Protein AF-A0A954NYA4-F1 (afdb_monomer_lite)

pLDDT: mean 75.01, std 25.69, range [24.42, 98.81]

Sequence (504 aa):
MFNPLRSILRSSAALLCMVLFGLSLAGCRSPSEAEIEGAQLSGATMGTTWNVRLTDLPGGTDRLALTRQIEQALDSVNAGMSNWRDDSELSLFNSSTSTDWFPVSRETATVVSEAQRISRLSGGAFDVTVAPLVGLWSFGPDAGPPAVPSTAALERVRQRVGYTHLEARLDPPALRKSLPDLSVDLSAIAKGFGVDHVAHLLDELGAEAYMVEIGGEVRTRGLRGDGTPWRIGVEAPIRGRRTLHRVIRLSDASMATSGDYRSFVEIDGQEYSHTIDPRTGRPARHRLGSVSVIADSCMEADGLATTLMVLGPEAGYEWASENQIAALLIERHEDGTFTEQATPAFSRYESPARAAQPAAENSATGDHGAADDDDQGGLLPILLASGAVFLIAFAGMAAGVIFSNRRLKGSCGGLAGMRDEDGGVQCESCGTPSPDCSGEPAEAGGTAPRSPAGNDCSADKAEGEACGPEVPAGCPGDQGNCTETECPLSAAVTEARRTSASAR

Secondary structure (DSSP, 8-state):
---THHHHHHHHHHHHHHHHHHHHHSS-----TT----EEEEEEETTEEEEEEESS-GGG--HHHHHHHHHHHHHHHHHHH-TT-TTSHHHHHHH----SPEE--HHHHHHHHHHHHHHHHTTTSS-GGGHHHHHHTT-STT--S--PPPHHHHHHHHTT--GGGEEEEETTEEEEESSTT-----TTTHHHHHHHHHHHHHHHTT--SEEEEETTEEEEES--TTSPPEEEEEEP--TT---EEEEEEESSEEEEEEESSSSEEEETTEEEES-EETTTTEE--SSEEEEEEEESSHHHHHHHHHHHHHH-HHHHHHHHHHTT-EEEEEEEPTTS-EEEEE-GGGGGG-------PPP-------------------SHHHHHHHHHHHHHHHHHHHHHHHH----------S-TT-B-TT--B----S----TT--------------------------------------------------------------------

Structure (mmCIF, N/CA/C/O backbone):
data_AF-A0A954NYA4-F1
#
_entry.id   AF-A0A954NYA4-F1
#
loop_
_atom_site.group_PDB
_atom_site.id
_atom_site.type_symbol
_atom_site.label_atom_id
_atom_site.label_alt_id
_atom_site.label_comp_id
_atom_site.label_asym_id
_atom_site.label_entity_id
_atom_site.label_seq_id
_atom_site.pdbx_PDB_ins_code
_atom_site.Cartn_x
_atom_site.Cartn_y
_atom_site.Cartn_z
_atom_site.occupancy
_atom_site.B_iso_or_equiv
_atom_site.auth_seq_id
_atom_site.auth_comp_id
_atom_site.auth_asym_id
_atom_site.auth_atom_id
_atom_site.pdbx_PDB_model_num
ATOM 1 N N . MET A 1 1 ? -3.085 31.708 88.442 1.00 46.09 1 MET A N 1
ATOM 2 C CA . MET A 1 1 ? -3.920 30.549 88.052 1.00 46.09 1 MET A CA 1
ATOM 3 C C . MET A 1 1 ? -4.052 30.536 86.533 1.00 46.09 1 MET A C 1
ATOM 5 O O . MET A 1 1 ? -4.948 31.164 85.986 1.00 46.09 1 MET A O 1
ATOM 9 N N . PHE A 1 2 ? -3.101 29.908 85.839 1.00 50.81 2 PHE A N 1
ATOM 10 C CA . PHE A 1 2 ? -3.181 29.699 84.391 1.00 50.81 2 PHE A CA 1
ATOM 11 C C . PHE A 1 2 ? -4.044 28.464 84.143 1.00 50.81 2 PHE A C 1
ATOM 13 O O . PHE A 1 2 ? -3.754 27.400 84.674 1.00 50.81 2 PHE A O 1
ATOM 20 N N . ASN A 1 3 ? -5.147 28.639 83.418 1.00 49.84 3 ASN A N 1
ATOM 21 C CA . ASN A 1 3 ? -6.202 27.643 83.274 1.00 49.84 3 ASN A CA 1
ATOM 22 C C . ASN A 1 3 ? -5.824 26.634 82.162 1.00 49.84 3 ASN A C 1
ATOM 24 O O . ASN A 1 3 ? -5.874 27.002 80.982 1.00 49.84 3 ASN A O 1
ATOM 28 N N . PRO A 1 4 ? -5.428 25.387 82.490 1.00 56.06 4 PRO A N 1
ATOM 29 C CA . PRO A 1 4 ? -4.860 24.442 81.523 1.00 56.06 4 PRO A CA 1
ATOM 30 C C . PRO A 1 4 ? -5.883 23.952 80.483 1.00 56.06 4 PRO A C 1
ATOM 32 O O . PRO A 1 4 ? -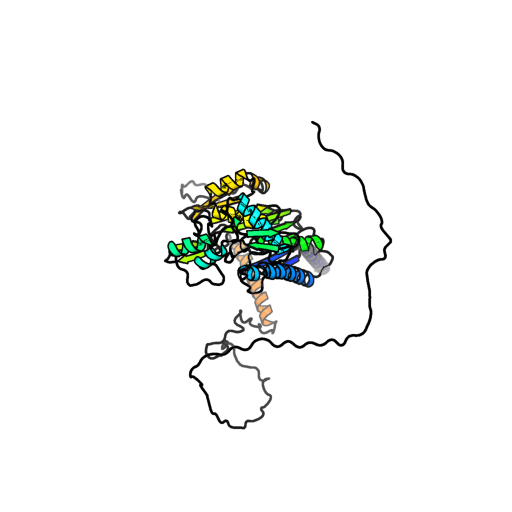5.496 23.484 79.413 1.00 56.06 4 PRO A O 1
ATOM 35 N N . LEU A 1 5 ? -7.187 24.135 80.730 1.00 53.81 5 LEU A N 1
ATOM 36 C CA . LEU A 1 5 ? -8.248 23.715 79.807 1.00 53.81 5 LEU A CA 1
ATOM 37 C C . LEU A 1 5 ? -8.246 24.472 78.467 1.00 53.81 5 LEU A C 1
ATOM 39 O O . LEU A 1 5 ? -8.595 23.895 77.440 1.00 53.81 5 LEU A O 1
ATOM 43 N N . ARG A 1 6 ? -7.823 25.745 78.426 1.00 52.62 6 ARG A N 1
ATOM 44 C CA . ARG A 1 6 ? -7.825 26.526 77.168 1.00 52.62 6 ARG A CA 1
ATOM 45 C C . ARG A 1 6 ? -6.732 26.091 76.181 1.00 52.62 6 ARG A C 1
ATOM 47 O O . ARG A 1 6 ? -6.878 26.319 74.984 1.00 52.62 6 ARG A O 1
ATOM 54 N N . SER A 1 7 ? -5.665 25.460 76.673 1.00 54.66 7 SER A N 1
ATOM 55 C CA . SER A 1 7 ? -4.559 24.936 75.857 1.00 54.66 7 SER A CA 1
ATOM 56 C C . SER A 1 7 ? -4.959 23.656 75.108 1.00 54.66 7 SER A C 1
ATOM 58 O O . SER A 1 7 ? -4.696 23.506 73.913 1.00 54.66 7 SER A O 1
ATOM 60 N N . ILE A 1 8 ? -5.696 22.771 75.787 1.00 57.53 8 ILE A N 1
ATOM 61 C CA . ILE A 1 8 ? -6.128 21.478 75.238 1.00 57.53 8 ILE A CA 1
ATOM 62 C C . ILE A 1 8 ? -7.199 21.676 74.151 1.00 57.53 8 ILE A C 1
ATOM 64 O O . ILE A 1 8 ? -7.122 21.062 73.086 1.00 57.53 8 ILE A O 1
ATOM 68 N N . LEU A 1 9 ? -8.142 22.609 74.350 1.00 53.91 9 LEU A N 1
ATOM 69 C CA . LEU A 1 9 ? -9.162 22.934 73.342 1.00 53.91 9 LEU A CA 1
ATOM 70 C C . LEU A 1 9 ? -8.584 23.585 72.072 1.00 53.91 9 LEU A C 1
ATOM 72 O O . LEU A 1 9 ? -9.053 23.296 70.974 1.00 53.91 9 LEU A O 1
ATOM 76 N N . ARG A 1 10 ? -7.541 24.420 72.190 1.00 55.97 10 ARG A N 1
ATOM 77 C CA . ARG A 1 10 ? -6.874 25.036 71.025 1.00 55.97 10 ARG A CA 1
ATOM 78 C C . ARG A 1 10 ? -6.060 24.030 70.212 1.00 55.97 10 ARG A C 1
ATOM 80 O O . ARG A 1 10 ? -6.076 24.088 68.987 1.00 55.97 10 ARG A O 1
ATOM 87 N N . SER A 1 11 ? -5.412 23.085 70.889 1.00 57.53 11 SER A N 1
ATOM 88 C CA . SER A 1 11 ? -4.627 22.027 70.239 1.00 57.53 11 SER A CA 1
ATOM 89 C C . SER A 1 11 ? -5.523 21.034 69.486 1.00 57.53 11 SER A C 1
ATOM 91 O O . SER A 1 11 ? -5.184 20.597 68.391 1.00 57.53 11 SER A O 1
ATOM 93 N N . SER A 1 12 ? -6.712 20.752 70.027 1.00 61.78 12 SER A N 1
ATOM 94 C CA . SER A 1 12 ? -7.697 19.850 69.410 1.00 61.78 12 SER A CA 1
ATOM 95 C C . SER A 1 12 ? -8.345 20.454 68.156 1.00 61.78 12 SER A C 1
ATOM 97 O O . SER A 1 12 ? -8.544 19.757 67.164 1.00 61.78 12 SER A O 1
ATOM 99 N N . ALA A 1 13 ? -8.626 21.764 68.166 1.00 68.62 13 ALA A N 1
ATOM 100 C CA . ALA A 1 13 ? -9.173 22.472 67.006 1.00 68.62 13 ALA A CA 1
ATOM 101 C C . ALA A 1 13 ? -8.154 22.599 65.859 1.00 68.62 13 ALA A C 1
ATOM 103 O O . ALA A 1 13 ? -8.517 22.451 64.695 1.00 68.62 13 ALA A O 1
ATOM 104 N N . ALA A 1 14 ? -6.872 22.811 66.179 1.00 69.69 14 ALA A N 1
ATOM 105 C CA . ALA A 1 14 ? -5.804 22.853 65.182 1.00 69.69 14 ALA A CA 1
ATOM 106 C C . ALA A 1 14 ? -5.591 21.486 64.509 1.00 69.69 14 ALA A C 1
ATOM 108 O O . ALA A 1 14 ? -5.431 21.423 63.291 1.00 69.69 14 ALA A O 1
ATOM 109 N N . LEU A 1 15 ? -5.659 20.394 65.281 1.00 73.38 15 LEU A N 1
ATOM 110 C CA . LEU A 1 15 ? -5.550 19.034 64.750 1.00 73.38 15 LEU A CA 1
ATOM 111 C C . LEU A 1 15 ? -6.732 18.693 63.828 1.00 73.38 15 LEU A C 1
ATOM 113 O O . LEU A 1 15 ? -6.532 18.137 62.752 1.00 73.38 15 LEU A O 1
ATOM 117 N N . LEU A 1 16 ? -7.954 19.087 64.205 1.00 76.44 16 LEU A N 1
ATOM 118 C CA . LEU A 1 16 ? -9.152 18.869 63.391 1.00 76.44 16 LEU A CA 1
ATOM 119 C C . LEU A 1 16 ? -9.110 19.665 62.076 1.00 76.44 16 LEU A C 1
ATOM 121 O O . LEU A 1 16 ? -9.421 19.113 61.023 1.00 76.44 16 LEU A O 1
ATOM 125 N N . CYS A 1 17 ? -8.669 20.928 62.109 1.00 73.81 17 CYS A N 1
ATOM 126 C CA . CYS A 1 17 ? -8.482 21.730 60.896 1.00 73.81 17 CYS A CA 1
ATOM 127 C C . CYS A 1 17 ? -7.382 21.167 59.986 1.00 73.81 17 CYS A C 1
ATOM 129 O O . CYS A 1 17 ? -7.536 21.198 58.770 1.00 73.81 17 CYS A O 1
ATOM 131 N N . MET A 1 18 ? -6.301 20.616 60.547 1.00 73.44 18 MET A N 1
ATOM 132 C CA . MET A 1 18 ? -5.220 20.009 59.764 1.00 73.44 18 MET A CA 1
ATOM 133 C C . MET A 1 18 ? -5.659 18.686 59.110 1.00 73.44 18 MET A C 1
ATOM 135 O O . MET A 1 18 ? -5.316 18.431 57.957 1.00 73.44 18 MET A O 1
ATOM 139 N N . VAL A 1 19 ? -6.488 17.887 59.793 1.00 76.00 19 VAL A N 1
ATOM 140 C CA . VAL A 1 19 ? -7.102 16.672 59.225 1.00 76.00 19 VAL A CA 1
ATOM 141 C C . VAL A 1 19 ? -8.123 17.019 58.136 1.00 76.00 19 VAL A C 1
ATOM 143 O O . VAL A 1 19 ? -8.104 16.409 57.069 1.00 76.00 19 VAL A O 1
ATOM 146 N N . LEU A 1 20 ? -8.970 18.030 58.355 1.00 72.44 20 LEU A N 1
ATOM 147 C CA . LEU A 1 20 ? -9.936 18.500 57.352 1.00 72.44 20 LEU A CA 1
ATOM 148 C C . LEU A 1 20 ? -9.245 19.105 56.118 1.00 72.44 20 LEU A C 1
ATOM 150 O O . LEU A 1 20 ? -9.684 18.849 55.000 1.00 72.44 20 LEU A O 1
ATOM 154 N N . PHE A 1 21 ? -8.134 19.827 56.302 1.00 71.06 21 PHE A N 1
ATOM 155 C CA . PHE A 1 21 ? -7.329 20.367 55.202 1.00 71.06 21 PHE A CA 1
ATOM 156 C C . PHE A 1 21 ? -6.593 19.265 54.417 1.00 71.06 21 PHE A C 1
ATOM 158 O O . PHE A 1 21 ? -6.527 19.307 53.187 1.00 71.06 21 PHE A O 1
ATOM 165 N N . GLY A 1 22 ? -6.106 18.228 55.111 1.00 68.62 22 GLY A N 1
ATOM 166 C CA . GLY A 1 22 ? -5.545 17.030 54.479 1.00 68.62 22 GLY A CA 1
ATOM 167 C C . GLY A 1 22 ? -6.574 16.255 53.648 1.00 68.62 22 GLY A C 1
ATOM 168 O O . GLY A 1 22 ? -6.262 15.808 52.547 1.00 68.62 22 GLY A O 1
ATOM 169 N N . LEU A 1 23 ? -7.822 16.164 54.121 1.00 67.81 23 LEU A N 1
ATOM 170 C CA . LEU A 1 23 ? -8.926 15.528 53.389 1.00 67.81 23 LEU A CA 1
ATOM 171 C C . LEU A 1 23 ? -9.361 16.341 52.158 1.00 67.81 23 LEU A C 1
ATOM 173 O O . LEU A 1 23 ? -9.699 15.753 51.133 1.00 67.81 23 LEU A O 1
ATOM 177 N N . SER A 1 24 ? -9.288 17.676 52.210 1.00 61.22 24 SER A N 1
ATOM 178 C CA . SER A 1 24 ? -9.570 18.537 51.048 1.00 61.22 24 SER A CA 1
ATOM 179 C C . SER A 1 24 ? -8.486 18.494 49.961 1.00 61.22 24 SER A C 1
ATOM 181 O O . SER A 1 24 ? -8.785 18.754 48.799 1.00 61.22 24 SER A O 1
ATOM 183 N N . LEU A 1 25 ? -7.252 18.101 50.298 1.00 58.66 25 LEU A N 1
ATOM 184 C CA . LEU A 1 25 ? -6.171 17.888 49.324 1.00 58.66 25 LEU A CA 1
ATOM 185 C C . LEU A 1 25 ? -6.247 16.514 48.633 1.00 58.66 25 LEU A C 1
ATOM 187 O O . LEU A 1 25 ? -5.650 16.335 47.576 1.00 58.66 25 LEU A O 1
ATOM 191 N N . ALA A 1 26 ? -7.011 15.562 49.179 1.00 57.25 26 ALA A N 1
ATOM 192 C CA . ALA A 1 26 ? -7.247 14.256 48.557 1.00 57.25 26 ALA A CA 1
ATOM 193 C C . ALA A 1 26 ? -8.351 14.279 47.474 1.00 57.25 26 ALA A C 1
ATOM 195 O O . ALA A 1 26 ? -8.503 13.306 46.740 1.00 57.25 26 ALA A O 1
ATOM 196 N N . GLY A 1 27 ? -9.118 15.375 47.368 1.00 52.12 27 GLY A N 1
ATOM 197 C CA . GLY A 1 27 ? -10.252 15.512 46.442 1.00 52.12 27 GLY A CA 1
ATOM 198 C C . GLY A 1 27 ? -9.926 16.124 45.076 1.00 52.12 27 GLY A C 1
ATOM 199 O O . GLY A 1 27 ? -10.734 16.017 44.160 1.00 52.12 27 GLY A O 1
ATOM 200 N N . CYS A 1 28 ? -8.747 16.725 44.900 1.00 47.84 28 CYS A N 1
ATOM 201 C CA . CYS A 1 28 ? -8.295 17.253 43.610 1.00 47.84 28 CYS A CA 1
ATOM 202 C C . CYS A 1 28 ? -7.335 16.269 42.945 1.00 47.84 28 CYS A C 1
ATOM 204 O O . CYS A 1 28 ? -6.167 16.572 42.705 1.00 47.84 28 CYS A O 1
ATOM 206 N N . ARG A 1 29 ? -7.835 15.073 42.635 1.00 43.56 29 ARG A N 1
ATOM 207 C CA . ARG A 1 29 ? -7.232 14.286 41.565 1.00 43.56 29 ARG A CA 1
ATOM 208 C C . ARG A 1 29 ? -7.828 14.838 40.278 1.00 43.56 29 ARG A C 1
ATOM 210 O O . ARG A 1 29 ? -8.948 14.494 39.916 1.00 43.56 29 ARG A O 1
ATOM 217 N N . SER A 1 30 ? -7.110 15.754 39.628 1.00 50.09 30 SER A N 1
ATOM 218 C CA . SER A 1 30 ? -7.323 16.022 38.203 1.00 50.09 30 SER A CA 1
ATOM 219 C C . SER A 1 30 ? -7.430 14.661 37.513 1.00 50.09 30 SER A C 1
ATOM 221 O O . SER A 1 30 ? -6.619 13.797 37.873 1.00 50.09 30 SER A O 1
ATOM 223 N N . PRO A 1 31 ? -8.390 14.422 36.601 1.00 43.19 31 PRO A N 1
ATOM 224 C CA . PRO A 1 31 ? -8.416 13.171 35.860 1.00 43.19 31 PRO A CA 1
ATOM 225 C C . PRO A 1 31 ? -7.056 13.059 35.181 1.00 43.19 31 PRO A C 1
ATOM 227 O O . PRO A 1 31 ? -6.711 13.836 34.292 1.00 43.19 31 PRO A O 1
ATOM 230 N N . SER A 1 32 ? -6.208 12.189 35.722 1.00 42.16 32 SER A N 1
ATOM 231 C CA . SER A 1 32 ? -4.948 11.854 35.093 1.00 42.16 32 SER A CA 1
ATOM 232 C C . SER A 1 32 ? -5.307 11.288 33.730 1.00 42.16 32 SER A C 1
ATOM 234 O O . SER A 1 32 ? -6.268 10.528 33.639 1.00 42.16 32 SER A O 1
ATOM 236 N N . GLU A 1 33 ? -4.505 11.563 32.707 1.00 45.88 33 GLU A N 1
ATOM 237 C CA . GLU A 1 33 ? -4.563 10.946 31.368 1.00 45.88 33 GLU A CA 1
ATOM 238 C C . GLU A 1 33 ? -4.536 9.391 31.370 1.00 45.88 33 GLU A C 1
ATOM 240 O O . GLU A 1 33 ? -4.461 8.763 30.322 1.00 45.88 33 GLU A O 1
ATOM 245 N N . ALA A 1 34 ? -4.609 8.762 32.546 1.00 39.88 34 ALA A N 1
ATOM 246 C CA . ALA A 1 34 ? -4.726 7.338 32.811 1.00 39.88 34 ALA A CA 1
ATOM 247 C C . ALA A 1 34 ? -6.148 6.752 32.637 1.00 39.88 34 ALA A C 1
ATOM 249 O O . ALA A 1 34 ? -6.290 5.544 32.770 1.00 39.88 34 ALA A O 1
ATOM 250 N N . GLU A 1 35 ? -7.179 7.547 32.323 1.00 42.38 35 GLU A N 1
ATOM 251 C CA . GLU A 1 35 ? -8.544 7.063 32.003 1.00 42.38 35 GLU A CA 1
ATOM 252 C C . GLU A 1 35 ? -8.848 7.085 30.489 1.00 42.38 35 GLU A C 1
ATOM 254 O O . GLU A 1 35 ? -9.956 7.384 30.055 1.00 42.38 35 GLU A O 1
ATOM 259 N N . ILE A 1 36 ? -7.863 6.758 29.647 1.00 47.72 36 ILE A N 1
ATOM 260 C CA . ILE A 1 36 ? -8.153 6.150 28.337 1.00 47.72 36 ILE A CA 1
ATOM 261 C C . ILE A 1 36 ? -7.760 4.682 28.478 1.00 47.72 36 ILE A C 1
ATOM 263 O O . ILE A 1 36 ? -6.689 4.254 28.048 1.00 47.72 36 ILE A O 1
ATOM 267 N N . GLU A 1 37 ? -8.587 3.952 29.219 1.00 56.88 37 GLU A N 1
ATOM 268 C CA . GLU A 1 37 ? -8.432 2.533 29.509 1.00 56.88 37 GLU A CA 1
ATOM 269 C C . GLU A 1 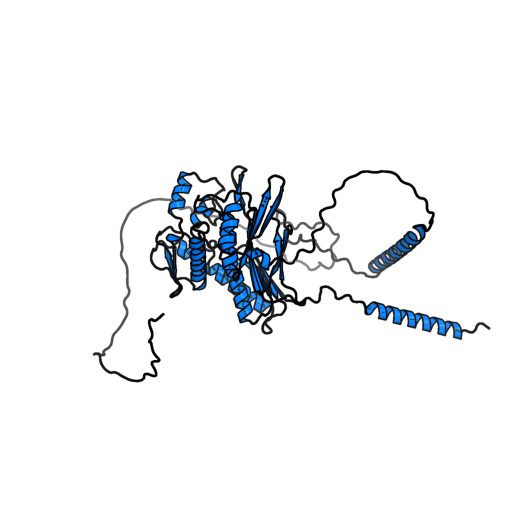37 ? -8.666 1.763 28.204 1.00 56.88 37 GLU A C 1
ATOM 271 O O . GLU A 1 37 ? -9.793 1.505 27.823 1.00 56.88 37 GLU A O 1
ATOM 276 N N . GLY A 1 38 ? -7.592 1.505 27.455 1.00 69.50 38 GLY A N 1
ATOM 277 C CA . GLY A 1 38 ? -7.636 0.802 26.177 1.00 69.50 38 GLY A CA 1
ATOM 278 C C . GLY A 1 38 ? -6.486 -0.188 26.040 1.00 69.50 38 GLY A C 1
ATOM 279 O O . GLY A 1 38 ? -5.435 -0.063 26.682 1.00 69.50 38 GLY A O 1
ATOM 280 N N . ALA A 1 39 ? -6.663 -1.211 25.209 1.00 85.44 39 ALA A N 1
ATOM 281 C CA . ALA A 1 39 ? -5.610 -2.182 24.948 1.00 85.44 39 ALA A CA 1
ATOM 282 C C . ALA A 1 39 ? -4.657 -1.679 23.859 1.00 85.44 39 ALA A C 1
ATOM 284 O O . ALA A 1 39 ? -5.084 -1.303 22.776 1.00 85.44 39 ALA A O 1
ATOM 285 N N . GLN A 1 40 ? -3.352 -1.706 24.136 1.00 92.94 40 GLN A N 1
ATOM 286 C CA . GLN A 1 40 ? -2.302 -1.483 23.144 1.00 92.94 40 GLN A CA 1
ATOM 287 C C . GLN A 1 40 ? -1.476 -2.758 22.975 1.00 92.94 40 GLN A C 1
ATOM 289 O O . GLN A 1 40 ? -0.887 -3.259 23.937 1.00 92.94 40 GLN A O 1
ATOM 294 N N . LEU A 1 41 ? -1.445 -3.274 21.757 1.00 96.00 41 LEU A N 1
ATOM 295 C CA . LEU A 1 41 ? -0.698 -4.458 21.355 1.00 96.00 41 LEU A CA 1
ATOM 296 C C . LEU A 1 41 ? 0.310 -4.047 20.281 1.00 96.00 41 LEU A C 1
ATOM 298 O O . LEU A 1 41 ? 0.050 -3.123 19.512 1.00 96.00 41 LEU A O 1
ATOM 302 N N . SER A 1 42 ? 1.461 -4.706 20.244 1.00 97.44 42 SER A N 1
ATOM 303 C CA . SER A 1 42 ? 2.511 -4.407 19.272 1.00 97.44 42 SER A CA 1
ATOM 304 C C . SER A 1 42 ? 3.420 -5.607 19.056 1.00 97.44 42 SER A C 1
ATOM 306 O O . SER A 1 42 ? 3.614 -6.396 19.982 1.00 97.44 42 SER A O 1
ATOM 308 N N . GLY A 1 43 ? 4.050 -5.674 17.890 1.00 97.81 43 GLY A N 1
ATOM 309 C CA . GLY A 1 43 ? 5.021 -6.707 17.539 1.00 97.81 43 GLY A CA 1
ATOM 310 C C . GLY A 1 43 ? 5.757 -6.369 16.244 1.00 97.81 43 GLY A C 1
ATOM 311 O O . GLY A 1 43 ? 5.731 -5.223 15.790 1.00 97.81 43 GLY A O 1
ATOM 312 N N . ALA A 1 44 ? 6.424 -7.360 15.655 1.00 97.75 44 ALA A N 1
ATOM 313 C CA . ALA A 1 44 ? 7.148 -7.227 14.391 1.00 97.75 44 ALA A CA 1
ATOM 314 C C . ALA A 1 44 ? 6.458 -8.019 13.272 1.00 97.75 44 ALA A C 1
ATOM 316 O O . ALA A 1 44 ? 5.872 -9.066 13.530 1.00 97.75 44 ALA A O 1
ATOM 317 N N . THR A 1 45 ? 6.514 -7.515 12.039 1.00 97.31 45 THR A N 1
ATOM 318 C CA . THR A 1 45 ? 6.036 -8.200 10.824 1.00 97.31 45 THR A CA 1
ATOM 319 C C . THR A 1 45 ? 6.592 -7.503 9.581 1.00 97.31 45 THR A C 1
ATOM 321 O O . THR A 1 45 ? 6.889 -6.315 9.652 1.00 97.31 45 THR A O 1
ATOM 324 N N . MET A 1 46 ? 6.727 -8.195 8.443 1.00 94.38 46 MET A N 1
ATOM 325 C CA . MET A 1 46 ? 7.048 -7.582 7.135 1.00 94.38 46 MET A CA 1
ATOM 326 C C . MET A 1 46 ? 8.282 -6.650 7.148 1.00 94.38 46 MET A C 1
ATOM 328 O O . MET A 1 46 ? 8.303 -5.617 6.485 1.00 94.38 46 MET A O 1
ATOM 332 N N . GLY A 1 47 ? 9.300 -6.968 7.957 1.00 91.12 47 GLY A N 1
ATOM 333 C CA . GLY A 1 47 ? 10.498 -6.126 8.111 1.00 91.12 47 GLY A CA 1
ATOM 334 C C . GLY A 1 47 ? 10.277 -4.808 8.872 1.00 91.12 47 GLY A C 1
ATOM 335 O O . GLY A 1 47 ? 11.141 -3.936 8.859 1.00 91.12 47 GLY A O 1
ATOM 336 N N . THR A 1 48 ? 9.136 -4.652 9.542 1.00 93.56 48 THR A N 1
ATOM 337 C CA . THR A 1 48 ? 8.741 -3.471 10.316 1.00 93.56 48 THR A CA 1
ATOM 338 C C . THR A 1 48 ? 8.004 -3.877 11.603 1.00 93.56 48 THR A C 1
ATOM 340 O O . THR A 1 48 ? 8.064 -5.029 12.041 1.00 93.56 48 THR A O 1
ATOM 343 N N . THR A 1 49 ? 7.336 -2.927 12.254 1.00 96.81 49 THR A N 1
ATOM 344 C CA . THR A 1 49 ? 6.498 -3.147 13.438 1.00 96.81 49 THR A CA 1
ATOM 345 C C . THR A 1 49 ? 5.022 -2.957 13.131 1.00 96.81 49 THR A C 1
ATOM 347 O O . THR A 1 49 ? 4.666 -2.145 12.278 1.00 96.81 49 THR A O 1
ATOM 350 N N . TRP A 1 50 ? 4.175 -3.641 13.893 1.00 98.19 50 TRP A N 1
ATOM 351 C CA . TRP A 1 50 ? 2.738 -3.400 13.936 1.00 98.19 50 TRP A CA 1
ATOM 352 C C . TRP A 1 50 ? 2.318 -2.885 15.316 1.00 98.19 50 TRP A C 1
ATOM 354 O O . TRP A 1 50 ? 2.924 -3.236 16.334 1.00 98.19 50 TRP A O 1
ATOM 364 N N . ASN A 1 51 ? 1.267 -2.069 15.355 1.00 98.12 51 ASN A N 1
ATOM 365 C CA . ASN A 1 51 ? 0.639 -1.543 16.559 1.00 98.12 51 ASN A CA 1
ATOM 366 C C . ASN A 1 51 ? -0.885 -1.605 16.419 1.00 98.12 51 ASN A C 1
ATOM 368 O O . ASN A 1 51 ? -1.451 -1.076 15.470 1.00 98.12 51 ASN A O 1
ATOM 372 N N . VAL A 1 52 ? -1.567 -2.182 17.404 1.00 97.94 52 VAL A N 1
ATOM 373 C CA . VAL A 1 52 ? -3.031 -2.161 17.500 1.00 97.94 52 VAL A CA 1
ATOM 374 C C . VAL A 1 52 ? -3.428 -1.457 18.785 1.00 97.94 52 VAL A C 1
ATOM 376 O O . VAL A 1 52 ? -2.963 -1.810 19.869 1.00 97.94 52 VAL A O 1
ATOM 379 N N . ARG A 1 53 ? -4.294 -0.452 18.673 1.00 95.94 53 ARG A N 1
ATOM 380 C CA . ARG A 1 53 ? -4.929 0.222 19.807 1.00 95.94 53 ARG A CA 1
ATOM 381 C C . ARG A 1 53 ? -6.419 -0.050 19.768 1.00 95.94 53 ARG A C 1
ATOM 383 O O . ARG A 1 53 ? -7.036 0.180 18.738 1.00 95.94 53 ARG A O 1
ATOM 390 N N . LEU A 1 54 ? -6.987 -0.486 20.880 1.00 94.19 54 LEU A N 1
ATOM 391 C CA . LEU A 1 54 ? -8.417 -0.709 21.044 1.00 94.19 54 LEU A CA 1
ATOM 392 C C . LEU A 1 54 ? -8.931 0.126 22.209 1.00 94.19 54 LEU A C 1
ATOM 394 O O . LEU A 1 54 ? -8.218 0.282 23.204 1.00 94.19 54 LEU A O 1
ATOM 398 N N . THR A 1 55 ? -10.157 0.632 22.095 1.00 91.00 55 THR A N 1
ATOM 399 C CA . THR A 1 55 ? -10.850 1.218 23.251 1.00 91.00 55 THR A CA 1
ATOM 400 C C . THR A 1 55 ? -11.224 0.118 24.244 1.00 91.00 55 THR A C 1
ATOM 402 O O . THR A 1 55 ? -10.934 0.257 25.417 1.00 91.00 55 THR A O 1
ATOM 405 N N . ASP A 1 56 ? -11.711 -1.028 23.764 1.00 88.25 56 ASP A N 1
ATOM 406 C CA . ASP A 1 56 ? -12.074 -2.179 24.596 1.00 88.25 56 ASP A CA 1
ATOM 407 C C . ASP A 1 56 ? -11.588 -3.491 23.971 1.00 88.25 56 ASP A C 1
ATOM 409 O O . ASP A 1 56 ? -11.425 -3.595 22.752 1.00 88.25 56 ASP A O 1
ATOM 413 N N . LEU A 1 57 ? -11.353 -4.515 24.798 1.00 86.56 57 LEU A N 1
ATOM 414 C CA . LEU A 1 57 ? -11.029 -5.852 24.293 1.00 86.56 57 LEU A CA 1
ATOM 415 C C . LEU A 1 57 ? -12.299 -6.560 23.791 1.00 86.56 57 LEU A C 1
ATOM 417 O O . LEU A 1 57 ? -13.254 -6.704 24.560 1.00 86.56 57 LEU A O 1
ATOM 421 N N . PRO A 1 58 ? -12.315 -7.062 22.544 1.00 85.81 58 PRO A N 1
ATOM 422 C CA . PRO A 1 58 ? -13.481 -7.734 21.989 1.00 85.81 58 PRO A CA 1
ATOM 423 C C . PRO A 1 58 ? -13.768 -9.066 22.691 1.00 85.81 58 PRO A C 1
ATOM 425 O O . PRO A 1 58 ? -12.856 -9.850 22.975 1.00 85.81 58 PRO A O 1
ATOM 428 N N . GLY A 1 59 ? -15.048 -9.342 22.955 1.00 72.44 59 GLY A N 1
ATOM 429 C CA . GLY A 1 59 ? -15.532 -10.673 23.345 1.00 72.44 59 GLY A CA 1
ATOM 430 C C . GLY A 1 59 ? -14.937 -11.263 24.632 1.00 72.44 59 GLY A C 1
ATOM 431 O O . GLY A 1 59 ? -14.921 -12.482 24.781 1.00 72.44 59 GLY A O 1
ATOM 432 N N . GLY A 1 60 ? -14.404 -10.442 25.548 1.00 72.88 60 GLY A N 1
ATOM 433 C CA . GLY A 1 60 ? -13.707 -10.936 26.746 1.00 72.88 60 GLY A CA 1
ATOM 434 C C . GLY A 1 60 ? -12.394 -11.671 26.439 1.00 72.88 60 GLY A C 1
ATOM 435 O O . GLY A 1 60 ? -11.904 -12.436 27.270 1.00 72.88 60 GLY A O 1
ATOM 436 N N . THR A 1 61 ? -11.837 -11.458 25.243 1.00 80.81 61 THR A N 1
ATOM 437 C CA . THR A 1 61 ? -10.582 -12.067 24.796 1.00 80.81 61 THR A CA 1
ATOM 438 C C . THR A 1 61 ? -9.419 -11.551 25.635 1.00 80.81 61 THR A C 1
ATOM 440 O O . THR A 1 61 ? -9.253 -10.345 25.818 1.00 80.81 61 THR A O 1
ATOM 443 N N . ASP A 1 62 ? -8.574 -12.461 26.118 1.00 89.12 62 ASP A N 1
ATOM 444 C CA . ASP A 1 62 ? -7.333 -12.081 26.786 1.00 89.12 62 ASP A CA 1
ATOM 445 C C . ASP A 1 62 ? -6.330 -11.461 25.796 1.00 89.12 62 ASP A C 1
ATOM 447 O O . ASP A 1 62 ? -6.215 -11.884 24.642 1.00 89.12 62 ASP A O 1
ATOM 451 N N . ARG A 1 63 ? -5.544 -10.488 26.267 1.00 91.19 63 ARG A N 1
ATOM 452 C CA . ARG A 1 63 ? -4.578 -9.746 25.443 1.00 91.19 63 ARG A CA 1
ATOM 453 C C . ARG A 1 63 ? -3.589 -10.669 24.740 1.00 91.19 63 ARG A C 1
ATOM 455 O O . ARG A 1 63 ? -3.303 -10.453 23.569 1.00 91.19 63 ARG A O 1
ATOM 462 N N . LEU A 1 64 ? -3.099 -11.708 25.421 1.00 92.50 64 LEU A N 1
ATOM 463 C CA . LEU A 1 64 ? -2.136 -12.644 24.839 1.00 92.50 64 LEU A CA 1
ATOM 464 C C . LEU A 1 64 ? -2.780 -13.536 23.770 1.00 92.50 64 LEU A C 1
ATOM 466 O O . LEU A 1 64 ? -2.125 -13.930 22.805 1.00 92.50 64 LEU A O 1
ATOM 470 N N . ALA A 1 65 ? -4.056 -13.888 23.935 1.00 93.44 65 ALA A N 1
ATOM 471 C CA . ALA A 1 65 ? -4.796 -14.632 22.921 1.00 93.44 65 ALA A CA 1
ATOM 472 C C . ALA A 1 65 ? -5.057 -13.775 21.674 1.00 93.44 65 ALA A C 1
ATOM 474 O O . ALA A 1 65 ? -4.914 -14.277 20.561 1.00 93.44 65 ALA A O 1
ATOM 475 N N . LEU A 1 66 ? -5.391 -12.494 21.851 1.00 95.56 66 LEU A N 1
ATOM 476 C CA . LEU A 1 66 ? -5.579 -11.566 20.737 1.00 95.56 66 LEU A CA 1
ATOM 477 C C . LEU A 1 66 ? -4.262 -11.286 20.001 1.00 95.56 66 LEU A C 1
ATOM 479 O O . LEU A 1 66 ? -4.230 -11.374 18.778 1.00 95.56 66 LEU A O 1
ATOM 483 N N . THR A 1 67 ? -3.164 -11.038 20.725 1.00 96.88 67 THR A N 1
ATOM 484 C CA . THR A 1 67 ? -1.831 -10.867 20.120 1.00 96.88 67 THR A CA 1
ATOM 485 C C . THR A 1 67 ? -1.466 -12.048 19.226 1.00 96.88 67 THR A C 1
ATOM 487 O O . THR A 1 67 ? -1.099 -11.835 18.078 1.00 96.88 67 THR A O 1
ATOM 490 N N . ARG A 1 68 ? -1.645 -13.288 19.702 1.00 96.88 68 ARG A N 1
ATOM 491 C CA . ARG A 1 68 ? -1.338 -14.483 18.899 1.00 96.88 68 ARG A CA 1
ATOM 492 C C . ARG A 1 68 ? -2.200 -14.599 17.642 1.00 96.88 68 ARG A C 1
ATOM 494 O O . ARG A 1 68 ? -1.693 -15.029 16.616 1.00 96.88 68 ARG A O 1
ATOM 501 N N . GLN A 1 69 ? -3.480 -14.230 17.708 1.00 97.06 69 GLN A N 1
ATOM 502 C CA . GLN A 1 69 ? -4.351 -14.233 16.525 1.00 97.06 69 GLN A CA 1
ATOM 503 C C . GLN A 1 69 ? -3.924 -13.170 15.506 1.00 97.06 69 GLN A C 1
ATOM 505 O O . GLN A 1 69 ? -3.892 -13.452 14.313 1.00 97.06 69 GLN A O 1
ATOM 510 N N . ILE A 1 70 ? -3.539 -11.976 15.971 1.00 98.31 70 ILE A N 1
ATOM 511 C CA . ILE A 1 70 ? -2.998 -10.912 15.112 1.00 98.31 70 ILE A CA 1
ATOM 512 C C . ILE A 1 70 ? -1.691 -11.370 14.453 1.00 98.31 70 ILE A C 1
ATOM 514 O O . ILE A 1 70 ? -1.529 -11.219 13.247 1.00 98.31 70 ILE A O 1
ATOM 518 N N . GLU A 1 71 ? -0.774 -11.960 15.221 1.00 98.44 71 GLU A N 1
ATOM 519 C CA . GLU A 1 71 ? 0.489 -12.495 14.700 1.00 98.44 71 GLU A CA 1
ATOM 520 C C . GLU A 1 71 ? 0.245 -13.589 13.655 1.00 98.44 71 GLU A C 1
ATOM 522 O O . GLU A 1 71 ? 0.811 -13.520 12.572 1.00 98.44 71 GLU A O 1
ATOM 527 N N . GLN A 1 72 ? -0.672 -14.526 13.913 1.00 98.19 72 GLN A N 1
ATOM 528 C CA . GLN A 1 72 ? -1.050 -15.565 12.946 1.00 98.19 72 GLN A CA 1
ATOM 529 C C . GLN A 1 72 ? -1.649 -14.988 11.659 1.00 98.19 72 GLN A C 1
ATOM 531 O O . GLN A 1 72 ? -1.306 -15.440 10.565 1.00 98.19 72 GLN A O 1
ATOM 536 N N . ALA A 1 73 ? -2.519 -13.982 11.775 1.00 98.12 73 ALA A N 1
ATOM 537 C CA . ALA A 1 73 ? -3.083 -13.288 10.623 1.00 98.12 73 ALA A CA 1
ATOM 538 C C . ALA A 1 73 ? -1.968 -12.644 9.782 1.00 98.12 73 ALA A C 1
ATOM 540 O O . ALA A 1 73 ? -1.906 -12.843 8.570 1.00 98.12 73 ALA A O 1
ATOM 541 N N . LEU A 1 74 ? -1.023 -11.950 10.418 1.00 98.50 74 LEU A N 1
ATOM 542 C CA . LEU A 1 74 ? 0.113 -11.317 9.743 1.00 98.50 74 LEU A CA 1
ATOM 543 C C . LEU A 1 74 ? 1.115 -12.325 9.163 1.00 98.50 74 LEU A C 1
ATOM 545 O O . LEU A 1 74 ? 1.669 -12.092 8.086 1.00 98.50 74 LEU A O 1
ATOM 549 N N . ASP A 1 75 ? 1.341 -13.447 9.837 1.00 98.06 75 ASP A N 1
ATOM 550 C CA . ASP A 1 75 ? 2.180 -14.538 9.340 1.00 98.06 75 ASP A CA 1
ATOM 551 C C . ASP A 1 75 ? 1.577 -15.167 8.081 1.00 98.06 75 ASP A C 1
ATOM 553 O O . ASP A 1 75 ? 2.316 -15.466 7.143 1.00 98.06 75 ASP A O 1
ATOM 557 N N . SER A 1 76 ? 0.245 -15.291 8.006 1.00 97.50 76 SER A N 1
ATOM 558 C CA . SER A 1 76 ? -0.436 -15.769 6.796 1.00 97.50 76 SER A CA 1
ATOM 559 C C . SER A 1 76 ? -0.212 -14.836 5.600 1.00 97.50 76 SER A C 1
ATOM 561 O O . SER A 1 76 ? 0.075 -15.304 4.497 1.00 97.50 76 SER A O 1
ATOM 563 N N . VAL A 1 77 ? -0.214 -13.516 5.827 1.00 98.19 77 VAL A N 1
ATOM 564 C CA . VAL A 1 77 ? 0.109 -12.533 4.782 1.00 98.19 77 VAL A CA 1
ATOM 565 C C . VAL A 1 77 ? 1.566 -12.673 4.340 1.00 98.19 77 VAL A C 1
ATOM 567 O O . VAL A 1 77 ? 1.841 -12.678 3.141 1.00 98.19 77 VAL A O 1
ATOM 570 N N . ASN A 1 78 ? 2.508 -12.853 5.272 1.00 97.88 78 ASN A N 1
ATOM 571 C CA . ASN A 1 78 ? 3.914 -13.092 4.923 1.00 97.88 78 ASN A CA 1
ATOM 572 C C . ASN A 1 78 ? 4.107 -14.400 4.137 1.00 97.88 78 ASN A C 1
ATOM 574 O O . ASN A 1 78 ? 4.891 -14.425 3.187 1.00 97.88 78 ASN A O 1
ATOM 578 N N . ALA A 1 79 ? 3.395 -15.467 4.507 1.00 97.88 79 ALA A N 1
ATOM 579 C CA . ALA A 1 79 ? 3.428 -16.746 3.801 1.00 97.88 79 ALA A CA 1
ATOM 580 C C . ALA A 1 79 ? 2.830 -16.650 2.385 1.00 97.88 79 ALA A C 1
ATOM 582 O O . ALA A 1 79 ? 3.284 -17.345 1.482 1.00 97.88 79 ALA A O 1
ATOM 583 N N . GLY A 1 80 ? 1.854 -15.768 2.157 1.00 98.06 80 GLY A N 1
ATOM 584 C CA . GLY A 1 80 ? 1.309 -15.520 0.821 1.00 98.06 80 GLY A CA 1
ATOM 585 C C . GLY A 1 80 ? 2.182 -14.601 -0.039 1.00 98.06 80 GLY A C 1
ATOM 586 O O . GLY A 1 80 ? 2.423 -14.882 -1.210 1.00 98.06 80 GLY A O 1
ATOM 587 N N . MET A 1 81 ? 2.668 -13.493 0.527 1.00 98.06 81 MET A N 1
ATOM 588 C CA . MET A 1 81 ? 3.028 -12.304 -0.263 1.00 98.06 81 MET A CA 1
ATOM 589 C C . MET A 1 81 ? 4.463 -11.797 -0.061 1.00 98.06 81 MET A C 1
ATOM 591 O O . MET A 1 81 ? 4.823 -10.772 -0.634 1.00 98.06 81 MET A O 1
ATOM 595 N N . SER A 1 82 ? 5.294 -12.459 0.751 1.00 96.38 82 SER A N 1
ATOM 596 C CA . SER A 1 82 ? 6.661 -11.984 1.002 1.00 96.38 82 SER A CA 1
ATOM 597 C C . SER A 1 82 ? 7.638 -12.377 -0.106 1.00 96.38 82 SER A C 1
ATOM 599 O O . SER A 1 82 ? 7.895 -13.561 -0.315 1.00 96.38 82 SER A O 1
ATOM 601 N N . ASN A 1 83 ? 8.280 -11.386 -0.730 1.00 91.69 83 ASN A N 1
ATOM 602 C CA . ASN A 1 83 ? 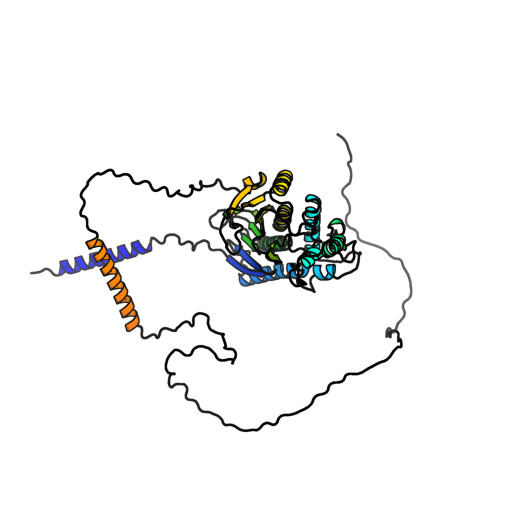9.410 -11.581 -1.650 1.00 91.69 83 ASN A CA 1
ATOM 603 C C . ASN A 1 83 ? 10.709 -12.025 -0.950 1.00 91.69 83 ASN A C 1
ATOM 605 O O . ASN A 1 83 ? 11.666 -12.385 -1.623 1.00 91.69 83 ASN A O 1
ATOM 609 N N . TRP A 1 84 ? 10.763 -11.971 0.383 1.00 90.75 84 TRP A N 1
ATOM 610 C CA . TRP A 1 84 ? 11.956 -12.286 1.185 1.00 90.75 84 TRP A CA 1
ATOM 611 C C . TRP A 1 84 ? 11.949 -13.716 1.730 1.00 90.75 84 TRP A C 1
ATOM 613 O O . TRP A 1 84 ? 12.876 -14.127 2.425 1.00 90.75 84 TRP A O 1
ATOM 623 N N . ARG A 1 85 ? 10.867 -14.454 1.470 1.00 93.69 85 ARG A N 1
ATOM 624 C CA . ARG A 1 85 ? 10.693 -15.846 1.862 1.00 93.69 85 ARG A CA 1
ATOM 625 C C . ARG A 1 85 ? 10.668 -16.710 0.616 1.00 93.69 85 ARG A C 1
ATOM 627 O O . ARG A 1 85 ? 9.750 -16.574 -0.187 1.00 93.69 85 ARG A O 1
ATOM 634 N N . ASP A 1 86 ? 11.614 -17.629 0.493 1.00 94.75 86 ASP A N 1
ATOM 635 C CA . ASP A 1 86 ? 11.683 -18.541 -0.658 1.00 94.75 86 ASP A CA 1
ATOM 636 C C . ASP A 1 86 ? 10.477 -19.494 -0.730 1.00 94.75 86 ASP A C 1
ATOM 638 O O . ASP A 1 86 ? 10.143 -20.003 -1.798 1.00 94.75 86 ASP A O 1
ATOM 642 N N . ASP A 1 87 ? 9.807 -19.718 0.404 1.00 96.19 87 ASP A N 1
ATOM 643 C CA . ASP A 1 87 ? 8.658 -20.612 0.548 1.00 96.19 87 ASP A CA 1
ATOM 644 C C . ASP A 1 87 ? 7.291 -19.912 0.459 1.00 96.19 87 ASP A C 1
ATOM 646 O O . ASP A 1 87 ? 6.268 -20.569 0.658 1.00 96.19 87 ASP A O 1
ATOM 650 N N . SER A 1 88 ? 7.243 -18.603 0.175 1.00 98.31 88 SER A N 1
ATOM 651 C CA . SER A 1 88 ? 5.965 -17.897 0.031 1.00 98.31 88 SER A CA 1
ATOM 652 C C . SER A 1 88 ? 5.250 -18.254 -1.275 1.00 98.31 88 SER A C 1
ATOM 654 O O . SER A 1 88 ? 5.893 -18.573 -2.278 1.00 98.31 88 SER A O 1
ATOM 656 N N . GLU A 1 89 ? 3.915 -18.143 -1.308 1.00 98.31 89 GLU A N 1
ATOM 657 C CA . GLU A 1 89 ? 3.145 -18.366 -2.547 1.00 98.31 89 GLU A CA 1
ATOM 658 C C . GLU A 1 89 ? 3.661 -17.485 -3.696 1.00 98.31 89 GLU A C 1
ATOM 660 O O . GLU A 1 89 ? 3.800 -17.950 -4.830 1.00 98.31 89 GLU A O 1
ATOM 665 N N . LEU A 1 90 ? 3.990 -16.225 -3.395 1.00 98.00 90 LEU A N 1
ATOM 666 C CA . LEU A 1 90 ? 4.518 -15.264 -4.357 1.00 98.00 90 LEU A CA 1
ATOM 667 C C . LEU A 1 90 ? 5.911 -15.649 -4.879 1.00 98.00 90 LEU A C 1
ATOM 669 O O . LEU A 1 90 ? 6.144 -15.576 -6.086 1.00 98.00 90 LEU A O 1
ATOM 673 N N . SER A 1 91 ? 6.827 -16.091 -4.015 1.00 97.38 91 SER A N 1
ATOM 674 C CA . SER A 1 91 ? 8.166 -16.538 -4.428 1.00 97.38 91 SER A CA 1
ATOM 675 C C . SER A 1 91 ? 8.110 -17.824 -5.255 1.00 97.38 91 SER A C 1
ATOM 677 O O . SER A 1 91 ? 8.810 -17.959 -6.265 1.00 97.38 91 SER A O 1
ATOM 679 N N . LEU A 1 92 ? 7.211 -18.747 -4.904 1.00 98.25 92 LEU A N 1
ATOM 680 C CA . LEU A 1 92 ? 6.949 -19.950 -5.697 1.00 98.25 92 LEU A CA 1
ATOM 681 C C . LEU A 1 92 ? 6.338 -19.603 -7.068 1.00 98.25 92 LEU A C 1
ATOM 683 O O . LEU A 1 92 ? 6.742 -20.162 -8.090 1.00 98.25 92 LEU A O 1
ATOM 687 N N . PHE A 1 93 ? 5.424 -18.631 -7.129 1.00 98.38 93 PHE A N 1
ATOM 688 C CA . PHE A 1 93 ? 4.897 -18.118 -8.397 1.00 98.38 93 PHE A CA 1
ATOM 689 C C . PHE A 1 93 ? 5.982 -17.438 -9.250 1.00 98.38 93 PHE A C 1
ATOM 691 O O . PHE A 1 93 ? 6.045 -17.643 -10.467 1.00 98.38 93 PHE A O 1
ATOM 698 N N . ASN A 1 94 ? 6.858 -16.647 -8.628 1.00 97.25 94 ASN A N 1
ATOM 699 C CA . ASN A 1 94 ? 7.949 -15.952 -9.310 1.00 97.25 94 ASN A CA 1
ATOM 700 C C . ASN A 1 94 ? 8.983 -16.928 -9.886 1.00 97.25 94 ASN A C 1
ATOM 702 O O . ASN A 1 94 ? 9.416 -16.741 -11.022 1.00 97.25 94 ASN A O 1
ATOM 706 N N . SER A 1 95 ? 9.322 -17.991 -9.150 1.00 96.31 95 SER A N 1
ATOM 707 C CA . SER A 1 95 ? 10.279 -19.021 -9.586 1.00 96.31 95 SER A CA 1
ATOM 708 C C . SER A 1 95 ? 9.718 -20.001 -10.624 1.00 96.31 95 SER A C 1
ATOM 710 O O . SER A 1 95 ? 10.480 -20.575 -11.404 1.00 96.31 95 SER A O 1
ATOM 712 N N . SER A 1 96 ? 8.395 -20.185 -10.680 1.00 97.00 96 SER A N 1
ATOM 713 C CA . SER A 1 96 ? 7.745 -21.000 -11.710 1.00 97.00 96 SER A CA 1
ATOM 714 C C . SER A 1 96 ? 7.937 -20.399 -13.104 1.00 97.00 96 SER A C 1
ATOM 716 O O . SER A 1 96 ? 7.687 -19.218 -13.315 1.00 97.00 96 SER A O 1
ATOM 718 N N . THR A 1 97 ? 8.300 -21.215 -14.092 1.00 97.06 97 THR A N 1
ATOM 719 C CA . THR A 1 97 ? 8.354 -20.811 -15.511 1.00 97.06 97 THR A CA 1
ATOM 720 C C . THR A 1 97 ? 7.065 -21.136 -16.270 1.00 97.06 97 THR A C 1
ATOM 722 O O . THR A 1 97 ? 6.967 -20.890 -17.475 1.00 97.06 97 THR A O 1
ATOM 725 N N . SER A 1 98 ? 6.063 -21.698 -15.583 1.00 97.50 98 SER A N 1
ATOM 726 C CA . SER A 1 98 ? 4.775 -22.026 -16.188 1.00 97.50 98 SER A CA 1
ATOM 727 C C . SER A 1 98 ? 4.017 -20.765 -16.604 1.00 97.50 98 SER A C 1
ATOM 729 O O . SER A 1 98 ? 4.023 -19.754 -15.901 1.00 97.50 98 SER A O 1
ATOM 731 N N . THR A 1 99 ? 3.324 -20.860 -17.739 1.00 98.00 99 THR A N 1
ATOM 732 C CA . THR A 1 99 ? 2.384 -19.836 -18.225 1.00 98.00 99 THR A CA 1
ATOM 733 C C . THR A 1 99 ? 0.920 -20.244 -18.031 1.00 98.00 99 THR A C 1
ATOM 735 O O . THR A 1 99 ? 0.007 -19.516 -18.426 1.00 98.00 99 THR A O 1
ATOM 738 N N . ASP A 1 100 ? 0.686 -21.392 -17.389 1.00 98.12 100 ASP A N 1
ATOM 739 C CA . ASP A 1 100 ? -0.637 -21.832 -16.955 1.00 98.12 100 ASP A CA 1
ATOM 740 C C . ASP A 1 100 ? -1.038 -21.181 -15.622 1.00 98.12 100 ASP A C 1
ATOM 742 O O . ASP A 1 100 ? -0.272 -20.459 -14.981 1.00 98.12 100 ASP A O 1
ATOM 746 N N . TRP A 1 101 ? -2.277 -21.431 -15.198 1.00 98.44 101 TRP A N 1
ATOM 747 C CA . TRP A 1 101 ? -2.773 -20.985 -13.899 1.00 98.44 101 TRP A CA 1
ATOM 748 C C . TRP A 1 101 ? -2.001 -21.645 -12.751 1.00 98.44 101 TRP A C 1
ATOM 750 O O . TRP A 1 101 ? -1.999 -22.867 -12.615 1.00 98.44 101 TRP A O 1
ATOM 760 N N . PHE A 1 102 ? -1.415 -20.818 -11.893 1.00 98.56 102 PHE A N 1
ATOM 761 C CA . PHE A 1 102 ? -0.738 -21.195 -10.663 1.00 98.56 102 PHE A CA 1
ATOM 762 C C . PHE A 1 102 ? -1.687 -20.979 -9.470 1.00 98.56 102 PHE A C 1
ATOM 764 O O . PHE A 1 102 ? -2.107 -19.840 -9.242 1.00 98.56 102 PHE A O 1
ATOM 771 N N . PRO A 1 103 ? -2.079 -22.035 -8.734 1.00 98.50 103 PRO A N 1
ATOM 772 C CA . PRO A 1 103 ? -2.955 -21.903 -7.572 1.00 98.50 103 PRO A CA 1
ATOM 773 C C . PRO A 1 103 ? -2.320 -21.048 -6.472 1.00 98.50 103 PRO A C 1
ATOM 775 O O . PRO A 1 103 ? -1.144 -21.214 -6.166 1.00 98.50 103 PRO A O 1
ATOM 778 N N . VAL A 1 104 ? -3.114 -20.171 -5.864 1.00 98.62 104 VAL A N 1
ATOM 779 C CA . VAL A 1 104 ? -2.721 -19.351 -4.706 1.00 98.62 104 VAL A CA 1
ATOM 780 C C . VAL A 1 104 ? -3.894 -19.234 -3.734 1.00 98.62 104 VAL A C 1
ATOM 782 O O . VAL A 1 104 ? -5.028 -19.581 -4.083 1.00 98.62 104 VAL A O 1
ATOM 785 N N . SER A 1 105 ? -3.653 -18.711 -2.536 1.00 98.50 105 SER A N 1
ATOM 786 C CA . SER A 1 105 ? -4.711 -18.314 -1.608 1.00 98.50 105 SER A CA 1
ATOM 787 C C . SER A 1 105 ? -5.646 -17.248 -2.203 1.00 98.50 105 SER A C 1
ATOM 789 O O . SER A 1 105 ? -5.317 -16.520 -3.152 1.00 98.50 105 SER A O 1
ATOM 791 N N . ARG A 1 106 ? -6.855 -17.135 -1.638 1.00 98.19 106 ARG A N 1
ATOM 792 C CA . ARG A 1 106 ? -7.828 -16.112 -2.056 1.00 98.19 106 ARG A CA 1
ATOM 793 C C . ARG A 1 106 ? -7.300 -14.709 -1.759 1.00 98.19 106 ARG A C 1
ATOM 795 O O . ARG A 1 106 ? -7.559 -13.789 -2.532 1.00 98.19 106 ARG A O 1
ATOM 802 N N . GLU A 1 107 ? -6.559 -14.563 -0.673 1.00 98.19 107 GLU A N 1
ATOM 803 C CA . GLU A 1 107 ? -5.912 -13.348 -0.201 1.00 98.19 107 GLU A CA 1
ATOM 804 C C . GLU A 1 107 ? -4.880 -12.865 -1.226 1.00 98.19 107 GLU A C 1
ATOM 806 O O . GLU A 1 107 ? -5.013 -11.753 -1.742 1.00 98.19 107 GLU A O 1
ATOM 811 N N . THR A 1 108 ? -3.935 -13.723 -1.631 1.00 98.62 108 THR A N 1
ATOM 812 C CA . THR A 1 108 ? -2.952 -13.409 -2.684 1.00 98.62 108 THR A CA 1
ATOM 813 C C . THR A 1 108 ? -3.637 -13.033 -3.998 1.00 98.62 108 THR A C 1
ATOM 815 O O . THR A 1 108 ? -3.306 -12.009 -4.602 1.00 98.62 108 THR A O 1
ATOM 818 N N . ALA A 1 109 ? -4.647 -13.795 -4.431 1.00 98.75 109 ALA A N 1
ATOM 819 C CA . ALA A 1 109 ? -5.390 -13.471 -5.650 1.00 98.75 109 ALA A CA 1
ATOM 820 C C . ALA A 1 109 ? -6.137 -12.125 -5.557 1.00 98.75 109 ALA A C 1
ATOM 822 O O . ALA A 1 109 ? -6.225 -11.401 -6.551 1.00 98.75 109 ALA A O 1
ATOM 823 N N . THR A 1 110 ? -6.647 -11.769 -4.373 1.00 98.69 110 THR A N 1
ATOM 824 C CA . THR A 1 110 ? -7.338 -10.493 -4.119 1.00 98.69 110 THR A CA 1
ATOM 825 C C . THR A 1 110 ? -6.373 -9.318 -4.221 1.00 98.69 110 THR A C 1
ATOM 827 O O . THR A 1 110 ? -6.659 -8.369 -4.952 1.00 98.69 110 THR A O 1
ATOM 830 N N . VAL A 1 111 ? -5.207 -9.408 -3.576 1.00 98.81 111 VAL A N 1
ATOM 831 C CA . VAL A 1 111 ? -4.185 -8.352 -3.623 1.00 98.81 111 VAL A CA 1
ATOM 832 C C . VAL A 1 111 ? -3.667 -8.145 -5.045 1.00 98.81 111 VAL A C 1
ATOM 834 O O . VAL A 1 111 ? -3.579 -7.009 -5.508 1.00 98.81 111 VAL A O 1
ATOM 837 N N . VAL A 1 112 ? -3.396 -9.221 -5.791 1.00 98.75 112 VAL A N 1
ATOM 838 C CA . VAL A 1 112 ? -2.959 -9.096 -7.193 1.00 98.75 112 VAL A CA 1
ATOM 839 C C . VAL A 1 112 ? -4.073 -8.536 -8.080 1.00 98.75 112 VAL A C 1
ATOM 841 O O . VAL A 1 112 ? -3.803 -7.725 -8.967 1.00 98.75 112 VAL A O 1
ATOM 844 N N . SER A 1 113 ? -5.330 -8.922 -7.848 1.00 98.69 113 SER A N 1
ATOM 845 C CA . SER A 1 113 ? -6.473 -8.359 -8.575 1.00 98.69 113 SER A CA 1
ATOM 846 C C . SER A 1 113 ? -6.613 -6.853 -8.338 1.00 98.69 113 SER A C 1
ATOM 848 O O . SER A 1 113 ? -6.868 -6.106 -9.290 1.00 98.69 113 SER A O 1
ATOM 850 N N . GLU A 1 114 ? -6.421 -6.397 -7.100 1.00 98.75 114 GLU A N 1
ATOM 851 C CA . GLU A 1 114 ? -6.461 -4.973 -6.770 1.00 98.75 114 GLU A CA 1
ATOM 852 C C . GLU A 1 114 ? -5.269 -4.218 -7.363 1.00 98.75 114 GLU A C 1
ATOM 854 O O . GLU A 1 114 ? -5.452 -3.194 -8.022 1.00 98.75 114 GLU A O 1
ATOM 859 N N . ALA A 1 115 ? -4.062 -4.774 -7.254 1.00 98.62 115 ALA A N 1
ATOM 860 C CA . ALA A 1 115 ? -2.879 -4.224 -7.903 1.00 98.62 115 ALA A CA 1
ATOM 861 C C . ALA A 1 115 ? -3.100 -4.028 -9.412 1.00 98.62 115 ALA A C 1
ATOM 863 O O . ALA A 1 115 ? -2.837 -2.958 -9.955 1.00 98.62 115 ALA A O 1
ATOM 864 N N . GLN A 1 116 ? -3.678 -5.029 -10.080 1.00 98.69 116 GLN A N 1
ATOM 865 C CA . GLN A 1 116 ? -4.042 -4.974 -11.494 1.00 98.69 116 GLN A CA 1
ATOM 866 C C . GLN A 1 116 ? -5.087 -3.893 -11.810 1.00 98.69 116 GLN A C 1
ATOM 868 O O . GLN A 1 116 ? -5.037 -3.270 -12.877 1.00 98.69 116 GLN A O 1
ATOM 873 N N . ARG A 1 117 ? -6.046 -3.651 -10.907 1.00 98.56 117 ARG A N 1
ATOM 874 C CA . ARG A 1 117 ? -7.019 -2.557 -11.042 1.00 98.56 117 ARG A CA 1
ATOM 875 C C . ARG A 1 117 ? -6.315 -1.201 -10.993 1.00 98.56 117 ARG A C 1
ATOM 877 O O . ARG A 1 117 ? -6.539 -0.391 -11.894 1.00 98.56 117 ARG A O 1
ATOM 884 N N . ILE A 1 118 ? -5.444 -0.986 -10.008 1.00 98.56 118 ILE A N 1
ATOM 885 C CA . ILE A 1 118 ? -4.679 0.260 -9.841 1.00 98.56 118 ILE A CA 1
ATOM 886 C C . ILE A 1 118 ? -3.711 0.468 -11.017 1.00 98.56 118 ILE A C 1
ATOM 888 O O . ILE A 1 118 ? -3.617 1.576 -11.553 1.00 98.56 118 ILE A O 1
ATOM 892 N N . SER A 1 119 ? -3.057 -0.590 -11.507 1.00 98.44 119 SER A N 1
ATOM 893 C CA . SER A 1 119 ? -2.203 -0.521 -12.700 1.00 98.44 119 SER A CA 1
ATOM 894 C C . SER A 1 119 ? -2.961 -0.047 -13.937 1.00 98.44 119 SER A C 1
ATOM 896 O O . SER A 1 119 ? -2.484 0.835 -14.651 1.00 98.44 119 SER A O 1
ATOM 898 N N . ARG A 1 120 ? -4.173 -0.569 -14.173 1.00 98.12 120 ARG A N 1
ATOM 899 C CA . ARG A 1 120 ? -5.027 -0.102 -15.278 1.00 98.12 120 ARG A CA 1
ATOM 900 C C . ARG A 1 120 ? -5.476 1.345 -15.086 1.00 98.12 120 ARG A C 1
ATOM 902 O O . ARG A 1 120 ? -5.404 2.119 -16.036 1.00 98.12 120 ARG A O 1
ATOM 909 N N . LEU A 1 121 ? -5.915 1.709 -13.879 1.00 97.81 121 LEU A N 1
ATOM 910 C CA . LEU A 1 121 ? -6.396 3.061 -13.563 1.00 97.81 121 LEU A CA 1
ATOM 911 C C . LEU A 1 121 ? -5.300 4.123 -13.751 1.00 97.81 121 LEU A C 1
ATOM 913 O O . LEU A 1 121 ? -5.563 5.224 -14.228 1.00 97.81 121 LEU A O 1
ATOM 917 N N . SER A 1 122 ? -4.062 3.780 -13.397 1.00 97.56 122 SER A N 1
ATOM 918 C CA . SER A 1 122 ? -2.904 4.678 -13.448 1.00 97.56 122 SER A CA 1
ATOM 919 C C . SER A 1 122 ? -2.135 4.649 -14.773 1.00 97.56 122 SER A C 1
ATOM 921 O O . SER A 1 122 ? -1.116 5.327 -14.911 1.00 97.56 122 SER A O 1
ATOM 923 N N . GLY A 1 123 ? -2.568 3.837 -15.745 1.00 96.31 123 GLY A N 1
ATOM 924 C CA . GLY A 1 123 ? -1.841 3.655 -17.004 1.00 96.31 123 GLY A CA 1
ATOM 925 C C . GLY A 1 123 ? -0.444 3.046 -16.821 1.00 96.31 123 GLY A C 1
ATOM 926 O O . GLY A 1 123 ? 0.458 3.336 -17.606 1.00 96.31 123 GLY A O 1
ATOM 927 N N . GLY A 1 124 ? -0.252 2.220 -15.788 1.00 96.25 124 GLY A N 1
ATOM 928 C CA . GLY A 1 124 ? 1.019 1.565 -15.474 1.00 96.25 124 GLY A CA 1
ATOM 929 C C . GLY A 1 124 ? 2.010 2.413 -14.677 1.00 96.25 124 GLY A C 1
ATOM 930 O O . GLY A 1 124 ? 3.184 2.057 -14.629 1.00 96.25 124 GLY A O 1
ATOM 931 N N . ALA A 1 125 ? 1.582 3.523 -14.062 1.00 96.62 125 ALA A N 1
ATOM 932 C CA . ALA A 1 125 ? 2.423 4.208 -13.073 1.00 96.62 125 ALA A CA 1
ATOM 933 C C . ALA A 1 125 ? 2.607 3.344 -11.812 1.00 96.62 125 ALA A C 1
ATOM 935 O O . ALA A 1 125 ? 3.685 3.322 -11.230 1.00 96.62 125 ALA A O 1
ATOM 936 N N . PHE A 1 126 ? 1.583 2.576 -11.440 1.00 97.94 126 PHE A N 1
ATOM 937 C CA . PHE A 1 126 ? 1.696 1.482 -10.482 1.00 97.94 126 PHE A CA 1
ATOM 938 C C . PHE A 1 126 ? 1.779 0.152 -11.224 1.00 97.94 126 PHE A C 1
ATOM 940 O O . PHE A 1 126 ? 0.913 -0.156 -12.044 1.00 97.94 126 PHE A O 1
ATOM 947 N N . ASP A 1 127 ? 2.796 -0.654 -10.943 1.00 97.94 127 ASP A N 1
ATOM 948 C CA . ASP A 1 127 ? 2.972 -1.963 -11.567 1.00 97.94 127 ASP A CA 1
ATOM 949 C C . ASP A 1 127 ? 3.703 -2.896 -10.600 1.00 97.94 127 ASP A C 1
ATOM 951 O O . ASP A 1 127 ? 4.862 -2.671 -10.272 1.00 97.94 127 ASP A O 1
ATOM 955 N N . VAL A 1 128 ? 3.035 -3.955 -10.146 1.00 97.75 128 VAL A N 1
ATOM 956 C CA . VAL A 1 128 ? 3.633 -4.943 -9.232 1.00 97.75 128 VAL A CA 1
ATOM 957 C C . VAL A 1 128 ? 4.603 -5.892 -9.932 1.00 97.75 128 VAL A C 1
ATOM 959 O O . VAL A 1 128 ? 5.269 -6.679 -9.279 1.00 97.75 128 VAL A O 1
ATOM 962 N N . THR A 1 129 ? 4.742 -5.836 -11.257 1.00 97.38 129 THR A N 1
ATOM 963 C CA . THR A 1 129 ? 5.708 -6.664 -12.000 1.00 97.38 129 THR A CA 1
ATOM 964 C C . THR A 1 129 ? 7.111 -6.047 -12.061 1.00 97.38 129 THR A C 1
ATOM 966 O O . THR A 1 129 ? 7.991 -6.545 -12.760 1.00 97.38 129 THR A O 1
ATOM 969 N N . VAL A 1 130 ? 7.350 -4.956 -11.323 1.00 94.44 130 VAL A N 1
ATOM 970 C CA . VAL A 1 130 ? 8.637 -4.239 -11.272 1.00 94.44 130 VAL A CA 1
ATOM 971 C C . VAL A 1 130 ? 9.737 -4.962 -10.500 1.00 94.44 130 VAL A C 1
ATOM 973 O O . VAL A 1 130 ? 10.854 -4.451 -10.468 1.00 94.44 130 VAL A O 1
ATOM 976 N N . ALA A 1 131 ? 9.482 -6.139 -9.920 1.00 90.88 131 ALA A N 1
ATOM 977 C CA . ALA A 1 131 ? 10.471 -6.883 -9.132 1.00 90.88 131 ALA A CA 1
ATOM 978 C C . ALA A 1 131 ? 11.854 -6.999 -9.821 1.00 90.88 131 ALA A C 1
ATOM 980 O O . ALA A 1 131 ? 12.871 -6.732 -9.175 1.00 90.88 131 ALA A O 1
ATOM 981 N N . PRO A 1 132 ? 11.949 -7.276 -11.143 1.00 91.25 132 PRO A N 1
ATOM 982 C CA . PRO A 1 132 ? 13.236 -7.301 -11.837 1.00 91.25 132 PRO A CA 1
ATOM 983 C C . PRO A 1 132 ? 13.963 -5.945 -11.857 1.00 91.25 132 PRO A C 1
ATOM 985 O O . PRO A 1 132 ? 15.192 -5.911 -11.844 1.00 91.25 132 PRO A O 1
ATOM 988 N N . LEU A 1 133 ? 13.229 -4.827 -11.901 1.00 91.06 133 LEU A N 1
ATOM 989 C CA . LEU A 1 133 ? 13.795 -3.475 -11.827 1.00 91.06 133 LEU A CA 1
ATOM 990 C C . LEU A 1 133 ? 14.225 -3.131 -10.399 1.00 91.06 133 LEU A C 1
ATOM 992 O O . LEU A 1 133 ? 15.297 -2.563 -10.221 1.00 91.06 133 LEU A O 1
ATOM 996 N N . VAL A 1 134 ? 13.431 -3.512 -9.395 1.00 88.56 134 VAL A N 1
ATOM 997 C CA . VAL A 1 134 ? 13.764 -3.355 -7.967 1.00 88.56 134 VAL A CA 1
ATOM 998 C C . VAL A 1 134 ? 15.089 -4.050 -7.652 1.00 88.56 134 VAL A C 1
ATOM 1000 O O . VAL A 1 134 ? 15.987 -3.437 -7.073 1.00 88.56 134 VAL A O 1
ATOM 1003 N N . GLY A 1 135 ? 15.262 -5.290 -8.121 1.00 85.94 135 GLY A N 1
ATOM 1004 C CA . GLY A 1 135 ? 16.528 -6.017 -8.006 1.00 85.94 135 GLY A CA 1
ATOM 1005 C C . GLY A 1 135 ? 17.677 -5.354 -8.774 1.00 85.94 135 GLY A C 1
ATOM 1006 O O . GLY A 1 135 ? 18.779 -5.234 -8.244 1.00 85.94 135 GLY A O 1
ATOM 1007 N N . LEU A 1 136 ? 17.422 -4.858 -9.994 1.00 87.31 136 LEU A N 1
ATOM 1008 C CA . LEU A 1 136 ? 18.435 -4.174 -10.810 1.00 87.31 136 LEU A CA 1
ATOM 1009 C C . LEU A 1 136 ? 18.986 -2.906 -10.134 1.00 87.31 136 LEU A C 1
ATOM 1011 O O . LEU A 1 136 ? 20.154 -2.580 -10.326 1.00 87.31 136 LEU A O 1
ATOM 1015 N N . TRP A 1 137 ? 18.158 -2.208 -9.357 1.00 86.69 137 TRP A N 1
ATOM 1016 C CA . TRP A 1 137 ? 18.537 -1.023 -8.581 1.00 86.69 137 TRP A CA 1
ATOM 1017 C C . TRP A 1 137 ? 18.947 -1.338 -7.130 1.00 86.69 137 TRP A C 1
ATOM 1019 O O . TRP A 1 137 ? 19.055 -0.422 -6.320 1.00 86.69 137 TRP A O 1
ATOM 1029 N N . SER A 1 138 ? 19.204 -2.610 -6.803 1.00 80.94 138 SER A N 1
ATOM 1030 C CA . SER A 1 138 ? 19.675 -3.062 -5.484 1.00 80.94 138 SER A CA 1
ATOM 1031 C C . SER A 1 138 ? 18.718 -2.784 -4.313 1.00 80.94 138 SER A C 1
ATOM 1033 O O . SER A 1 138 ? 19.162 -2.588 -3.184 1.00 80.94 138 SER A O 1
ATOM 1035 N N . PHE A 1 139 ? 17.403 -2.804 -4.553 1.00 79.12 139 PHE A N 1
ATOM 1036 C CA . PHE A 1 139 ? 16.379 -2.673 -3.503 1.00 79.12 139 PHE A CA 1
ATOM 1037 C C . PHE A 1 139 ? 15.722 -4.008 -3.096 1.00 79.12 139 PHE A C 1
ATOM 1039 O O . PHE A 1 139 ? 14.917 -4.030 -2.169 1.00 79.12 139 PHE A O 1
ATOM 1046 N N . GLY A 1 140 ? 16.029 -5.107 -3.794 1.00 76.25 140 GLY A N 1
ATOM 1047 C CA . GLY A 1 140 ? 15.427 -6.429 -3.575 1.00 76.25 140 GLY A CA 1
ATOM 1048 C C . GLY A 1 140 ? 16.262 -7.384 -2.704 1.00 76.25 140 GLY A C 1
ATOM 1049 O O . GLY A 1 140 ? 17.377 -7.040 -2.313 1.00 76.25 140 GLY A O 1
ATOM 1050 N N . PRO A 1 141 ? 15.759 -8.606 -2.439 1.00 69.75 141 PRO A N 1
ATOM 1051 C CA . PRO A 1 141 ? 16.452 -9.615 -1.627 1.00 69.75 141 PRO A CA 1
ATOM 1052 C C . PRO A 1 141 ? 17.805 -10.044 -2.211 1.00 69.75 141 PRO A C 1
ATOM 1054 O O . PRO A 1 141 ? 18.767 -10.215 -1.469 1.00 69.75 141 PRO A O 1
ATOM 1057 N N . ASP A 1 142 ? 17.908 -10.114 -3.540 1.00 68.50 142 ASP A N 1
ATOM 1058 C CA . ASP A 1 142 ? 19.136 -10.472 -4.263 1.00 68.50 142 ASP A CA 1
ATOM 1059 C C . ASP A 1 142 ? 19.989 -9.247 -4.643 1.00 68.50 142 ASP A C 1
ATOM 1061 O O . ASP A 1 142 ? 20.713 -9.257 -5.645 1.00 68.50 142 ASP A O 1
ATOM 1065 N N . ALA A 1 143 ? 19.870 -8.144 -3.898 1.00 66.62 143 ALA A N 1
ATOM 1066 C CA . ALA A 1 143 ? 20.577 -6.908 -4.206 1.00 66.62 143 ALA A CA 1
ATOM 1067 C C . ALA A 1 143 ? 22.104 -7.105 -4.182 1.00 66.62 143 ALA A C 1
ATOM 1069 O O . ALA A 1 143 ? 22.719 -7.333 -3.140 1.00 66.62 143 ALA A O 1
ATOM 1070 N N . GLY A 1 144 ? 22.728 -6.955 -5.353 1.00 69.06 144 GLY A N 1
ATOM 1071 C CA . GLY A 1 144 ? 24.172 -6.764 -5.472 1.00 69.06 144 GLY A CA 1
ATOM 1072 C C . GLY A 1 144 ? 24.611 -5.378 -4.970 1.00 69.06 144 GLY A C 1
ATOM 1073 O O . GLY A 1 144 ? 23.763 -4.551 -4.617 1.00 69.06 144 GLY A O 1
ATOM 1074 N N . PRO A 1 145 ? 25.926 -5.081 -4.959 1.00 74.88 145 PRO A N 1
ATOM 1075 C CA . PRO A 1 145 ? 26.427 -3.770 -4.549 1.00 74.88 145 PRO A CA 1
ATOM 1076 C C . PRO A 1 145 ? 25.732 -2.646 -5.342 1.00 74.88 145 PRO A C 1
ATOM 1078 O O . PRO A 1 145 ? 25.603 -2.783 -6.563 1.00 74.88 145 PRO A O 1
ATOM 1081 N N . PRO A 1 146 ? 25.290 -1.555 -4.683 1.00 78.38 146 PRO A N 1
ATOM 1082 C CA . PRO A 1 146 ? 24.568 -0.475 -5.346 1.00 78.38 146 PRO A CA 1
ATOM 1083 C C . PRO A 1 146 ? 25.377 0.105 -6.508 1.00 78.38 146 PRO A C 1
ATOM 1085 O O . PRO A 1 146 ? 26.503 0.568 -6.327 1.00 78.38 146 PRO A O 1
ATOM 1088 N N . ALA A 1 147 ? 24.809 0.065 -7.710 1.00 80.94 147 ALA A N 1
ATOM 1089 C CA . ALA A 1 147 ? 25.436 0.578 -8.921 1.00 80.94 147 ALA A CA 1
ATOM 1090 C C . ALA A 1 147 ? 24.373 1.103 -9.888 1.00 80.94 147 ALA A C 1
ATOM 1092 O O . ALA A 1 147 ? 23.278 0.548 -9.977 1.00 80.94 147 ALA A O 1
ATOM 1093 N N . VAL A 1 148 ? 24.699 2.155 -10.646 1.00 85.44 148 VAL A N 1
ATOM 1094 C CA . VAL A 1 148 ? 23.792 2.666 -11.679 1.00 85.44 148 VAL A CA 1
ATOM 1095 C C . VAL A 1 148 ? 23.752 1.654 -12.829 1.00 85.44 148 VAL A C 1
ATOM 1097 O O . VAL A 1 148 ? 24.791 1.389 -13.445 1.00 85.44 148 VAL A O 1
ATOM 1100 N N . PRO A 1 149 ? 22.581 1.093 -13.178 1.00 87.69 149 PRO A N 1
ATOM 1101 C CA . PRO A 1 149 ? 22.493 0.121 -14.256 1.00 87.69 149 PRO A CA 1
ATOM 1102 C C . PRO A 1 149 ? 22.831 0.750 -15.609 1.00 87.69 149 PRO A C 1
ATOM 1104 O O . PRO A 1 149 ? 22.372 1.845 -15.941 1.00 87.69 149 PRO A O 1
ATOM 1107 N N . SER A 1 150 ? 23.580 0.027 -16.447 1.00 90.56 150 SER A N 1
ATOM 1108 C CA . SER A 1 150 ? 23.785 0.444 -17.841 1.00 90.56 150 SER A CA 1
ATOM 1109 C C . SER A 1 150 ? 22.452 0.517 -18.596 1.00 90.56 150 SER A C 1
ATOM 1111 O O . SER A 1 150 ? 21.560 -0.305 -18.368 1.00 90.56 150 SER A O 1
ATOM 1113 N N . THR A 1 151 ? 22.333 1.431 -19.564 1.00 90.31 151 THR A N 1
ATOM 1114 C CA . THR A 1 15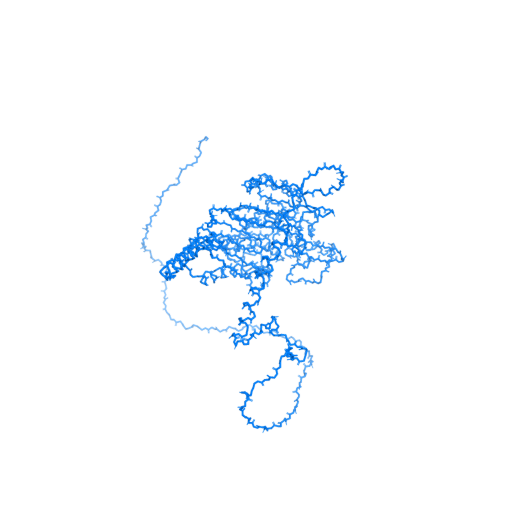1 ? 21.129 1.559 -20.408 1.00 90.31 151 THR A CA 1
ATOM 1115 C C . THR A 1 151 ? 20.726 0.227 -21.047 1.00 90.31 151 THR A C 1
ATOM 1117 O O . THR A 1 151 ? 19.560 -0.148 -21.004 1.00 90.31 151 THR A O 1
ATOM 1120 N N . ALA A 1 152 ? 21.696 -0.545 -21.548 1.00 92.50 152 ALA A N 1
ATOM 1121 C CA . ALA A 1 152 ? 21.435 -1.845 -22.163 1.00 92.50 152 ALA A CA 1
ATOM 1122 C C . ALA A 1 152 ? 20.939 -2.904 -21.162 1.00 92.50 152 ALA A C 1
ATOM 1124 O O . ALA A 1 152 ? 20.193 -3.804 -21.544 1.00 92.50 152 ALA A O 1
ATOM 1125 N N . ALA A 1 153 ? 21.381 -2.860 -19.900 1.00 91.00 153 ALA A N 1
ATOM 1126 C CA . ALA A 1 153 ? 20.849 -3.737 -18.855 1.00 91.00 153 ALA A CA 1
ATOM 1127 C C . ALA A 1 153 ? 19.415 -3.333 -18.495 1.00 91.00 153 ALA A C 1
ATOM 1129 O O . ALA A 1 153 ? 18.536 -4.189 -18.436 1.00 91.00 153 ALA A O 1
ATOM 1130 N N . LEU A 1 154 ? 19.173 -2.030 -18.346 1.00 91.88 154 LEU A N 1
ATOM 1131 C CA . LEU A 1 154 ? 17.856 -1.487 -18.045 1.00 91.88 154 LEU A CA 1
ATOM 1132 C C . LEU A 1 154 ? 16.820 -1.853 -19.117 1.00 91.88 154 LEU A C 1
ATOM 1134 O O . LEU A 1 154 ? 15.749 -2.355 -18.789 1.00 91.88 154 LEU A O 1
ATOM 1138 N N . GLU A 1 155 ? 17.144 -1.662 -20.396 1.00 91.44 155 GLU A N 1
ATOM 1139 C CA . GLU A 1 155 ? 16.255 -2.012 -21.512 1.00 91.44 155 GLU A CA 1
ATOM 1140 C C . GLU A 1 155 ? 15.916 -3.507 -21.544 1.00 91.44 155 GLU A C 1
ATOM 1142 O O . GLU A 1 155 ? 14.754 -3.862 -21.733 1.00 91.44 155 GLU A O 1
ATOM 1147 N N . ARG A 1 156 ? 16.897 -4.383 -21.287 1.00 91.62 156 ARG A N 1
ATOM 1148 C CA . ARG A 1 156 ? 16.670 -5.835 -21.189 1.00 91.62 156 ARG A CA 1
ATOM 1149 C C . ARG A 1 156 ? 15.727 -6.195 -20.046 1.00 91.62 156 ARG A C 1
ATOM 1151 O O . ARG A 1 156 ? 14.833 -7.013 -20.225 1.00 91.62 156 ARG A O 1
ATOM 1158 N N . VAL A 1 157 ? 15.912 -5.592 -18.872 1.00 91.44 157 VAL A N 1
ATOM 1159 C CA . VAL A 1 157 ? 15.052 -5.868 -17.714 1.00 91.44 157 VAL A CA 1
ATOM 1160 C C . VAL A 1 157 ? 13.634 -5.350 -17.944 1.00 91.44 157 VAL A C 1
ATOM 1162 O O . VAL A 1 157 ? 12.685 -6.066 -17.635 1.00 91.44 157 VAL A O 1
ATOM 1165 N N . ARG A 1 158 ? 13.475 -4.170 -18.555 1.00 92.56 158 ARG A N 1
ATOM 1166 C CA . ARG A 1 158 ? 12.161 -3.581 -18.864 1.00 92.56 158 ARG A CA 1
ATOM 1167 C C . ARG A 1 158 ? 11.298 -4.448 -19.781 1.00 92.56 158 ARG A C 1
ATOM 1169 O O . ARG A 1 158 ? 10.084 -4.399 -19.660 1.00 92.56 158 ARG A O 1
ATOM 1176 N N . GLN A 1 159 ? 11.891 -5.267 -20.650 1.00 91.31 159 GLN A N 1
ATOM 1177 C CA . GLN A 1 159 ? 11.140 -6.213 -21.494 1.00 91.31 159 GLN A CA 1
ATOM 1178 C C . GLN A 1 159 ? 10.443 -7.324 -20.693 1.00 91.31 159 GLN A C 1
ATOM 1180 O O . GLN A 1 159 ? 9.566 -7.998 -21.224 1.00 91.31 159 GLN A O 1
ATOM 1185 N N . ARG A 1 160 ? 10.832 -7.522 -19.428 1.00 91.88 160 ARG A N 1
ATOM 1186 C CA . ARG A 1 160 ? 10.252 -8.514 -18.511 1.00 91.88 160 ARG A CA 1
ATOM 1187 C C . ARG A 1 160 ? 9.280 -7.895 -17.507 1.00 91.88 160 ARG A C 1
ATOM 1189 O O . ARG A 1 160 ? 8.872 -8.579 -16.578 1.00 91.88 160 ARG A O 1
ATOM 1196 N N . VAL A 1 161 ? 8.949 -6.614 -17.662 1.00 95.44 161 VAL A N 1
ATOM 1197 C CA . VAL A 1 161 ? 8.042 -5.870 -16.783 1.00 95.44 161 VAL A CA 1
ATOM 1198 C C . VAL A 1 161 ? 6.832 -5.432 -17.592 1.00 95.44 161 VAL A C 1
ATOM 1200 O O . VAL A 1 161 ? 6.963 -4.926 -18.706 1.00 95.44 161 VAL A O 1
ATOM 1203 N N . GLY A 1 162 ? 5.652 -5.616 -17.020 1.00 96.88 162 GLY A N 1
ATOM 1204 C CA . GLY A 1 162 ? 4.410 -5.107 -17.566 1.00 96.88 162 GLY A CA 1
ATOM 1205 C C . GLY A 1 162 ? 3.209 -5.799 -16.944 1.00 96.88 162 GLY A C 1
ATOM 1206 O O . GLY A 1 162 ? 2.970 -6.982 -17.194 1.00 96.88 162 GLY A O 1
ATOM 1207 N N . TYR A 1 163 ? 2.392 -5.035 -16.221 1.00 97.69 163 TYR A N 1
ATOM 1208 C CA . TYR A 1 163 ? 1.176 -5.523 -15.568 1.00 97.69 163 TYR A CA 1
ATOM 1209 C C . TYR A 1 163 ? 0.220 -6.242 -16.533 1.00 97.69 163 TYR A C 1
ATOM 1211 O O . TYR A 1 163 ? -0.474 -7.163 -16.121 1.00 97.69 163 TYR A O 1
ATOM 1219 N N . THR A 1 164 ? 0.223 -5.890 -17.825 1.00 97.75 164 THR A N 1
ATOM 1220 C CA . THR A 1 164 ? -0.594 -6.558 -18.859 1.00 97.75 164 THR A CA 1
ATOM 1221 C C . THR A 1 164 ? -0.258 -8.039 -19.064 1.00 97.75 164 THR A C 1
ATOM 1223 O O . THR A 1 164 ? -1.059 -8.771 -19.640 1.00 97.75 164 THR A O 1
ATOM 1226 N N . HIS A 1 165 ? 0.904 -8.492 -18.583 1.00 98.19 165 HIS A N 1
ATOM 1227 C CA . HIS A 1 165 ? 1.328 -9.886 -18.649 1.00 98.19 165 HIS A CA 1
ATOM 1228 C C . HIS A 1 165 ? 0.893 -10.724 -17.446 1.00 98.19 165 HIS A C 1
ATOM 1230 O O . HIS A 1 165 ? 1.134 -11.932 -17.473 1.00 98.19 165 HIS A O 1
ATOM 1236 N N . LEU A 1 166 ? 0.281 -10.114 -16.428 1.00 98.69 166 LEU A N 1
ATOM 1237 C CA . LEU A 1 166 ? -0.164 -10.756 -15.194 1.00 98.69 166 LEU A CA 1
ATOM 1238 C C . LEU A 1 166 ? -1.692 -10.766 -15.116 1.00 98.69 166 LEU A C 1
ATOM 1240 O O . LEU A 1 166 ? -2.355 -9.748 -15.302 1.00 98.69 166 LEU A O 1
ATOM 1244 N N . GLU A 1 167 ? -2.249 -11.918 -14.773 1.00 98.44 167 GLU A N 1
ATOM 1245 C CA . GLU A 1 167 ? -3.678 -12.115 -14.565 1.00 98.44 167 GLU A CA 1
ATOM 1246 C C . GLU A 1 167 ? -3.934 -12.734 -13.191 1.00 98.44 167 GLU A C 1
ATOM 1248 O O . GLU A 1 167 ? -3.165 -13.572 -12.716 1.00 98.44 167 GLU A O 1
ATOM 1253 N N . ALA A 1 168 ? -5.055 -12.356 -12.579 1.00 98.44 168 ALA A N 1
ATOM 1254 C CA . ALA A 1 168 ? -5.556 -12.946 -11.346 1.00 98.44 168 ALA A CA 1
ATOM 1255 C C . ALA A 1 168 ? -6.990 -13.439 -11.550 1.00 98.44 168 ALA A C 1
ATOM 1257 O O . ALA A 1 168 ? -7.803 -12.793 -12.217 1.00 98.44 168 ALA A O 1
ATOM 1258 N N . ARG A 1 169 ? -7.305 -14.584 -10.948 1.00 98.06 169 ARG A N 1
ATOM 1259 C CA . ARG A 1 169 ? -8.650 -15.156 -10.874 1.00 98.06 169 ARG A CA 1
ATOM 1260 C C . ARG A 1 169 ? -8.969 -15.454 -9.416 1.00 98.06 169 ARG A C 1
ATOM 1262 O O . ARG A 1 169 ? -8.115 -15.968 -8.709 1.00 98.06 169 ARG A O 1
ATOM 1269 N N . LEU A 1 170 ? -10.200 -15.167 -8.987 1.00 98.19 170 LEU A N 1
ATOM 1270 C CA . LEU A 1 170 ? -10.651 -15.377 -7.602 1.00 98.19 170 LEU A CA 1
ATOM 1271 C C . LEU A 1 170 ? -11.380 -16.714 -7.373 1.00 98.19 170 LEU A C 1
ATOM 1273 O O . LEU A 1 170 ? -11.629 -17.069 -6.220 1.00 98.19 170 LEU A O 1
ATOM 1277 N N . ASP A 1 171 ? -11.763 -17.428 -8.438 1.00 96.94 171 ASP A N 1
ATOM 1278 C CA . ASP A 1 171 ? -12.481 -18.704 -8.342 1.00 96.94 171 ASP A CA 1
ATOM 1279 C C . ASP A 1 171 ? -12.167 -19.678 -9.509 1.00 96.94 171 ASP A C 1
ATOM 1281 O O . ASP A 1 171 ? -12.492 -19.372 -10.662 1.00 96.94 171 ASP A O 1
ATOM 1285 N N . PRO A 1 172 ? -11.506 -20.827 -9.246 1.00 97.62 172 PRO A N 1
ATOM 1286 C CA . PRO A 1 172 ? -10.667 -21.041 -8.067 1.00 97.62 172 PRO A CA 1
ATOM 1287 C C . PRO A 1 172 ? -9.514 -20.015 -8.056 1.00 97.62 172 PRO A C 1
ATOM 1289 O O . PRO A 1 172 ? -9.065 -19.607 -9.143 1.00 97.62 172 PRO A O 1
ATOM 1292 N N . PRO A 1 173 ? -9.048 -19.583 -6.867 1.00 98.62 173 PRO A N 1
ATOM 1293 C CA . PRO A 1 173 ? -8.020 -18.558 -6.742 1.00 98.62 173 PRO A CA 1
ATOM 1294 C C . PRO A 1 173 ? -6.710 -19.008 -7.396 1.00 98.62 173 PRO A C 1
ATOM 1296 O O . PRO A 1 173 ? -6.183 -20.083 -7.107 1.00 98.62 173 PRO A O 1
ATOM 1299 N N . ALA A 1 174 ? -6.227 -18.215 -8.349 1.00 98.69 174 ALA A N 1
ATOM 1300 C CA . ALA A 1 174 ? -5.027 -18.521 -9.117 1.00 98.69 174 ALA A CA 1
ATOM 1301 C C . ALA A 1 174 ? -4.455 -17.265 -9.786 1.00 98.69 174 ALA A C 1
ATOM 1303 O O . ALA A 1 174 ? -5.196 -16.339 -10.131 1.00 98.69 174 ALA A O 1
ATOM 1304 N N . LEU A 1 175 ? -3.150 -17.278 -10.041 1.00 98.75 175 LEU A N 1
ATOM 1305 C CA . LEU A 1 175 ? -2.443 -16.277 -10.839 1.00 98.75 175 LEU A CA 1
ATOM 1306 C C . LEU A 1 175 ? -1.976 -16.887 -12.159 1.00 98.75 175 LEU A C 1
ATOM 1308 O O . LEU A 1 175 ? -1.771 -18.095 -12.254 1.00 98.75 175 LEU A O 1
ATOM 1312 N N . ARG A 1 176 ? -1.780 -16.064 -13.184 1.00 98.56 176 ARG A N 1
ATOM 1313 C CA . ARG A 1 176 ? -1.179 -16.493 -14.451 1.00 98.56 176 ARG A CA 1
ATOM 1314 C C . ARG A 1 176 ? -0.269 -15.406 -14.991 1.00 98.56 176 ARG A C 1
ATOM 1316 O O . ARG A 1 176 ? -0.609 -14.228 -14.923 1.00 98.56 176 ARG A O 1
ATOM 1323 N N . LYS A 1 177 ? 0.862 -15.809 -15.567 1.00 98.31 177 LYS A N 1
ATOM 1324 C CA . LYS A 1 177 ? 1.775 -14.922 -16.291 1.00 98.31 177 LYS A CA 1
ATOM 1325 C C . LYS A 1 177 ? 1.965 -15.396 -17.726 1.00 98.31 177 LYS A C 1
ATOM 1327 O O . LYS A 1 177 ? 2.105 -16.586 -17.973 1.00 98.31 177 LYS A O 1
ATOM 1332 N N . SER A 1 178 ? 1.967 -14.464 -18.674 1.00 97.88 178 SER A N 1
ATOM 1333 C CA . SER A 1 178 ? 2.228 -14.768 -20.094 1.00 97.88 178 SER A CA 1
ATOM 1334 C C . SER A 1 178 ? 3.717 -14.749 -20.453 1.00 97.88 178 SER A C 1
ATOM 1336 O O . SER A 1 178 ? 4.106 -15.302 -21.480 1.00 97.88 178 SER A O 1
ATOM 1338 N N . LEU A 1 179 ? 4.553 -14.148 -19.602 1.00 96.56 179 LEU A N 1
ATOM 1339 C CA . LEU A 1 179 ? 6.009 -14.206 -19.695 1.00 96.56 179 LEU A CA 1
ATOM 1340 C C . LEU A 1 179 ? 6.533 -15.150 -18.599 1.00 96.56 179 LEU A C 1
ATOM 1342 O O . LEU A 1 179 ? 6.261 -14.881 -17.428 1.00 96.56 179 LEU A O 1
ATOM 1346 N N . PRO A 1 180 ? 7.286 -16.217 -18.935 1.00 95.94 180 PRO A N 1
ATOM 1347 C CA . PRO A 1 180 ? 7.839 -17.153 -17.947 1.00 95.94 180 PRO A CA 1
ATOM 1348 C C . PRO A 1 180 ? 8.669 -16.468 -16.856 1.00 95.94 180 PRO A C 1
ATOM 1350 O O . PRO A 1 180 ? 8.547 -16.803 -15.682 1.00 95.94 180 PRO A O 1
ATOM 1353 N N . ASP A 1 181 ? 9.437 -15.449 -17.245 1.00 93.62 181 ASP A N 1
ATOM 1354 C CA . ASP A 1 181 ? 10.352 -14.719 -16.363 1.00 93.62 181 ASP A CA 1
ATOM 1355 C C . ASP A 1 181 ? 9.700 -13.489 -15.699 1.00 93.62 181 ASP A C 1
ATOM 1357 O O . ASP A 1 181 ? 10.405 -12.650 -15.131 1.00 93.62 181 ASP A O 1
ATOM 1361 N N . LEU A 1 182 ? 8.369 -13.327 -15.795 1.00 96.38 182 LEU A N 1
ATOM 1362 C CA . LEU A 1 182 ? 7.665 -12.276 -15.055 1.00 96.38 182 LEU A CA 1
ATOM 1363 C C . LEU A 1 182 ? 7.791 -12.564 -13.559 1.00 96.38 182 LEU A C 1
ATOM 1365 O O . LEU A 1 182 ? 7.510 -13.680 -13.109 1.00 96.38 182 LEU A O 1
ATOM 1369 N N . SER A 1 183 ? 8.155 -11.535 -12.802 1.00 95.81 183 SER A N 1
ATOM 1370 C CA . SER A 1 183 ? 8.260 -11.594 -11.349 1.00 95.81 183 SER A CA 1
ATOM 1371 C C . SER A 1 183 ? 7.450 -10.466 -10.733 1.00 95.81 183 SER A C 1
ATOM 1373 O O . SER A 1 183 ? 7.463 -9.340 -11.230 1.00 95.81 183 SER A O 1
ATOM 1375 N N . VAL A 1 184 ? 6.756 -10.778 -9.647 1.00 97.56 184 VAL A N 1
ATOM 1376 C CA . VAL A 1 184 ? 5.835 -9.891 -8.943 1.00 97.56 184 VAL A CA 1
ATOM 1377 C C . VAL A 1 184 ? 6.420 -9.497 -7.588 1.00 97.56 184 VAL A C 1
ATOM 1379 O O . VAL A 1 184 ? 7.004 -10.319 -6.886 1.00 97.56 184 VAL A O 1
ATOM 1382 N N . ASP A 1 185 ? 6.262 -8.230 -7.232 1.00 96.06 185 ASP A N 1
ATOM 1383 C CA . ASP A 1 185 ? 6.592 -7.630 -5.946 1.00 96.06 185 ASP A CA 1
ATOM 1384 C C . ASP A 1 185 ? 5.359 -6.883 -5.431 1.00 96.06 185 ASP A C 1
ATOM 1386 O O . ASP A 1 185 ? 4.857 -5.956 -6.072 1.00 96.06 185 ASP A O 1
ATOM 1390 N N . LEU A 1 186 ? 4.849 -7.325 -4.281 1.00 97.19 186 LEU A N 1
ATOM 1391 C CA . LEU A 1 186 ? 3.655 -6.765 -3.648 1.00 97.19 186 LEU A CA 1
ATOM 1392 C C . LEU A 1 186 ? 3.990 -5.785 -2.512 1.00 97.19 186 LEU A C 1
ATOM 1394 O O . LEU A 1 186 ? 3.088 -5.364 -1.790 1.00 97.19 186 LEU A O 1
ATOM 1398 N N . SER A 1 187 ? 5.252 -5.374 -2.355 1.00 92.88 187 SER A N 1
ATOM 1399 C CA . SER A 1 187 ? 5.705 -4.519 -1.242 1.00 92.88 187 SER A CA 1
ATOM 1400 C C . SER A 1 187 ? 4.991 -3.162 -1.156 1.00 92.88 187 SER A C 1
ATOM 1402 O O . SER A 1 187 ? 4.933 -2.575 -0.079 1.00 92.88 187 SER A O 1
ATOM 1404 N N . ALA A 1 188 ? 4.427 -2.682 -2.269 1.00 94.94 188 ALA A N 1
ATOM 1405 C CA . ALA A 1 188 ? 3.699 -1.414 -2.371 1.00 94.94 188 ALA A CA 1
ATOM 1406 C C . ALA A 1 188 ? 2.172 -1.526 -2.157 1.00 94.94 188 ALA A C 1
ATOM 1408 O O . ALA A 1 188 ? 1.441 -0.591 -2.477 1.00 94.94 188 ALA A O 1
ATOM 1409 N N . ILE A 1 189 ? 1.671 -2.689 -1.723 1.00 98.12 189 ILE A N 1
ATOM 1410 C CA . ILE A 1 189 ? 0.230 -2.927 -1.507 1.00 98.12 189 ILE A CA 1
ATOM 1411 C C . ILE A 1 189 ? -0.070 -3.947 -0.392 1.00 98.12 189 ILE A C 1
ATOM 1413 O O . ILE A 1 189 ? -1.119 -3.892 0.254 1.00 98.12 189 ILE A O 1
ATOM 1417 N N . ALA A 1 190 ? 0.843 -4.893 -0.141 1.00 97.44 190 ALA A N 1
ATOM 1418 C CA . ALA A 1 190 ? 0.642 -5.986 0.809 1.00 97.44 190 ALA A CA 1
ATOM 1419 C C . ALA A 1 190 ? 0.617 -5.524 2.275 1.00 97.44 190 ALA A C 1
ATOM 1421 O O . ALA A 1 190 ? -0.068 -6.146 3.088 1.00 97.44 190 ALA A O 1
ATOM 1422 N N . LYS A 1 191 ? 1.310 -4.429 2.627 1.00 96.56 191 LYS A N 1
ATOM 1423 C CA . LYS A 1 191 ? 1.242 -3.863 3.987 1.00 96.56 191 LYS A CA 1
ATOM 1424 C C . LYS A 1 191 ? -0.138 -3.280 4.258 1.00 96.56 191 LYS A C 1
ATOM 1426 O O . LYS A 1 191 ? -0.737 -3.612 5.282 1.00 96.56 191 LYS A O 1
ATOM 1431 N N . GLY A 1 192 ? -0.674 -2.503 3.313 1.00 98.31 192 GLY A N 1
ATOM 1432 C CA . GLY A 1 192 ? -2.062 -2.050 3.355 1.00 98.31 192 GLY A CA 1
ATOM 1433 C C . GLY A 1 192 ? -3.044 -3.216 3.516 1.00 98.31 192 GLY A C 1
ATOM 1434 O O . GLY A 1 192 ? -3.900 -3.182 4.400 1.00 98.31 192 GLY A O 1
ATOM 1435 N N . PHE A 1 193 ? -2.864 -4.307 2.764 1.00 98.75 193 PHE A N 1
ATOM 1436 C CA . PHE A 1 193 ? -3.677 -5.514 2.957 1.00 98.75 193 PHE A CA 1
ATOM 1437 C C . PHE A 1 193 ? -3.511 -6.138 4.351 1.00 98.75 193 PHE A C 1
ATOM 1439 O O . PHE A 1 193 ? -4.502 -6.525 4.962 1.00 98.75 193 PHE A O 1
ATOM 1446 N N . GLY A 1 194 ? -2.293 -6.208 4.895 1.00 98.56 194 GLY A N 1
ATOM 1447 C CA . GLY A 1 194 ? -2.052 -6.701 6.255 1.00 98.56 194 GLY A CA 1
ATOM 1448 C C . GLY A 1 194 ? -2.808 -5.900 7.319 1.00 98.56 194 GLY A C 1
ATOM 1449 O O . GLY A 1 194 ? -3.364 -6.484 8.251 1.00 98.56 194 GLY A O 1
ATOM 1450 N N . VAL A 1 195 ? -2.892 -4.577 7.148 1.00 98.81 195 VAL A N 1
ATOM 1451 C CA . VAL A 1 195 ? -3.694 -3.699 8.014 1.00 98.81 195 VAL A CA 1
ATOM 1452 C C . VAL A 1 195 ? -5.181 -4.040 7.901 1.00 98.81 195 VAL A C 1
ATOM 1454 O O . VAL A 1 195 ? -5.848 -4.204 8.925 1.00 98.81 195 VAL A O 1
ATOM 1457 N N . ASP A 1 196 ? -5.699 -4.177 6.677 1.00 98.75 196 ASP A N 1
ATOM 1458 C CA . ASP A 1 196 ? -7.102 -4.540 6.443 1.00 98.75 196 ASP A CA 1
ATOM 1459 C C . ASP A 1 196 ? -7.436 -5.938 6.980 1.00 98.75 196 ASP A C 1
ATOM 1461 O O . ASP A 1 196 ? -8.509 -6.139 7.543 1.00 98.75 196 ASP A O 1
ATOM 1465 N N . HIS A 1 197 ? -6.515 -6.894 6.860 1.00 98.50 197 HIS A N 1
ATOM 1466 C CA . HIS A 1 197 ? -6.703 -8.264 7.325 1.00 98.50 197 HIS A CA 1
ATOM 1467 C C . HIS A 1 197 ? -6.792 -8.338 8.856 1.00 98.50 197 HIS A C 1
ATOM 1469 O O . HIS A 1 197 ? -7.694 -8.979 9.397 1.00 98.50 197 HIS A O 1
ATOM 1475 N N . VAL A 1 198 ? -5.926 -7.609 9.570 1.00 98.69 198 VAL A N 1
ATOM 1476 C CA . VAL A 1 198 ? -6.023 -7.480 11.033 1.00 98.69 198 VAL A CA 1
ATOM 1477 C C . VAL A 1 198 ? -7.302 -6.745 11.436 1.00 98.69 198 VAL A C 1
ATOM 1479 O O . VAL A 1 198 ? -7.968 -7.156 12.382 1.00 98.69 198 VAL A O 1
ATOM 1482 N N . ALA A 1 199 ? -7.679 -5.683 10.727 1.00 98.31 199 ALA A N 1
ATOM 1483 C CA . ALA A 1 199 ? -8.924 -4.971 11.000 1.00 98.31 199 ALA A CA 1
ATOM 1484 C C . ALA A 1 199 ? -10.160 -5.864 10.799 1.00 98.31 199 ALA A C 1
ATOM 1486 O O . ALA A 1 199 ? -11.067 -5.843 11.627 1.00 98.31 199 ALA A O 1
ATOM 1487 N N . HIS A 1 200 ? -10.166 -6.703 9.761 1.00 98.00 200 HIS A N 1
ATOM 1488 C CA . HIS A 1 200 ? -11.229 -7.675 9.529 1.00 98.00 200 HIS A CA 1
ATOM 1489 C C . HIS A 1 200 ? -11.324 -8.703 10.663 1.00 98.00 200 HIS A C 1
ATOM 1491 O O . HIS A 1 200 ? -12.413 -8.926 11.182 1.00 98.00 200 HIS A O 1
ATOM 1497 N N . LEU A 1 201 ? -10.191 -9.245 11.125 1.00 97.69 201 LEU A N 1
ATOM 1498 C CA . LEU A 1 201 ? -10.146 -10.112 12.308 1.00 97.69 201 LEU A CA 1
ATOM 1499 C C . LEU A 1 201 ? -10.751 -9.416 13.543 1.00 97.69 201 LEU A C 1
ATOM 1501 O O . LEU A 1 201 ? -11.530 -10.014 14.282 1.00 97.69 201 LEU A O 1
ATOM 1505 N N . LEU A 1 202 ? -10.408 -8.147 13.782 1.00 97.19 202 LEU A N 1
ATOM 1506 C CA . LEU A 1 202 ? -10.969 -7.380 14.899 1.00 97.19 202 LEU A CA 1
ATOM 1507 C C . LEU A 1 202 ? -12.482 -7.172 14.753 1.00 97.19 202 LEU A C 1
ATOM 1509 O O . LEU A 1 202 ? -13.202 -7.265 15.748 1.00 97.19 202 LEU A O 1
ATOM 1513 N N . ASP A 1 203 ? -12.962 -6.935 13.532 1.00 96.38 203 ASP A N 1
ATOM 1514 C CA . ASP A 1 203 ? -14.389 -6.821 13.231 1.00 96.38 203 ASP A CA 1
ATOM 1515 C C . ASP A 1 203 ? -15.133 -8.136 13.512 1.00 96.38 203 ASP A C 1
ATOM 1517 O O . ASP A 1 203 ? -16.191 -8.115 14.144 1.00 96.38 203 ASP A O 1
ATOM 1521 N N . GLU A 1 204 ? -14.577 -9.279 13.099 1.00 96.00 204 GLU A N 1
ATOM 1522 C CA . GLU A 1 204 ? -15.145 -10.614 13.349 1.00 96.00 204 GLU A CA 1
ATOM 1523 C C . GLU A 1 204 ? -15.208 -10.955 14.842 1.00 96.00 204 GLU A C 1
ATOM 1525 O O . GLU A 1 204 ? -16.161 -11.585 15.305 1.00 96.00 204 GLU A O 1
ATOM 1530 N N . LEU A 1 205 ? -14.222 -10.494 15.615 1.00 95.12 205 LEU A N 1
ATOM 1531 C CA . LEU A 1 205 ? -14.208 -10.626 17.072 1.00 95.12 205 LEU A CA 1
ATOM 1532 C C . LEU A 1 205 ? -15.171 -9.645 17.769 1.00 95.12 205 LEU A C 1
ATOM 1534 O O . LEU A 1 205 ? -15.412 -9.774 18.972 1.00 95.12 205 LEU A O 1
ATOM 1538 N N . GLY A 1 206 ? -15.746 -8.687 17.036 1.00 94.94 206 GLY A N 1
ATOM 1539 C CA . GLY A 1 206 ? -16.713 -7.719 17.551 1.00 94.94 206 GLY A CA 1
ATOM 1540 C C . GLY A 1 206 ? -16.085 -6.477 18.184 1.00 94.94 206 GLY A C 1
ATOM 1541 O O . GLY A 1 206 ? -16.690 -5.874 19.068 1.00 94.94 206 GLY A O 1
ATOM 1542 N N . ALA A 1 207 ? -14.873 -6.089 17.781 1.00 94.31 207 ALA A N 1
ATOM 1543 C CA . ALA A 1 207 ? -14.273 -4.837 18.230 1.00 94.31 207 ALA A CA 1
ATOM 1544 C C . ALA A 1 207 ? -14.995 -3.633 17.599 1.00 94.31 207 ALA A C 1
ATOM 1546 O O . ALA A 1 207 ? -15.114 -3.524 16.380 1.00 94.31 207 ALA A O 1
ATOM 1547 N N . GLU A 1 208 ? -15.452 -2.696 18.429 1.00 93.00 208 GLU A N 1
ATOM 1548 C CA . GLU A 1 208 ? -16.229 -1.542 17.953 1.00 93.00 208 GLU A CA 1
ATOM 1549 C C . GLU A 1 208 ? -15.363 -0.322 17.621 1.00 93.00 208 GLU A C 1
ATOM 1551 O O . GLU A 1 208 ? -15.720 0.468 16.747 1.00 93.00 208 GLU A O 1
ATOM 1556 N N . ALA A 1 209 ? -14.219 -0.171 18.295 1.00 95.75 209 ALA A N 1
ATOM 1557 C CA . ALA A 1 209 ? -13.322 0.960 18.111 1.00 95.75 209 ALA A CA 1
ATOM 1558 C C . ALA A 1 209 ? -11.850 0.557 18.232 1.00 95.75 209 ALA A C 1
ATOM 1560 O O . ALA A 1 209 ? -11.396 0.097 19.286 1.00 95.75 209 ALA A O 1
ATOM 1561 N N . TYR A 1 210 ? -11.094 0.779 17.158 1.00 96.88 210 TYR A N 1
ATOM 1562 C CA . TYR A 1 210 ? -9.672 0.464 17.105 1.00 96.88 210 TYR A CA 1
ATOM 1563 C C . TYR A 1 210 ? -8.899 1.328 16.102 1.00 96.88 210 TYR A C 1
ATOM 1565 O O . TYR A 1 210 ? -9.461 1.965 15.212 1.00 96.88 210 TYR A O 1
ATOM 1573 N N . MET A 1 211 ? -7.577 1.285 16.229 1.00 97.88 211 MET A N 1
ATOM 1574 C CA . MET A 1 211 ? -6.605 1.727 15.238 1.00 97.88 211 MET A CA 1
ATOM 1575 C C . MET A 1 211 ? -5.579 0.614 15.043 1.00 97.88 211 MET A C 1
ATOM 1577 O O . MET A 1 211 ? -4.907 0.225 16.000 1.00 97.88 211 MET A O 1
ATOM 1581 N N . VAL A 1 212 ? -5.447 0.134 13.813 1.00 98.62 212 VAL A N 1
ATOM 1582 C CA . VAL A 1 212 ? -4.400 -0.796 13.382 1.00 98.62 212 VAL A CA 1
ATOM 1583 C C . VAL A 1 212 ? -3.367 0.005 12.606 1.00 98.62 212 VAL A C 1
ATOM 1585 O O . VAL A 1 212 ? -3.737 0.796 11.743 1.00 98.62 212 VAL A O 1
ATOM 1588 N N . GLU A 1 213 ? -2.090 -0.185 12.910 1.00 98.25 213 GLU A N 1
ATOM 1589 C CA . GLU A 1 213 ? -0.967 0.428 12.209 1.00 98.25 213 GLU A CA 1
ATOM 1590 C C . GLU A 1 213 ? 0.101 -0.624 11.909 1.00 98.25 213 GLU A C 1
ATOM 1592 O O . GLU A 1 213 ? 0.447 -1.417 12.785 1.00 98.25 213 GLU A O 1
ATOM 1597 N N . ILE A 1 214 ? 0.621 -0.639 10.684 1.00 98.06 214 ILE A N 1
ATOM 1598 C CA . ILE A 1 214 ? 1.744 -1.486 10.273 1.00 98.06 214 ILE A CA 1
ATOM 1599 C C . ILE A 1 214 ? 2.655 -0.641 9.393 1.00 98.06 214 ILE A C 1
ATOM 1601 O O . ILE A 1 214 ? 2.245 -0.217 8.324 1.00 98.06 214 ILE A O 1
ATOM 1605 N N . GLY A 1 215 ? 3.893 -0.397 9.820 1.00 90.62 215 GLY A N 1
ATOM 1606 C CA . GLY A 1 215 ? 4.892 0.292 8.995 1.00 90.62 215 GLY A CA 1
ATOM 1607 C C . GLY A 1 215 ? 4.575 1.732 8.560 1.00 90.62 215 GLY A C 1
ATOM 1608 O O . GLY A 1 215 ? 5.323 2.285 7.752 1.00 90.62 215 GLY A O 1
ATOM 1609 N N . GLY A 1 216 ? 3.559 2.372 9.135 1.00 91.62 216 GLY A N 1
ATOM 1610 C CA . GLY A 1 216 ? 3.036 3.684 8.749 1.00 91.62 216 GLY A CA 1
ATOM 1611 C C . GLY A 1 216 ? 1.685 3.638 8.030 1.00 91.62 216 GLY A C 1
ATOM 1612 O O . GLY A 1 216 ? 1.020 4.672 7.955 1.00 91.62 216 GLY A O 1
ATOM 1613 N N . GLU A 1 217 ? 1.254 2.470 7.553 1.00 97.25 217 GLU A N 1
ATOM 1614 C CA . GLU A 1 217 ? -0.092 2.241 7.028 1.00 97.25 217 GLU A CA 1
ATOM 1615 C C . GLU A 1 217 ? -1.077 2.059 8.185 1.00 97.25 217 GLU A C 1
ATOM 1617 O O . GLU A 1 217 ? -0.783 1.351 9.147 1.00 97.25 217 GLU A O 1
ATOM 1622 N N . VAL A 1 218 ? -2.242 2.707 8.120 1.00 98.25 218 VAL A N 1
ATOM 1623 C CA . VAL A 1 218 ? -3.184 2.805 9.241 1.00 98.25 218 VAL A CA 1
ATOM 1624 C C . VAL A 1 218 ? -4.614 2.537 8.793 1.00 98.25 218 VAL A C 1
ATOM 1626 O O . VAL A 1 218 ? -5.053 3.048 7.770 1.00 98.25 218 VAL A O 1
ATOM 1629 N N . ARG A 1 219 ? -5.386 1.831 9.621 1.00 98.50 219 ARG A N 1
ATOM 1630 C CA . ARG A 1 219 ? -6.848 1.745 9.522 1.00 98.50 219 ARG A CA 1
ATOM 1631 C C . ARG A 1 219 ? -7.487 2.029 10.863 1.00 98.50 219 ARG A C 1
ATOM 1633 O O . ARG A 1 219 ? -7.009 1.556 11.896 1.00 98.50 219 ARG A O 1
ATOM 1640 N N . THR A 1 220 ? -8.573 2.792 10.853 1.00 98.12 220 THR A N 1
ATOM 1641 C CA . THR A 1 220 ? -9.321 3.127 12.063 1.00 98.12 220 THR A CA 1
ATOM 1642 C C . THR A 1 220 ? -10.774 2.703 11.951 1.00 98.12 220 THR A C 1
ATOM 1644 O O . THR A 1 220 ? -11.362 2.713 10.872 1.00 98.12 220 THR A O 1
ATOM 1647 N N . ARG A 1 221 ? -11.356 2.358 13.097 1.00 97.31 221 ARG A N 1
ATOM 1648 C CA . ARG A 1 221 ? -12.784 2.102 13.273 1.00 97.31 221 ARG A CA 1
ATOM 1649 C C . ARG A 1 221 ? -13.273 2.811 14.528 1.00 97.31 221 ARG A C 1
ATOM 1651 O O . ARG A 1 221 ? -12.550 2.866 15.531 1.00 97.31 221 ARG A O 1
ATOM 1658 N N . GLY A 1 222 ? -14.484 3.351 14.468 1.00 95.50 222 GLY A N 1
ATOM 1659 C CA . GLY A 1 222 ? -15.136 4.018 15.585 1.00 95.50 222 GLY A CA 1
ATOM 1660 C C . GLY A 1 222 ? -14.366 5.235 16.105 1.00 95.50 222 GLY A C 1
ATOM 1661 O O . GLY A 1 222 ? -13.564 5.865 15.407 1.00 95.50 222 GLY A O 1
ATOM 1662 N N . LEU A 1 223 ? -14.628 5.569 17.366 1.00 94.19 223 LEU A N 1
ATOM 1663 C CA . LEU A 1 223 ? -14.050 6.716 18.060 1.00 94.19 223 LEU A CA 1
ATOM 1664 C C . LEU A 1 223 ? -13.178 6.245 19.223 1.00 94.19 223 LEU A C 1
ATOM 1666 O O . LEU A 1 223 ? -13.369 5.167 19.784 1.00 94.19 223 LEU A O 1
ATOM 1670 N N . ARG A 1 224 ? -12.221 7.080 19.615 1.00 92.00 224 ARG A N 1
ATOM 1671 C CA . ARG A 1 224 ? -11.431 6.860 20.830 1.00 92.00 224 ARG A CA 1
ATOM 1672 C C . ARG A 1 224 ? -12.342 6.909 22.063 1.00 92.00 224 ARG A C 1
ATOM 1674 O O . ARG A 1 224 ? -13.428 7.479 22.007 1.00 92.00 224 ARG A O 1
ATOM 1681 N N . GLY A 1 225 ? -11.863 6.397 23.199 1.00 86.44 225 GLY A N 1
ATOM 1682 C CA . GLY A 1 225 ? -12.610 6.417 24.470 1.00 86.44 225 GLY A CA 1
ATOM 1683 C C . GLY A 1 225 ? -13.045 7.811 24.956 1.00 86.44 225 GLY A C 1
ATOM 1684 O O . GLY A 1 225 ? -13.965 7.923 25.753 1.00 86.44 225 GLY A O 1
ATOM 1685 N N . ASP A 1 226 ? -12.441 8.885 24.434 1.00 87.62 226 ASP A N 1
ATOM 1686 C CA . ASP A 1 226 ? -12.844 10.278 24.684 1.00 87.62 226 ASP A CA 1
ATOM 1687 C C . ASP A 1 226 ? -13.936 10.798 23.718 1.00 87.62 226 ASP A C 1
ATOM 1689 O O . ASP A 1 226 ? -14.261 11.986 23.729 1.00 87.62 226 ASP A O 1
ATOM 1693 N N . GLY A 1 227 ? -14.490 9.936 22.859 1.00 90.25 227 GLY A N 1
ATOM 1694 C CA . GLY A 1 227 ? -15.497 10.282 21.854 1.00 90.25 227 GLY A CA 1
ATOM 1695 C C . GLY A 1 227 ? -14.950 11.055 20.650 1.00 90.25 227 GLY A C 1
ATOM 1696 O O . GLY A 1 227 ? -15.731 11.575 19.854 1.00 90.25 227 GLY A O 1
ATOM 1697 N N . THR A 1 228 ? -13.626 11.166 20.494 1.00 91.81 228 THR A N 1
ATOM 1698 C CA . THR A 1 228 ? -13.006 11.871 19.360 1.00 91.81 228 THR A CA 1
ATOM 1699 C C . THR A 1 228 ? -12.482 10.905 18.293 1.00 91.81 228 THR A C 1
ATOM 1701 O O . THR A 1 228 ? -12.114 9.773 18.618 1.00 91.81 228 THR A O 1
ATOM 1704 N N . PRO A 1 229 ? -12.400 11.323 17.012 1.00 94.25 229 PRO A N 1
ATOM 1705 C CA . PRO A 1 229 ? -11.748 10.516 15.984 1.00 94.25 229 PRO A CA 1
ATOM 1706 C C . PRO A 1 229 ? -10.287 10.213 16.328 1.00 94.25 229 PRO A C 1
ATOM 1708 O O . PRO A 1 229 ? -9.625 10.947 17.076 1.00 94.25 229 PRO A O 1
ATOM 1711 N N . TRP A 1 230 ? -9.746 9.157 15.727 1.00 95.12 230 TRP A N 1
ATOM 1712 C CA . TRP A 1 230 ? -8.340 8.810 15.885 1.00 95.12 230 TRP A CA 1
ATOM 1713 C C . TRP A 1 230 ? -7.445 9.897 15.288 1.00 95.12 230 TRP A C 1
ATOM 1715 O O . TRP A 1 230 ? -7.761 10.491 14.261 1.00 95.12 230 TRP A O 1
ATOM 1725 N N . ARG A 1 231 ? -6.330 10.199 15.958 1.00 93.88 231 ARG A N 1
ATOM 1726 C CA . ARG A 1 231 ? -5.384 11.241 15.534 1.00 93.88 231 ARG A CA 1
ATOM 1727 C C . ARG A 1 231 ? -4.180 10.579 14.891 1.00 93.88 231 ARG A C 1
ATOM 1729 O O . ARG A 1 231 ? -3.378 9.981 15.606 1.00 93.88 231 ARG A O 1
ATOM 1736 N N . ILE A 1 232 ? -4.060 10.705 13.578 1.00 95.19 232 ILE A N 1
ATOM 1737 C CA . ILE A 1 232 ? -2.981 10.100 12.802 1.00 95.19 232 ILE A CA 1
ATOM 1738 C C . ILE A 1 232 ? -1.999 11.194 12.392 1.00 95.19 232 ILE A C 1
ATOM 1740 O O . ILE A 1 232 ? -2.391 12.218 11.834 1.00 95.19 232 ILE A O 1
ATOM 1744 N N . GLY A 1 233 ? -0.727 11.014 12.738 1.00 92.81 233 GLY A N 1
ATOM 1745 C CA . GLY A 1 233 ? 0.327 11.965 12.401 1.00 92.81 233 GLY A CA 1
ATOM 1746 C C . GLY A 1 233 ? 0.877 11.708 11.003 1.00 92.81 233 GLY A C 1
ATOM 1747 O O . GLY A 1 233 ? 1.295 10.595 10.711 1.00 92.81 233 GLY A O 1
ATOM 1748 N N . VAL A 1 234 ? 0.921 12.744 10.172 1.00 91.94 234 VAL A N 1
ATOM 1749 C CA . VAL A 1 234 ? 1.702 12.778 8.932 1.00 91.94 234 VAL A CA 1
ATOM 1750 C C . VAL A 1 234 ? 3.056 13.390 9.267 1.00 91.94 234 VAL A C 1
ATOM 1752 O O . VAL A 1 234 ? 3.130 14.492 9.820 1.00 91.94 234 VAL A O 1
ATOM 1755 N N . GLU A 1 235 ? 4.129 12.661 8.975 1.00 90.25 235 GLU A N 1
ATOM 1756 C CA . GLU A 1 235 ? 5.497 13.125 9.197 1.00 90.25 235 GLU A CA 1
ATOM 1757 C C . GLU A 1 235 ? 5.920 14.112 8.104 1.00 90.25 235 GLU A C 1
ATOM 1759 O O . GLU A 1 235 ? 5.581 13.957 6.929 1.00 90.25 235 GLU A O 1
ATOM 1764 N N . ALA A 1 236 ? 6.699 15.121 8.490 1.00 88.31 236 ALA A N 1
ATOM 1765 C CA . ALA A 1 236 ? 7.460 15.912 7.539 1.00 88.31 236 ALA A CA 1
ATOM 1766 C C . ALA A 1 236 ? 8.468 14.965 6.884 1.00 88.31 236 ALA A C 1
ATOM 1768 O O . ALA A 1 236 ? 9.117 14.208 7.615 1.00 88.31 236 ALA A O 1
ATOM 1769 N N . PRO A 1 237 ? 8.644 14.998 5.553 1.00 87.12 237 PRO A N 1
ATOM 1770 C CA . PRO A 1 237 ? 9.533 14.075 4.867 1.00 87.12 237 PRO A CA 1
ATOM 1771 C C . PRO A 1 237 ? 10.999 14.462 5.108 1.00 87.12 237 PRO A C 1
ATOM 1773 O O . PRO A 1 237 ? 11.722 14.801 4.185 1.00 87.12 237 PRO A O 1
ATOM 1776 N N . ILE A 1 238 ? 11.477 14.490 6.348 1.00 84.06 238 ILE A N 1
ATOM 1777 C CA . ILE A 1 238 ? 12.847 14.859 6.711 1.00 84.06 238 ILE A CA 1
ATOM 1778 C C . ILE A 1 238 ? 13.615 13.575 7.009 1.00 84.06 238 ILE A C 1
ATOM 1780 O O . ILE A 1 238 ? 13.257 12.806 7.898 1.00 84.06 238 ILE A O 1
ATOM 1784 N N . ARG A 1 239 ? 14.707 13.338 6.281 1.00 79.69 239 ARG A N 1
ATOM 1785 C CA . ARG A 1 239 ? 15.525 12.135 6.473 1.00 79.69 239 ARG A CA 1
ATOM 1786 C C . ARG A 1 239 ? 16.128 12.084 7.875 1.00 79.69 239 ARG A C 1
ATOM 1788 O O . ARG A 1 239 ? 16.581 13.095 8.413 1.00 79.69 239 ARG A O 1
ATOM 1795 N N . GLY A 1 240 ? 16.121 10.891 8.470 1.00 76.69 240 GLY A N 1
ATOM 1796 C CA . GLY A 1 240 ? 16.688 10.630 9.798 1.00 76.69 240 GLY A CA 1
ATOM 1797 C C . GLY A 1 240 ? 15.979 11.333 10.963 1.00 76.69 240 GLY A C 1
ATOM 1798 O O . GLY A 1 240 ? 16.451 11.242 12.096 1.00 76.69 240 GLY A O 1
ATOM 1799 N N . ARG A 1 241 ? 14.862 12.036 10.725 1.00 81.25 241 ARG A N 1
ATOM 1800 C CA . ARG A 1 241 ? 14.111 12.754 11.761 1.00 81.25 241 ARG A CA 1
ATOM 1801 C C . ARG A 1 241 ? 12.629 12.444 11.653 1.00 81.25 241 ARG A C 1
ATOM 1803 O O . ARG A 1 241 ? 12.036 12.565 10.592 1.00 81.25 241 ARG A O 1
ATOM 1810 N N . ARG A 1 242 ? 12.012 12.112 12.785 1.00 81.31 242 ARG A N 1
ATOM 1811 C CA . ARG A 1 242 ? 10.554 12.009 12.890 1.00 81.31 242 ARG A CA 1
ATOM 1812 C C . ARG A 1 242 ? 10.014 13.331 13.406 1.00 81.31 242 ARG A C 1
ATOM 1814 O O . ARG A 1 242 ? 10.030 13.590 14.608 1.00 81.31 242 ARG A O 1
ATOM 1821 N N . THR A 1 243 ? 9.592 14.188 12.488 1.00 86.31 243 THR A N 1
ATOM 1822 C CA . THR A 1 243 ? 8.970 15.474 12.813 1.00 86.31 243 THR A CA 1
ATOM 1823 C C . THR A 1 243 ? 7.523 15.433 12.361 1.00 86.31 243 THR A C 1
ATOM 1825 O O . THR A 1 243 ? 7.246 15.110 11.214 1.00 86.31 243 THR A O 1
ATOM 1828 N N . LEU A 1 244 ? 6.593 15.742 13.262 1.00 89.00 244 LEU A N 1
ATOM 1829 C CA . LEU A 1 244 ? 5.176 15.826 12.928 1.00 89.00 244 LEU A CA 1
ATOM 1830 C C . LEU A 1 244 ? 4.937 17.045 12.028 1.00 89.00 244 LEU A C 1
ATOM 1832 O O . LEU A 1 244 ? 5.240 18.165 12.433 1.00 89.00 244 LEU A O 1
ATOM 1836 N N . HIS A 1 245 ? 4.383 16.821 10.840 1.00 89.12 245 HIS A N 1
ATOM 1837 C CA . HIS A 1 245 ? 3.968 17.882 9.919 1.00 89.12 245 HIS A CA 1
ATOM 1838 C C . HIS A 1 245 ? 2.498 18.231 10.118 1.00 89.12 245 HIS A C 1
ATOM 1840 O O . HIS A 1 245 ? 2.141 19.395 10.286 1.00 89.12 245 HIS A O 1
ATOM 1846 N N . ARG A 1 246 ? 1.634 17.210 10.158 1.00 89.56 246 ARG A N 1
ATOM 1847 C CA . ARG A 1 246 ? 0.181 17.396 10.238 1.00 89.56 246 ARG A CA 1
ATOM 1848 C C . ARG A 1 246 ? -0.482 16.303 11.064 1.00 89.56 246 ARG A C 1
ATOM 1850 O O . ARG A 1 246 ? 0.015 15.187 11.142 1.00 89.56 246 ARG A O 1
ATOM 1857 N N . VAL A 1 247 ? -1.618 16.619 11.683 1.00 92.75 247 VAL A N 1
ATOM 1858 C CA . VAL A 1 247 ? -2.480 15.630 12.347 1.00 92.75 247 VAL A CA 1
ATOM 1859 C C . VAL A 1 247 ? -3.786 15.532 11.580 1.00 92.75 247 VAL A C 1
ATOM 1861 O O . VAL A 1 247 ? -4.501 16.526 11.444 1.00 92.75 247 VAL A O 1
ATOM 1864 N N . ILE A 1 248 ? -4.102 14.329 11.123 1.00 93.44 248 ILE A N 1
ATOM 1865 C CA . ILE A 1 248 ? -5.359 13.989 10.466 1.00 93.44 248 ILE A CA 1
ATOM 1866 C C . ILE A 1 248 ? -6.274 13.312 11.481 1.00 93.44 248 ILE A C 1
ATOM 1868 O O . ILE A 1 248 ? -5.834 12.489 12.287 1.00 93.44 248 ILE A O 1
ATOM 1872 N N . ARG A 1 249 ? -7.551 13.697 11.477 1.00 92.88 249 ARG A N 1
ATOM 1873 C CA . ARG A 1 249 ? -8.586 13.058 12.293 1.00 92.88 249 ARG A CA 1
ATOM 1874 C C . ARG A 1 249 ? -9.291 12.018 11.434 1.00 92.88 249 ARG A C 1
ATOM 1876 O O . ARG A 1 249 ? -9.933 12.387 10.458 1.00 92.88 249 ARG A O 1
ATOM 1883 N N . LEU A 1 250 ? -9.145 10.749 11.793 1.00 93.88 250 LEU A N 1
ATOM 1884 C CA . LEU A 1 250 ? -9.589 9.618 10.987 1.00 93.88 250 LEU A CA 1
ATOM 1885 C C . LEU A 1 250 ? -10.523 8.718 11.799 1.00 93.88 250 LEU A C 1
ATOM 1887 O O . LEU A 1 250 ? -10.183 8.277 12.897 1.00 93.88 250 LEU A O 1
ATOM 1891 N N . SER A 1 251 ? -11.693 8.423 11.252 1.00 92.31 251 SER A N 1
ATOM 1892 C CA . SER A 1 251 ? -12.654 7.458 11.791 1.00 92.31 251 SER A CA 1
ATOM 1893 C C . SER A 1 251 ? -13.237 6.671 10.630 1.00 92.31 251 SER A C 1
ATOM 1895 O O . SER A 1 251 ? -13.594 7.285 9.624 1.00 92.31 251 SER A O 1
ATOM 1897 N N . ASP A 1 252 ? -13.329 5.352 10.789 1.00 95.69 252 ASP A N 1
ATOM 1898 C CA . ASP A 1 252 ? -13.906 4.433 9.800 1.00 95.69 252 ASP A CA 1
ATOM 1899 C C . ASP A 1 252 ? -13.278 4.577 8.404 1.00 95.69 252 ASP A C 1
ATOM 1901 O O . ASP A 1 252 ? -13.964 4.548 7.385 1.00 95.69 252 ASP A O 1
ATOM 1905 N N . ALA A 1 253 ? -11.959 4.778 8.367 1.00 97.12 253 ALA A N 1
ATOM 1906 C CA . ALA A 1 253 ? -11.194 4.978 7.144 1.00 97.12 253 ALA A CA 1
ATOM 1907 C C . ALA A 1 253 ? -9.748 4.502 7.318 1.00 97.12 253 ALA A C 1
ATOM 1909 O O . ALA A 1 253 ? -9.257 4.293 8.434 1.00 97.12 253 ALA A O 1
ATOM 1910 N N . SER A 1 254 ? -9.059 4.354 6.193 1.00 98.25 254 SER A N 1
ATOM 1911 C CA . SER A 1 254 ? -7.663 3.937 6.132 1.00 98.25 254 SER A CA 1
ATOM 1912 C C . SER A 1 254 ? -6.789 5.034 5.547 1.00 98.25 254 SER A C 1
ATOM 1914 O O . SER A 1 254 ? -7.259 5.853 4.760 1.00 98.25 254 SER A O 1
ATOM 1916 N N . MET A 1 255 ? -5.516 5.061 5.931 1.00 98.19 255 MET A N 1
ATOM 1917 C CA . MET A 1 255 ? -4.528 5.992 5.410 1.00 98.19 255 MET A CA 1
ATOM 1918 C C . MET A 1 255 ? -3.182 5.298 5.228 1.00 98.19 255 MET A C 1
ATOM 1920 O O . MET A 1 255 ? -2.677 4.676 6.158 1.00 98.19 255 MET A O 1
ATOM 1924 N N . ALA A 1 256 ? -2.570 5.470 4.062 1.00 97.75 256 ALA A N 1
ATOM 1925 C CA . ALA A 1 256 ? -1.209 5.019 3.784 1.00 97.75 256 ALA A CA 1
ATOM 1926 C C . ALA A 1 256 ? -0.335 6.205 3.385 1.00 97.75 256 ALA A C 1
ATOM 1928 O O . ALA A 1 256 ? -0.845 7.221 2.905 1.00 97.75 256 ALA A O 1
ATOM 1929 N N . THR A 1 257 ? 0.975 6.106 3.618 1.00 95.31 257 THR A N 1
ATOM 1930 C CA . THR A 1 257 ? 1.921 7.171 3.264 1.00 95.31 257 THR A CA 1
ATOM 1931 C C . THR A 1 257 ? 3.162 6.608 2.588 1.00 95.31 257 THR A C 1
ATOM 1933 O O . THR A 1 257 ? 3.971 5.941 3.227 1.00 95.31 257 THR A O 1
ATOM 1936 N N . SER A 1 258 ? 3.365 6.967 1.322 1.00 92.19 258 SER A N 1
ATOM 1937 C CA . SER A 1 258 ? 4.605 6.693 0.590 1.00 92.19 258 SER A CA 1
ATOM 1938 C C . SER A 1 258 ? 5.557 7.884 0.713 1.00 92.19 258 SER A C 1
ATOM 1940 O O . SER A 1 258 ? 5.126 9.039 0.717 1.00 92.19 258 SER A O 1
ATOM 1942 N N . GLY A 1 259 ? 6.864 7.632 0.820 1.00 87.62 259 GLY A N 1
ATOM 1943 C CA . GLY A 1 259 ? 7.867 8.681 1.022 1.00 87.62 259 GLY A CA 1
ATOM 1944 C C . GLY A 1 259 ? 9.276 8.272 0.606 1.00 87.62 259 GLY A C 1
ATOM 1945 O O . GLY A 1 259 ? 9.656 7.111 0.741 1.00 87.62 259 GLY A O 1
ATOM 1946 N N . ASP A 1 260 ? 10.074 9.240 0.162 1.00 79.44 260 ASP A N 1
ATOM 1947 C CA . ASP A 1 260 ? 11.464 9.036 -0.286 1.00 79.44 260 ASP A CA 1
ATOM 1948 C C . ASP A 1 260 ? 12.505 9.131 0.853 1.00 79.44 260 ASP A C 1
ATOM 1950 O O . ASP A 1 260 ? 13.707 8.953 0.650 1.00 79.44 260 ASP A O 1
ATOM 1954 N N . TYR A 1 261 ? 12.049 9.433 2.071 1.00 72.75 261 TYR A N 1
ATOM 1955 C CA . TYR A 1 261 ? 12.895 9.778 3.216 1.00 72.75 261 TYR A CA 1
ATOM 1956 C C . TYR A 1 261 ? 13.163 8.612 4.177 1.00 72.75 261 TYR A C 1
ATOM 1958 O O . TYR A 1 261 ? 13.976 8.758 5.094 1.00 72.75 261 TYR A O 1
ATOM 1966 N N . ARG A 1 262 ? 12.486 7.471 3.984 1.00 74.25 262 ARG A N 1
ATOM 1967 C CA . ARG A 1 262 ? 12.655 6.257 4.806 1.00 74.25 262 ARG A CA 1
ATOM 1968 C C . ARG A 1 262 ? 13.528 5.189 4.147 1.00 74.25 262 ARG A C 1
ATOM 1970 O O . ARG A 1 262 ? 14.242 4.493 4.861 1.00 74.25 262 ARG A O 1
ATOM 1977 N N . SER A 1 263 ? 13.501 5.088 2.818 1.00 73.44 263 SER A N 1
ATOM 1978 C CA . SER A 1 263 ? 14.199 4.038 2.068 1.00 73.44 263 SER A CA 1
ATOM 1979 C C . SER A 1 263 ? 14.810 4.606 0.786 1.00 73.44 263 SER A C 1
ATOM 1981 O O . SER A 1 263 ? 14.091 4.981 -0.144 1.00 73.44 263 SER A O 1
ATOM 1983 N N . PHE A 1 264 ? 16.141 4.675 0.761 1.00 76.50 264 PHE A N 1
ATOM 1984 C CA . PHE A 1 264 ? 16.955 5.158 -0.353 1.00 76.50 264 PHE A CA 1
ATOM 1985 C C . PHE A 1 264 ? 18.308 4.435 -0.366 1.00 76.50 264 PHE A C 1
ATOM 1987 O O . PHE A 1 264 ? 18.754 3.927 0.663 1.00 76.50 264 PHE A O 1
ATOM 1994 N N . VAL A 1 265 ? 18.961 4.408 -1.525 1.00 76.75 265 VAL A N 1
ATOM 1995 C CA . VAL A 1 265 ? 20.355 3.962 -1.674 1.00 76.75 265 VAL A CA 1
ATOM 1996 C C . VAL A 1 265 ? 21.197 5.104 -2.220 1.00 76.75 265 VAL A C 1
ATOM 1998 O O . VAL A 1 265 ? 20.731 5.886 -3.047 1.00 76.75 265 VAL A O 1
ATOM 2001 N N . GLU A 1 266 ? 22.439 5.206 -1.761 1.00 78.69 266 GLU A N 1
ATOM 2002 C CA . GLU A 1 266 ? 23.423 6.132 -2.318 1.00 78.69 266 GLU A CA 1
ATOM 2003 C C . GLU A 1 266 ? 24.301 5.387 -3.328 1.00 78.69 266 GLU A C 1
ATOM 2005 O O . GLU A 1 266 ? 24.866 4.337 -3.017 1.00 78.69 266 GLU A O 1
ATOM 2010 N N . ILE A 1 267 ? 24.394 5.921 -4.545 1.00 77.50 267 ILE A N 1
ATOM 2011 C CA . ILE A 1 267 ? 25.223 5.394 -5.631 1.00 77.50 267 ILE A CA 1
ATOM 2012 C C . ILE A 1 267 ? 26.006 6.567 -6.221 1.00 77.50 267 ILE A C 1
ATOM 2014 O O . ILE A 1 267 ? 25.411 7.535 -6.693 1.00 77.50 267 ILE A O 1
ATOM 2018 N N . ASP A 1 268 ? 27.337 6.492 -6.184 1.00 76.00 268 ASP A N 1
ATOM 2019 C CA . ASP A 1 268 ? 28.248 7.538 -6.676 1.00 76.00 268 ASP A CA 1
ATOM 2020 C C . ASP A 1 268 ? 27.975 8.939 -6.080 1.00 76.00 268 ASP A C 1
ATOM 2022 O O . ASP A 1 268 ? 28.058 9.957 -6.768 1.00 76.00 268 ASP A O 1
ATOM 2026 N N . GLY A 1 269 ? 27.614 9.001 -4.791 1.00 73.19 269 GLY A N 1
ATOM 2027 C CA . GLY A 1 269 ? 27.279 10.250 -4.092 1.00 73.19 269 GLY A CA 1
ATOM 2028 C C . GLY A 1 269 ? 25.926 10.854 -4.491 1.00 73.19 269 GLY A C 1
ATOM 2029 O O . GLY A 1 269 ? 25.610 11.974 -4.089 1.00 73.19 269 GLY A O 1
ATOM 2030 N N . GLN A 1 270 ? 25.128 10.136 -5.287 1.00 76.62 270 GLN A N 1
ATOM 2031 C CA . GLN A 1 270 ? 23.757 10.496 -5.627 1.00 76.62 270 GLN A CA 1
ATOM 2032 C C . GLN A 1 270 ? 22.778 9.511 -4.990 1.00 76.62 270 GLN A C 1
ATOM 2034 O O . GLN A 1 270 ? 22.940 8.298 -5.080 1.00 76.62 270 GLN A O 1
ATOM 2039 N N . GLU A 1 271 ? 21.729 10.033 -4.370 1.00 78.31 271 GLU A N 1
ATOM 2040 C CA . GLU A 1 271 ? 20.718 9.212 -3.711 1.00 78.31 271 GLU A CA 1
ATOM 2041 C C . GLU A 1 271 ? 19.584 8.845 -4.672 1.00 78.31 271 GLU A C 1
ATOM 2043 O O . GLU A 1 271 ? 19.136 9.654 -5.492 1.00 78.31 271 GLU A O 1
ATOM 2048 N N . TYR A 1 272 ? 19.094 7.619 -4.534 1.00 79.38 272 TYR A N 1
ATOM 2049 C CA . TYR A 1 272 ? 18.009 7.052 -5.319 1.00 79.38 272 TYR A CA 1
ATOM 2050 C C . TYR A 1 272 ? 16.925 6.538 -4.371 1.00 79.38 272 TYR A C 1
ATOM 2052 O O . TYR A 1 272 ? 17.213 5.769 -3.455 1.00 79.38 272 TYR A O 1
ATOM 2060 N N . SER A 1 273 ? 15.677 6.959 -4.591 1.00 82.75 273 SER A N 1
ATOM 2061 C CA . SER A 1 273 ? 14.511 6.406 -3.890 1.00 82.75 273 SER A CA 1
ATOM 2062 C C . SER A 1 273 ? 14.231 4.968 -4.342 1.00 82.75 273 SER A C 1
ATOM 2064 O O . SER A 1 273 ? 14.506 4.608 -5.486 1.00 82.75 273 SER A O 1
ATOM 2066 N N . HIS A 1 274 ? 13.636 4.168 -3.459 1.00 84.19 274 HIS A N 1
ATOM 2067 C CA . HIS A 1 274 ? 13.159 2.814 -3.767 1.00 84.19 274 HIS A CA 1
ATOM 2068 C C . HIS A 1 274 ? 11.939 2.795 -4.706 1.00 84.19 274 HIS A C 1
ATOM 2070 O O . HIS A 1 274 ? 11.614 1.757 -5.280 1.00 84.19 274 HIS A O 1
ATOM 2076 N N . THR A 1 275 ? 11.257 3.929 -4.889 1.00 89.00 275 THR A N 1
ATOM 2077 C CA . THR A 1 275 ? 10.121 4.037 -5.810 1.00 89.00 275 THR A CA 1
ATOM 2078 C C . THR A 1 275 ? 10.613 4.111 -7.255 1.00 89.00 275 THR A C 1
ATOM 2080 O O . THR A 1 275 ? 11.184 5.117 -7.674 1.00 89.00 275 THR A O 1
ATOM 2083 N N . ILE A 1 276 ? 10.377 3.053 -8.031 1.00 91.00 276 ILE A N 1
ATOM 2084 C CA . ILE A 1 276 ? 10.751 2.958 -9.448 1.00 91.00 276 ILE A CA 1
ATOM 2085 C C . ILE A 1 276 ? 9.551 3.311 -10.321 1.00 91.00 276 ILE A C 1
ATOM 2087 O O . ILE A 1 276 ? 8.473 2.757 -10.137 1.00 91.00 276 ILE A O 1
ATOM 2091 N N . ASP A 1 277 ? 9.755 4.177 -11.314 1.00 93.38 277 ASP A N 1
ATOM 2092 C CA . ASP A 1 277 ? 8.780 4.393 -12.380 1.00 93.38 277 ASP A CA 1
ATOM 2093 C C . ASP A 1 277 ? 8.881 3.244 -13.403 1.00 93.38 277 ASP A C 1
ATOM 2095 O O . ASP A 1 277 ? 9.881 3.176 -14.134 1.00 93.38 277 ASP A O 1
ATOM 2099 N N . PRO A 1 278 ? 7.869 2.360 -13.526 1.00 92.56 278 PRO A N 1
ATOM 2100 C CA . PRO A 1 278 ? 7.910 1.216 -14.444 1.00 92.56 278 PRO A CA 1
ATOM 2101 C C . PRO A 1 278 ? 8.077 1.640 -15.912 1.00 92.56 278 PRO A C 1
ATOM 2103 O O . PRO A 1 278 ? 8.702 0.944 -16.721 1.00 92.56 278 PRO A O 1
ATOM 2106 N N . ARG A 1 279 ? 7.567 2.826 -16.265 1.00 90.56 279 ARG A N 1
ATOM 2107 C CA . ARG A 1 279 ? 7.551 3.360 -17.635 1.00 90.56 279 ARG A CA 1
ATOM 2108 C C . ARG A 1 279 ? 8.943 3.775 -18.088 1.00 90.56 279 ARG A C 1
ATOM 2110 O O . ARG A 1 279 ? 9.242 3.693 -19.277 1.00 90.56 279 ARG A O 1
ATOM 2117 N N . THR A 1 280 ? 9.805 4.189 -17.162 1.00 91.56 280 THR A N 1
ATOM 2118 C CA . THR A 1 280 ? 11.204 4.548 -17.454 1.00 91.56 280 THR A CA 1
ATOM 2119 C C . THR A 1 280 ? 12.189 3.467 -17.006 1.00 91.56 280 THR A C 1
ATOM 2121 O O . THR A 1 280 ? 13.297 3.379 -17.540 1.00 91.56 280 THR A O 1
ATOM 2124 N N . GLY A 1 281 ? 11.777 2.630 -16.053 1.00 91.44 281 GLY A N 1
ATOM 2125 C CA . GLY A 1 281 ? 12.591 1.656 -15.337 1.00 91.44 281 GLY A CA 1
ATOM 2126 C C . GLY A 1 281 ? 13.596 2.278 -14.358 1.00 91.44 281 GLY A C 1
ATOM 2127 O O . GLY A 1 281 ? 14.528 1.605 -13.919 1.00 91.44 281 GLY A O 1
ATOM 2128 N N . ARG A 1 282 ? 13.458 3.568 -14.041 1.00 91.44 282 ARG A N 1
ATOM 2129 C CA . ARG A 1 282 ? 14.367 4.314 -13.161 1.00 91.44 282 ARG A CA 1
ATOM 2130 C C . ARG A 1 282 ? 13.643 4.754 -11.888 1.00 91.44 282 ARG A C 1
ATOM 2132 O O . ARG A 1 282 ? 12.435 4.977 -11.948 1.00 91.44 282 ARG A O 1
ATOM 2139 N N . PRO A 1 283 ? 14.363 4.941 -10.769 1.00 89.69 283 PRO A N 1
ATOM 2140 C CA . PRO A 1 283 ? 13.839 5.621 -9.596 1.00 89.69 283 PRO A CA 1
ATOM 2141 C C . PRO A 1 283 ? 13.180 6.948 -9.963 1.00 89.69 283 PRO A C 1
ATOM 2143 O O . PRO A 1 283 ? 13.715 7.697 -10.791 1.00 89.69 283 PRO A O 1
ATOM 2146 N N . ALA A 1 284 ? 12.026 7.224 -9.363 1.00 86.00 284 ALA A N 1
ATOM 2147 C CA . ALA A 1 284 ? 11.306 8.474 -9.551 1.00 86.00 284 ALA A CA 1
ATOM 2148 C C . ALA A 1 284 ? 12.201 9.662 -9.149 1.00 86.00 284 ALA A C 1
ATOM 2150 O O . ALA A 1 284 ? 12.899 9.624 -8.133 1.00 86.00 284 ALA A O 1
ATOM 2151 N N . ARG A 1 285 ? 12.227 10.710 -9.982 1.00 83.12 285 ARG A N 1
ATOM 2152 C CA . ARG A 1 285 ? 13.064 11.906 -9.786 1.00 83.12 285 ARG A CA 1
ATOM 2153 C C . ARG A 1 285 ? 12.208 13.159 -9.869 1.00 83.12 285 ARG A C 1
ATOM 2155 O O . ARG A 1 285 ? 11.996 13.705 -10.948 1.00 83.12 285 ARG A O 1
ATOM 2162 N N . HIS A 1 286 ? 11.744 13.610 -8.715 1.00 88.06 286 HIS A N 1
ATOM 2163 C CA . HIS A 1 286 ? 11.003 14.854 -8.529 1.00 88.06 286 HIS A CA 1
ATOM 2164 C C . HIS A 1 286 ? 11.105 15.301 -7.070 1.00 88.06 286 HIS A C 1
ATOM 2166 O O . HIS A 1 286 ? 11.651 14.593 -6.228 1.00 88.06 286 HIS A O 1
ATOM 2172 N N . ARG A 1 287 ? 10.555 16.476 -6.767 1.00 89.25 287 ARG A N 1
ATOM 2173 C CA . ARG A 1 287 ? 10.633 17.114 -5.445 1.00 89.25 287 ARG A CA 1
ATOM 2174 C C . ARG A 1 287 ? 9.608 16.606 -4.423 1.00 89.25 287 ARG A C 1
ATOM 2176 O O . ARG A 1 287 ? 9.664 16.998 -3.260 1.00 89.25 287 ARG A O 1
ATOM 2183 N N . LEU A 1 288 ? 8.662 15.764 -4.836 1.00 91.44 288 LEU A N 1
ATOM 2184 C CA . LEU A 1 288 ? 7.667 15.174 -3.941 1.00 91.44 288 LEU A CA 1
ATOM 2185 C C . LEU A 1 288 ? 8.356 14.270 -2.907 1.00 91.44 288 LEU A C 1
ATOM 2187 O O . LEU A 1 288 ? 8.979 13.280 -3.281 1.00 91.44 288 LEU A O 1
ATOM 2191 N N . GLY A 1 289 ? 8.272 14.639 -1.627 1.00 90.75 289 GLY A N 1
ATOM 2192 C CA . GLY A 1 289 ? 8.929 13.928 -0.526 1.00 90.75 289 GLY A CA 1
ATOM 2193 C C . GLY A 1 289 ? 8.012 12.933 0.186 1.00 90.75 289 GLY A C 1
ATOM 2194 O O . GLY A 1 289 ? 8.472 11.904 0.684 1.00 90.75 289 GLY A O 1
ATOM 2195 N N . SER A 1 290 ? 6.707 13.209 0.230 1.00 94.31 290 SER A N 1
ATOM 2196 C CA . SER A 1 290 ? 5.707 12.254 0.712 1.00 94.31 290 SER A CA 1
ATOM 2197 C C . SER A 1 290 ? 4.342 12.446 0.063 1.00 94.31 290 SER A C 1
ATOM 2199 O O . SER A 1 290 ? 3.981 13.545 -0.367 1.00 94.31 290 SER A O 1
ATOM 2201 N N . VAL A 1 291 ? 3.577 11.358 0.025 1.00 96.62 291 VAL A N 1
ATOM 2202 C CA . VAL A 1 291 ? 2.156 11.360 -0.314 1.00 96.62 291 VAL A CA 1
ATOM 2203 C C . VAL A 1 291 ? 1.402 10.542 0.715 1.00 96.62 291 VAL A C 1
ATOM 2205 O O . VAL A 1 291 ? 1.745 9.384 0.931 1.00 96.62 291 VAL A O 1
ATOM 2208 N N . SER A 1 292 ? 0.362 11.123 1.309 1.00 97.62 292 SER A N 1
ATOM 2209 C CA . SER A 1 292 ? -0.592 10.416 2.163 1.00 97.62 292 SER A CA 1
ATOM 2210 C C . SER A 1 292 ? -1.927 10.291 1.439 1.00 97.62 292 SER A C 1
ATOM 2212 O O . SER A 1 292 ? -2.472 11.300 0.992 1.00 97.62 292 SER A O 1
ATOM 2214 N N . VAL A 1 293 ? -2.467 9.078 1.338 1.00 98.38 293 VAL A N 1
ATOM 2215 C CA . VAL A 1 293 ? -3.773 8.805 0.718 1.00 98.38 293 VAL A CA 1
ATOM 2216 C C . VAL A 1 293 ? -4.724 8.254 1.763 1.00 98.38 293 VAL A C 1
ATOM 2218 O O . VAL A 1 293 ? -4.326 7.403 2.552 1.00 98.38 293 VAL A O 1
ATOM 2221 N N . ILE A 1 294 ? -5.967 8.733 1.753 1.00 98.44 294 ILE A N 1
ATOM 2222 C CA . ILE A 1 294 ? -7.071 8.220 2.563 1.00 98.44 294 ILE A CA 1
ATOM 2223 C C . ILE A 1 294 ? -8.049 7.472 1.653 1.00 98.44 294 ILE A C 1
ATOM 2225 O O . ILE A 1 294 ? -8.457 8.004 0.619 1.00 98.44 294 ILE A O 1
ATOM 2229 N N . ALA A 1 295 ? -8.426 6.256 2.042 1.00 98.00 295 ALA A N 1
ATOM 2230 C CA . ALA A 1 295 ? -9.376 5.410 1.318 1.00 98.00 295 ALA A CA 1
ATOM 2231 C C . ALA A 1 295 ? -10.158 4.495 2.276 1.00 98.00 295 ALA A C 1
ATOM 2233 O O . ALA A 1 295 ? -9.862 4.423 3.473 1.00 98.00 295 ALA A O 1
ATOM 2234 N N . ASP A 1 296 ? -11.148 3.773 1.750 1.00 96.50 296 ASP A N 1
ATOM 2235 C CA . ASP A 1 296 ? -11.969 2.844 2.540 1.00 96.50 296 ASP A CA 1
ATOM 2236 C C . ASP A 1 296 ? -11.173 1.599 2.969 1.00 96.50 296 ASP A C 1
ATOM 2238 O O . ASP A 1 296 ? -11.368 1.071 4.068 1.00 96.50 296 ASP A O 1
ATOM 2242 N N . SER A 1 297 ? -10.247 1.140 2.122 1.00 98.25 297 SER A N 1
ATOM 2243 C CA . SER A 1 297 ? -9.304 0.058 2.424 1.00 98.25 297 SER A CA 1
ATOM 2244 C C . SER A 1 297 ? -7.873 0.580 2.478 1.00 98.25 297 SER A C 1
ATOM 2246 O O . SER A 1 297 ? -7.491 1.490 1.737 1.00 98.25 297 SER A O 1
ATOM 2248 N N . CYS A 1 298 ? -7.078 0.018 3.378 1.00 98.62 298 CYS A N 1
ATOM 2249 C CA . CYS A 1 298 ? -5.681 0.385 3.525 1.00 98.62 298 CYS A CA 1
ATOM 2250 C C . CYS A 1 298 ? -4.846 -0.160 2.358 1.00 98.62 298 CYS A C 1
ATOM 2252 O O . CYS A 1 298 ? -3.930 0.515 1.898 1.00 98.62 298 CYS A O 1
ATOM 2254 N N . MET A 1 299 ? -5.222 -1.320 1.812 1.00 98.62 299 MET A N 1
ATOM 2255 C CA . MET A 1 299 ? -4.673 -1.883 0.577 1.00 98.62 299 MET A CA 1
ATOM 2256 C C . MET A 1 299 ? -4.770 -0.897 -0.596 1.00 98.62 299 MET A C 1
ATOM 2258 O O . MET A 1 299 ? -3.778 -0.649 -1.280 1.00 98.62 299 MET A O 1
ATOM 2262 N N . GLU A 1 300 ? -5.946 -0.302 -0.817 1.00 98.56 300 GLU A N 1
ATOM 2263 C CA . GLU A 1 300 ? -6.122 0.705 -1.867 1.00 98.56 300 GLU A CA 1
ATOM 2264 C C . GLU A 1 300 ? -5.296 1.963 -1.575 1.00 98.56 300 GLU A C 1
ATOM 2266 O O . GLU A 1 300 ? -4.602 2.458 -2.464 1.00 98.56 300 GLU A O 1
ATOM 2271 N N . ALA A 1 301 ? -5.323 2.462 -0.334 1.00 98.69 301 ALA A N 1
ATOM 2272 C CA . ALA A 1 301 ? -4.543 3.636 0.051 1.00 98.69 301 ALA A CA 1
ATOM 2273 C C . ALA A 1 301 ? -3.036 3.447 -0.213 1.00 98.69 301 ALA A C 1
ATOM 2275 O O . ALA A 1 301 ? -2.398 4.365 -0.726 1.00 98.69 301 ALA A O 1
ATOM 2276 N N . ASP A 1 302 ? -2.479 2.274 0.101 1.00 98.50 302 ASP A N 1
ATOM 2277 C CA . ASP A 1 302 ? -1.054 1.934 -0.060 1.00 98.50 302 ASP A CA 1
ATOM 2278 C C . ASP A 1 302 ? -0.638 1.926 -1.544 1.00 98.50 302 ASP A C 1
ATOM 2280 O O . ASP A 1 302 ? 0.288 2.637 -1.963 1.00 98.50 302 ASP A O 1
ATOM 2284 N N . GLY A 1 303 ? -1.422 1.238 -2.382 1.00 98.31 303 GLY A N 1
ATOM 2285 C CA . GLY A 1 303 ? -1.191 1.211 -3.827 1.00 98.31 303 GLY A CA 1
ATOM 2286 C C . GLY A 1 303 ? -1.339 2.590 -4.481 1.00 98.31 303 GLY A C 1
ATOM 2287 O O . GLY A 1 303 ? -0.523 2.987 -5.323 1.00 98.31 303 GLY A O 1
ATOM 2288 N N . LEU A 1 304 ? -2.345 3.371 -4.075 1.00 98.62 304 LEU A N 1
ATOM 2289 C CA . LEU A 1 304 ? -2.560 4.725 -4.590 1.00 98.62 304 LEU A CA 1
ATOM 2290 C C . LEU A 1 304 ? -1.476 5.704 -4.126 1.00 98.62 304 LEU A C 1
ATOM 2292 O O . LEU A 1 304 ? -1.005 6.496 -4.941 1.00 98.62 304 LEU A O 1
ATOM 2296 N N . ALA A 1 305 ? -1.024 5.643 -2.872 1.00 98.06 305 ALA A N 1
ATOM 2297 C CA . ALA A 1 305 ? 0.064 6.494 -2.387 1.00 98.06 305 ALA A CA 1
ATOM 2298 C C . ALA A 1 305 ? 1.351 6.263 -3.195 1.00 98.06 305 ALA A C 1
ATOM 2300 O O . ALA A 1 305 ? 1.993 7.226 -3.629 1.00 98.06 305 ALA A O 1
ATOM 2301 N N . THR A 1 306 ? 1.660 5.000 -3.510 1.00 96.75 306 THR A N 1
ATOM 2302 C CA . THR A 1 306 ? 2.793 4.650 -4.377 1.00 96.75 306 THR A CA 1
ATOM 2303 C C . THR A 1 306 ? 2.581 5.149 -5.807 1.00 96.75 306 THR A C 1
ATOM 2305 O O . THR A 1 306 ? 3.499 5.706 -6.409 1.00 96.75 306 THR A O 1
ATOM 2308 N N . THR A 1 307 ? 1.363 5.020 -6.343 1.00 97.88 307 THR A N 1
ATOM 2309 C CA . THR A 1 307 ? 1.000 5.538 -7.675 1.00 97.88 307 THR A CA 1
ATOM 2310 C C . THR A 1 307 ? 1.303 7.032 -7.786 1.00 97.88 307 THR A C 1
ATOM 2312 O O . THR A 1 307 ? 1.964 7.471 -8.727 1.00 97.88 307 THR A O 1
ATOM 2315 N N . LEU A 1 308 ? 0.847 7.818 -6.810 1.00 97.94 308 LEU A N 1
ATOM 2316 C CA . LEU A 1 308 ? 1.046 9.267 -6.782 1.00 97.94 308 LEU A CA 1
ATOM 2317 C C . LEU A 1 308 ? 2.518 9.637 -6.586 1.00 97.94 308 LEU A C 1
ATOM 2319 O O . LEU A 1 308 ? 2.995 10.582 -7.212 1.00 97.94 308 LEU A O 1
ATOM 2323 N N . MET A 1 309 ? 3.251 8.852 -5.791 1.00 95.88 309 MET A N 1
ATOM 2324 C CA . MET A 1 309 ? 4.699 8.998 -5.664 1.00 95.88 309 MET A CA 1
ATOM 2325 C C . MET A 1 309 ? 5.437 8.717 -6.980 1.00 95.88 309 MET A C 1
ATOM 2327 O O . MET A 1 309 ? 6.486 9.296 -7.194 1.00 95.88 309 MET A O 1
ATOM 2331 N N . VAL A 1 310 ? 4.923 7.866 -7.874 1.00 96.06 310 VAL A N 1
ATOM 2332 C CA . VAL A 1 310 ? 5.510 7.664 -9.216 1.00 96.06 310 VAL A CA 1
ATOM 2333 C C . VAL A 1 310 ? 5.114 8.784 -10.186 1.00 96.06 310 VAL A C 1
ATOM 2335 O O . VAL A 1 310 ? 5.913 9.185 -11.034 1.00 96.06 310 VAL A O 1
ATOM 2338 N N . LEU A 1 311 ? 3.875 9.277 -10.106 1.00 96.12 311 LEU A N 1
ATOM 2339 C CA . LEU A 1 311 ? 3.377 10.335 -10.993 1.00 96.12 311 LEU A CA 1
ATOM 2340 C C . LEU A 1 311 ? 4.019 11.702 -10.710 1.00 96.12 311 LEU A C 1
ATOM 2342 O O . LEU A 1 311 ? 4.163 12.499 -11.637 1.00 96.12 311 LEU A O 1
ATOM 2346 N N . GLY A 1 312 ? 4.437 11.956 -9.470 1.00 95.12 312 GLY A N 1
ATOM 2347 C CA . GLY A 1 312 ? 5.060 13.212 -9.063 1.00 95.12 312 GLY A CA 1
ATOM 2348 C C . GLY A 1 312 ? 4.050 14.313 -8.710 1.00 95.12 312 GLY A C 1
ATOM 2349 O O . GLY A 1 312 ? 2.842 14.075 -8.722 1.00 95.12 312 GLY A O 1
ATOM 2350 N N . PRO A 1 313 ? 4.531 15.517 -8.346 1.00 94.50 313 PRO A N 1
ATOM 2351 C CA . PRO A 1 313 ? 3.701 16.523 -7.689 1.00 94.50 313 PRO A CA 1
ATOM 2352 C C . PRO A 1 313 ? 2.584 17.066 -8.587 1.00 94.50 313 PRO A C 1
ATOM 2354 O O . PRO A 1 313 ? 1.433 17.093 -8.159 1.00 94.50 313 PRO A O 1
ATOM 2357 N N . GLU A 1 314 ? 2.879 17.435 -9.834 1.00 95.38 314 GLU A N 1
ATOM 2358 C CA . GLU A 1 314 ? 1.884 18.036 -10.730 1.00 95.38 314 GLU A CA 1
ATOM 2359 C C . GLU A 1 314 ? 0.939 16.981 -11.322 1.00 95.38 314 GLU A C 1
ATOM 2361 O O . GLU A 1 314 ? -0.268 17.013 -11.079 1.00 95.38 314 GLU A O 1
ATOM 2366 N N . ALA A 1 315 ? 1.483 15.996 -12.046 1.00 96.31 315 ALA A N 1
ATOM 2367 C CA . ALA A 1 315 ? 0.673 14.967 -12.701 1.00 96.31 315 ALA A CA 1
ATOM 2368 C C . ALA A 1 315 ? -0.059 14.069 -11.689 1.00 96.31 315 ALA A C 1
ATOM 2370 O O . ALA A 1 315 ? -1.176 13.622 -11.952 1.00 96.31 315 ALA A O 1
ATOM 2371 N N . GLY A 1 316 ? 0.544 13.815 -10.522 1.00 97.12 316 GLY A N 1
ATOM 2372 C CA . GLY A 1 316 ? -0.098 13.078 -9.437 1.00 97.12 316 GLY A CA 1
ATOM 2373 C C . GLY A 1 316 ? -1.263 13.852 -8.827 1.00 97.12 316 GLY A C 1
ATOM 2374 O O . GLY A 1 316 ? -2.327 13.269 -8.629 1.00 97.12 316 GLY A O 1
ATOM 2375 N N . TYR A 1 317 ? -1.112 15.159 -8.580 1.00 97.81 317 TYR A N 1
ATOM 2376 C CA . TYR A 1 317 ? -2.206 15.991 -8.070 1.00 97.81 317 TYR A CA 1
ATOM 2377 C C . TYR A 1 317 ? -3.392 16.049 -9.040 1.00 97.81 317 TYR A C 1
ATOM 2379 O O . TYR A 1 317 ? -4.544 15.884 -8.621 1.00 97.81 317 TYR A O 1
ATOM 2387 N N . GLU A 1 318 ? -3.119 16.263 -10.330 1.00 98.00 318 GLU A N 1
ATOM 2388 C CA . GLU A 1 318 ? -4.142 16.305 -11.379 1.00 98.00 318 GLU A CA 1
ATOM 2389 C C . GLU A 1 318 ? -4.884 14.969 -11.467 1.00 98.00 318 GLU A C 1
ATOM 2391 O O . GLU A 1 318 ? -6.105 14.926 -11.301 1.00 98.00 318 GLU A O 1
ATOM 2396 N N . TRP A 1 319 ? -4.145 13.864 -11.603 1.00 98.25 319 TRP A N 1
ATOM 2397 C CA . TRP A 1 319 ? -4.727 12.526 -11.691 1.00 98.25 319 TRP A CA 1
ATOM 2398 C C . TRP A 1 319 ? -5.524 12.152 -10.433 1.00 98.25 319 TRP A C 1
ATOM 2400 O O . TRP A 1 319 ? -6.627 11.612 -10.541 1.00 98.25 319 TRP A O 1
ATOM 2410 N N . ALA A 1 320 ? -5.024 12.475 -9.234 1.00 98.25 320 ALA A N 1
ATOM 2411 C CA . ALA A 1 320 ? -5.744 12.232 -7.984 1.00 98.25 320 ALA A CA 1
ATOM 2412 C C . ALA A 1 320 ? -7.052 13.032 -7.916 1.00 98.25 320 ALA A C 1
ATOM 2414 O O . ALA A 1 320 ? -8.087 12.504 -7.507 1.00 98.25 320 ALA A O 1
ATOM 2415 N N . SER A 1 321 ? -7.020 14.293 -8.349 1.00 97.81 321 SER A N 1
ATOM 2416 C CA . SER A 1 321 ? -8.192 15.170 -8.361 1.00 97.81 321 SER A CA 1
ATOM 2417 C C . SER A 1 321 ? -9.254 14.681 -9.349 1.00 97.81 321 SER A C 1
ATOM 2419 O O . SER A 1 321 ? -10.435 14.621 -8.999 1.00 97.81 321 SER A O 1
ATOM 2421 N N . GLU A 1 322 ? -8.853 14.266 -10.551 1.00 97.38 322 GLU A N 1
ATOM 2422 C CA . GLU A 1 322 ? -9.755 13.703 -11.565 1.00 97.38 322 GLU A CA 1
ATOM 2423 C C . GLU A 1 322 ? -10.409 12.395 -11.102 1.00 97.38 322 GLU A C 1
ATOM 2425 O O . GLU A 1 322 ? -11.605 12.190 -11.315 1.00 97.38 322 GLU A O 1
ATOM 2430 N N . ASN A 1 323 ? -9.655 11.547 -10.398 1.00 97.38 323 ASN A N 1
ATOM 2431 C CA . ASN A 1 323 ? -10.133 10.262 -9.880 1.00 97.38 323 ASN A CA 1
ATOM 2432 C C . ASN A 1 323 ? -10.762 10.354 -8.477 1.00 97.38 323 ASN A C 1
ATOM 2434 O O . ASN A 1 323 ? -11.100 9.327 -7.894 1.00 97.38 323 ASN A O 1
ATOM 2438 N N . GLN A 1 324 ? -10.952 11.566 -7.939 1.00 97.12 324 GLN A N 1
ATOM 2439 C CA . GLN A 1 324 ? -11.562 11.815 -6.622 1.00 97.12 324 GLN A CA 1
ATOM 2440 C C . GLN A 1 324 ? -10.840 11.119 -5.452 1.00 97.12 324 GLN A C 1
ATOM 2442 O O . GLN A 1 324 ? -11.461 10.746 -4.457 1.00 97.12 324 GLN A O 1
ATOM 2447 N N . ILE A 1 325 ? -9.520 10.980 -5.551 1.00 98.19 325 ILE A N 1
ATOM 2448 C CA . ILE A 1 325 ? -8.676 10.361 -4.528 1.00 98.19 325 ILE A CA 1
ATOM 2449 C C . ILE A 1 325 ? -8.345 11.398 -3.457 1.00 98.19 325 ILE A C 1
ATOM 2451 O O . ILE A 1 325 ? -7.841 12.477 -3.767 1.00 98.19 325 ILE A O 1
ATOM 2455 N N . ALA A 1 326 ? -8.598 11.072 -2.187 1.00 98.00 326 ALA A N 1
ATOM 2456 C CA . ALA A 1 326 ? -8.254 11.926 -1.056 1.00 98.00 326 ALA A CA 1
ATOM 2457 C C . ALA A 1 326 ? -6.755 11.820 -0.738 1.00 98.00 326 ALA A C 1
ATOM 2459 O O . ALA A 1 326 ? -6.335 10.993 0.065 1.00 98.00 326 ALA A O 1
ATOM 2460 N N . ALA A 1 327 ? -5.953 12.683 -1.358 1.00 97.94 327 ALA A N 1
ATOM 2461 C CA . ALA A 1 327 ? -4.505 12.737 -1.174 1.00 97.94 327 ALA A CA 1
ATOM 2462 C C . ALA A 1 327 ? -3.999 14.078 -0.615 1.00 97.94 327 ALA A C 1
ATOM 2464 O O . ALA A 1 327 ? -4.534 15.142 -0.951 1.00 97.94 327 ALA A O 1
ATOM 2465 N N . LEU A 1 328 ? -2.931 13.995 0.182 1.00 97.12 328 LEU A N 1
ATOM 2466 C CA . LEU A 1 328 ? -2.074 15.092 0.632 1.00 97.12 328 LEU A CA 1
ATOM 2467 C C . LEU A 1 328 ? -0.655 14.851 0.107 1.00 97.12 328 LEU A C 1
ATOM 2469 O O . LEU A 1 328 ? -0.030 13.846 0.442 1.00 97.12 328 LEU A O 1
ATOM 2473 N N . LEU A 1 329 ? -0.155 15.776 -0.703 1.00 96.69 329 LEU A N 1
ATOM 2474 C CA . LEU A 1 329 ? 1.173 15.739 -1.306 1.00 96.69 329 LEU A CA 1
ATOM 2475 C C . LEU A 1 329 ? 2.066 16.759 -0.596 1.00 96.69 329 LEU A C 1
ATOM 2477 O O . LEU A 1 329 ? 1.662 17.912 -0.442 1.00 96.69 329 LEU A O 1
ATOM 2481 N N . ILE A 1 330 ? 3.267 16.356 -0.175 1.00 95.38 330 ILE A N 1
ATOM 2482 C CA . ILE A 1 330 ? 4.253 17.248 0.453 1.00 95.38 330 ILE A CA 1
ATOM 2483 C C . ILE A 1 330 ? 5.507 17.297 -0.416 1.00 95.38 330 ILE A C 1
ATOM 2485 O O . ILE A 1 330 ? 6.243 16.316 -0.551 1.00 95.38 330 ILE A O 1
ATOM 2489 N N . GLU A 1 331 ? 5.757 18.463 -0.996 1.00 93.62 331 GLU A N 1
ATOM 2490 C CA . GLU A 1 331 ? 6.904 18.751 -1.850 1.00 93.62 331 GLU A CA 1
ATOM 2491 C C . GLU A 1 331 ? 8.012 19.456 -1.061 1.00 93.62 331 GLU A C 1
ATOM 2493 O O . GLU A 1 331 ? 7.740 20.310 -0.216 1.00 93.62 331 GLU A O 1
ATOM 2498 N N . ARG A 1 332 ? 9.268 19.100 -1.347 1.00 89.88 332 ARG A N 1
ATOM 2499 C CA . ARG A 1 332 ? 10.467 19.705 -0.761 1.00 89.88 332 ARG A CA 1
ATOM 2500 C C . ARG A 1 332 ? 11.073 20.745 -1.704 1.00 89.88 332 ARG A C 1
ATOM 2502 O O . ARG A 1 332 ? 11.326 20.453 -2.872 1.00 89.88 332 ARG A O 1
ATOM 2509 N N . HIS A 1 333 ? 11.403 21.917 -1.173 1.00 88.00 333 HIS A N 1
ATOM 2510 C CA . HIS A 1 333 ? 12.153 22.955 -1.887 1.00 88.00 333 HIS A CA 1
ATOM 2511 C C . HIS A 1 333 ? 13.648 22.907 -1.559 1.00 88.00 333 HIS A C 1
ATOM 2513 O O . HIS A 1 333 ? 14.071 22.324 -0.559 1.00 88.00 333 HIS A O 1
ATOM 2519 N N . GLU A 1 334 ? 14.465 23.521 -2.416 1.00 84.38 334 GLU A N 1
ATOM 2520 C CA . GLU A 1 334 ? 15.931 23.542 -2.277 1.00 84.38 334 GLU A CA 1
ATOM 2521 C C . GLU A 1 334 ? 16.406 24.267 -1.008 1.00 84.38 334 GLU A C 1
ATOM 2523 O O . GLU A 1 334 ? 17.454 23.938 -0.459 1.00 84.38 334 GLU A O 1
ATOM 2528 N N . ASP A 1 335 ? 15.615 25.218 -0.506 1.00 85.88 335 ASP A N 1
ATOM 2529 C CA . ASP A 1 335 ? 15.872 25.952 0.738 1.00 85.88 335 ASP A CA 1
ATOM 2530 C C . ASP A 1 335 ? 15.534 25.145 2.010 1.00 85.88 335 ASP A C 1
ATOM 2532 O O . ASP A 1 335 ? 15.688 25.641 3.128 1.00 85.88 335 ASP A O 1
ATOM 2536 N N . GLY A 1 336 ? 15.085 23.895 1.852 1.00 80.81 336 GLY A N 1
ATOM 2537 C CA . GLY A 1 336 ? 14.695 23.006 2.943 1.00 80.81 336 GLY A CA 1
ATOM 2538 C C . GLY A 1 336 ? 13.270 23.222 3.454 1.00 80.81 336 GLY A C 1
ATOM 2539 O O . GLY A 1 336 ? 12.873 22.551 4.411 1.00 80.81 336 GLY A O 1
ATOM 2540 N N . THR A 1 337 ? 12.497 24.121 2.838 1.00 88.19 337 THR A N 1
ATOM 2541 C CA . THR A 1 337 ? 11.074 24.305 3.148 1.00 88.19 337 THR A CA 1
ATOM 2542 C C . THR A 1 337 ? 10.201 23.259 2.452 1.00 88.19 337 THR A C 1
ATOM 2544 O O . THR A 1 337 ? 10.639 22.533 1.554 1.00 88.19 337 THR A O 1
ATOM 2547 N N . PHE A 1 338 ? 8.943 23.171 2.890 1.00 91.00 338 PHE A N 1
ATOM 2548 C CA . PHE A 1 338 ? 7.948 22.261 2.333 1.00 91.00 338 PHE A CA 1
ATOM 2549 C C . PHE A 1 338 ? 6.716 23.026 1.870 1.00 91.00 338 PHE A C 1
ATOM 2551 O O . PHE A 1 338 ? 6.256 23.938 2.560 1.00 91.00 338 PHE A O 1
ATOM 2558 N N . THR A 1 339 ? 6.141 22.607 0.748 1.00 92.88 339 THR A N 1
ATOM 2559 C CA . THR A 1 339 ? 4.780 22.992 0.358 1.00 92.88 339 THR A CA 1
ATOM 2560 C C . THR A 1 339 ? 3.882 21.777 0.382 1.00 92.88 339 THR A C 1
ATOM 2562 O O . THR A 1 339 ? 4.270 20.703 -0.071 1.00 92.88 339 THR A O 1
ATOM 2565 N N . GLU A 1 340 ? 2.668 21.957 0.887 1.00 93.38 340 GLU A N 1
ATOM 2566 C CA . GLU A 1 340 ? 1.649 20.919 0.863 1.00 93.38 340 GLU A CA 1
ATOM 2567 C C . GLU A 1 340 ? 0.539 21.255 -0.129 1.00 93.38 340 GLU A C 1
ATOM 2569 O O . GLU A 1 340 ? 0.153 22.415 -0.286 1.00 93.38 340 GLU A O 1
ATOM 2574 N N . GLN A 1 341 ? 0.022 20.226 -0.789 1.00 94.69 341 GLN A N 1
ATOM 2575 C CA . GLN A 1 341 ? -1.140 20.314 -1.661 1.00 94.69 341 GLN A CA 1
ATOM 2576 C C . GLN A 1 341 ? -2.112 19.193 -1.307 1.00 94.69 341 GLN A C 1
ATOM 2578 O O . GLN A 1 341 ? -1.785 18.010 -1.398 1.00 94.69 341 GLN A O 1
ATOM 2583 N N . ALA A 1 342 ? -3.318 19.573 -0.892 1.00 96.25 342 ALA A N 1
ATOM 2584 C CA . ALA A 1 342 ? -4.410 18.649 -0.634 1.00 96.25 342 ALA A CA 1
ATOM 2585 C C . ALA A 1 342 ? -5.369 18.638 -1.829 1.00 96.25 342 ALA A C 1
ATOM 2587 O O . ALA A 1 342 ? -5.767 19.684 -2.349 1.00 96.25 342 ALA A O 1
ATOM 2588 N N . THR A 1 343 ? -5.743 17.444 -2.271 1.00 97.62 343 THR A N 1
ATOM 2589 C CA . THR A 1 343 ? -6.791 17.264 -3.287 1.00 97.62 343 THR A CA 1
ATOM 2590 C C . THR A 1 343 ? -8.159 17.698 -2.744 1.00 97.62 343 THR A C 1
ATOM 2592 O O . THR A 1 343 ? -8.393 17.640 -1.532 1.00 97.62 343 THR A O 1
ATOM 2595 N N . PRO A 1 344 ? -9.127 18.061 -3.608 1.00 96.62 344 PRO A N 1
ATOM 2596 C CA . PRO A 1 344 ? -10.474 18.417 -3.159 1.00 96.62 344 PRO A CA 1
ATOM 2597 C C . PRO A 1 344 ? -11.143 17.334 -2.298 1.00 96.62 344 PRO A C 1
ATOM 2599 O O . P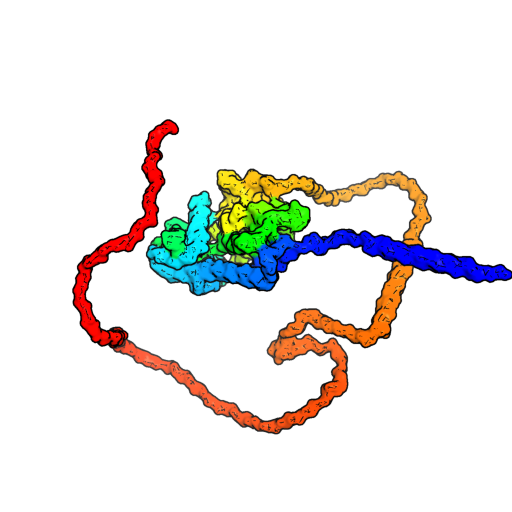RO A 1 344 ? -11.840 17.653 -1.336 1.00 96.62 344 PRO A O 1
ATOM 2602 N N . ALA A 1 345 ? -10.905 16.052 -2.596 1.00 95.62 345 ALA A N 1
ATOM 2603 C CA . ALA A 1 345 ? -11.452 14.935 -1.828 1.00 95.62 345 ALA A CA 1
ATOM 2604 C C . ALA A 1 345 ? -10.874 14.846 -0.401 1.00 95.62 345 ALA A C 1
ATOM 2606 O O . ALA A 1 345 ? -11.586 14.432 0.516 1.00 95.62 345 ALA A O 1
ATOM 2607 N N . PHE A 1 346 ? -9.635 15.303 -0.191 1.00 94.75 346 PHE A N 1
ATOM 2608 C CA . PHE A 1 346 ? -8.977 15.307 1.118 1.00 94.75 346 PHE A CA 1
ATOM 2609 C C . PHE A 1 346 ? -9.611 16.296 2.109 1.00 94.75 346 PHE A C 1
ATOM 2611 O O . PHE A 1 346 ? -9.586 16.052 3.315 1.00 94.75 346 PHE A O 1
ATOM 2618 N N . SER A 1 347 ? -10.256 17.363 1.616 1.00 87.44 347 SER A N 1
ATOM 2619 C CA . SER A 1 347 ? -10.903 18.402 2.442 1.00 87.44 347 SER A CA 1
ATOM 2620 C C . SER A 1 347 ? -11.904 17.857 3.473 1.00 87.44 347 SER A C 1
ATOM 2622 O O . SER A 1 347 ? -12.103 18.453 4.529 1.00 87.44 347 SER A O 1
ATOM 2624 N N . ARG A 1 348 ? -12.497 16.683 3.218 1.00 85.50 348 ARG A N 1
ATOM 2625 C CA . ARG A 1 348 ? -13.442 16.003 4.126 1.00 85.50 348 ARG A CA 1
ATOM 2626 C C . ARG A 1 348 ? -12.805 15.576 5.449 1.00 85.50 348 ARG A C 1
ATOM 2628 O O . ARG A 1 348 ? -13.504 15.451 6.451 1.00 85.50 348 ARG A O 1
ATOM 2635 N N . TYR A 1 349 ? -11.495 15.352 5.439 1.00 86.25 349 TYR A N 1
ATOM 2636 C CA . TYR A 1 349 ? -10.703 14.904 6.585 1.00 86.25 349 TYR A CA 1
ATOM 2637 C C . TYR A 1 349 ? -9.948 16.061 7.247 1.00 86.25 349 TYR A C 1
ATOM 2639 O O . TYR A 1 349 ? -9.249 15.885 8.252 1.00 86.25 349 TYR A O 1
ATOM 2647 N N . GLU A 1 350 ? -10.103 17.272 6.710 1.00 76.38 350 GLU A N 1
ATOM 2648 C CA . GLU A 1 350 ? -9.575 18.472 7.324 1.00 76.38 350 GLU A CA 1
ATOM 2649 C C . GLU A 1 350 ? -10.458 18.861 8.507 1.00 76.38 350 GLU A C 1
ATOM 2651 O O . GLU A 1 350 ? -11.630 19.211 8.385 1.00 76.38 350 GLU A O 1
ATOM 2656 N N . SER A 1 351 ? -9.873 18.827 9.703 1.00 62.88 351 SER A N 1
ATOM 2657 C CA . SER A 1 351 ? -10.441 19.606 10.799 1.00 62.88 351 SER A CA 1
ATOM 2658 C C . SER A 1 351 ? -10.313 21.086 10.443 1.00 62.88 351 SER A C 1
ATOM 2660 O O . SER A 1 351 ? -9.251 21.463 9.941 1.00 62.88 351 SER A O 1
ATOM 2662 N N . PRO A 1 352 ? -11.303 21.948 10.748 1.00 44.19 352 PRO A N 1
ATOM 2663 C CA . PRO A 1 352 ? -11.093 23.385 10.665 1.00 44.19 352 PRO A CA 1
ATOM 2664 C C . PRO A 1 352 ? -9.876 23.714 11.528 1.00 44.19 352 PRO A C 1
ATOM 2666 O O . PRO A 1 352 ? -9.882 23.501 12.746 1.00 44.19 352 PRO A O 1
ATOM 2669 N N . ALA A 1 353 ? -8.790 24.121 10.872 1.00 40.47 353 ALA A N 1
ATOM 2670 C CA . ALA A 1 353 ? -7.541 24.414 11.538 1.00 40.47 353 ALA A CA 1
ATOM 2671 C C . ALA A 1 353 ? -7.813 25.496 12.585 1.00 40.47 353 ALA A C 1
ATOM 2673 O O . ALA A 1 353 ? -8.264 26.597 12.268 1.00 40.47 353 ALA A O 1
ATOM 2674 N N . ARG A 1 354 ? -7.523 25.201 13.854 1.00 36.06 354 ARG A N 1
ATOM 2675 C CA . ARG A 1 354 ? -7.236 26.270 14.806 1.00 36.06 354 ARG A CA 1
ATOM 2676 C C . ARG A 1 354 ? -6.008 26.969 14.235 1.00 36.06 354 ARG A C 1
ATOM 2678 O O . ARG A 1 354 ? -4.951 26.349 14.190 1.00 36.06 354 ARG A O 1
ATOM 2685 N N . ALA A 1 355 ? -6.211 28.187 13.732 1.00 31.09 355 ALA A N 1
ATOM 2686 C CA . ALA A 1 355 ? -5.212 29.013 13.070 1.00 31.09 355 ALA A CA 1
ATOM 2687 C C . ALA A 1 355 ? -3.830 28.815 13.704 1.00 31.09 355 ALA A C 1
ATOM 2689 O O . ALA A 1 355 ? -3.624 29.144 14.876 1.00 31.09 355 ALA A O 1
ATOM 2690 N N . ALA A 1 356 ? -2.909 28.236 12.935 1.00 35.94 356 ALA A N 1
ATOM 2691 C CA . ALA A 1 356 ? -1.501 28.274 13.265 1.00 35.94 356 ALA A CA 1
ATOM 2692 C C . ALA A 1 356 ? -1.112 29.756 13.322 1.00 35.94 356 ALA A C 1
ATOM 2694 O O . ALA A 1 356 ? -1.203 30.468 12.323 1.00 35.94 356 ALA A O 1
ATOM 2695 N N . GLN A 1 357 ? -0.777 30.246 14.514 1.00 30.95 357 GLN A N 1
ATOM 2696 C CA . GLN A 1 357 ? -0.184 31.568 14.655 1.00 30.95 357 GLN A CA 1
ATOM 2697 C C . GLN A 1 357 ? 1.153 31.560 13.902 1.00 30.95 357 GLN A C 1
ATOM 2699 O O . GLN A 1 357 ? 1.929 30.617 14.089 1.00 30.95 357 GLN A O 1
ATOM 2704 N N . PRO A 1 358 ? 1.430 32.561 13.050 1.00 33.81 358 PRO A N 1
ATOM 2705 C CA . PRO A 1 358 ? 2.712 32.646 12.375 1.00 33.81 358 PRO A CA 1
ATOM 2706 C C . PRO A 1 358 ? 3.828 32.801 13.411 1.00 33.81 358 PRO A C 1
ATOM 2708 O O . PRO A 1 358 ? 3.670 33.482 14.427 1.00 33.81 358 PRO A O 1
ATOM 2711 N N . ALA A 1 359 ? 4.942 32.121 13.139 1.00 34.97 359 ALA A N 1
ATOM 2712 C CA . ALA A 1 359 ? 6.171 32.204 13.905 1.00 34.97 359 ALA A CA 1
ATOM 2713 C C . ALA A 1 359 ? 6.558 33.675 14.114 1.00 34.97 359 ALA A C 1
ATOM 2715 O O . ALA A 1 359 ? 6.627 34.446 13.159 1.00 34.97 359 ALA A O 1
ATOM 2716 N N . ALA A 1 360 ? 6.773 34.053 15.374 1.00 31.72 360 ALA A N 1
ATOM 2717 C CA . ALA A 1 360 ? 7.197 35.391 15.742 1.00 31.72 360 ALA A CA 1
ATOM 2718 C C . ALA A 1 360 ? 8.562 35.693 15.109 1.00 31.72 360 ALA A C 1
ATOM 2720 O O . ALA A 1 360 ? 9.578 35.072 15.426 1.00 31.72 360 ALA A O 1
ATOM 2721 N N . GLU A 1 361 ? 8.544 36.650 14.194 1.00 30.81 361 GLU A N 1
ATOM 2722 C CA . GLU A 1 361 ? 9.700 37.246 13.554 1.00 30.81 361 GLU A CA 1
ATOM 2723 C C . GLU A 1 361 ? 10.435 38.107 14.594 1.00 30.81 361 GLU A C 1
ATOM 2725 O O . GLU A 1 361 ? 9.891 39.064 15.146 1.00 30.81 361 GLU A O 1
ATOM 2730 N N . ASN A 1 362 ? 11.673 37.730 14.917 1.00 36.31 362 ASN A N 1
ATOM 2731 C CA . ASN A 1 362 ? 12.561 38.533 15.751 1.00 36.31 362 ASN A CA 1
ATOM 2732 C C . ASN A 1 362 ? 13.017 39.763 14.956 1.00 36.31 362 ASN A C 1
ATOM 2734 O O . ASN A 1 362 ? 14.016 39.702 14.239 1.00 36.31 362 ASN A O 1
ATOM 2738 N N . SER A 1 363 ? 12.335 40.895 15.122 1.00 32.75 363 SER A N 1
ATOM 2739 C CA . SER A 1 363 ? 12.860 42.202 14.726 1.00 32.75 363 SER A CA 1
ATOM 2740 C C . SER A 1 363 ? 13.177 43.030 15.967 1.00 32.75 363 SER A C 1
ATOM 2742 O O . SER A 1 363 ? 12.294 43.535 16.661 1.00 32.75 363 SER A O 1
ATOM 2744 N N . ALA A 1 364 ? 14.472 43.155 16.237 1.00 37.38 364 ALA A N 1
ATOM 2745 C CA . ALA A 1 364 ? 15.020 44.115 17.170 1.00 37.38 364 ALA A CA 1
ATOM 2746 C C . ALA A 1 364 ? 14.823 45.538 16.633 1.00 37.38 364 ALA A C 1
ATOM 2748 O O . ALA A 1 364 ? 15.416 45.903 15.623 1.00 37.38 364 ALA A O 1
ATOM 2749 N N . THR A 1 365 ? 14.076 46.358 17.363 1.00 33.00 365 THR A N 1
ATOM 2750 C CA . THR A 1 365 ? 14.256 47.813 17.385 1.00 33.00 365 THR A CA 1
ATOM 2751 C C . THR A 1 365 ? 13.935 48.288 18.790 1.00 33.00 365 THR A C 1
ATOM 2753 O O . THR A 1 365 ? 12.788 48.232 19.227 1.00 33.00 365 THR A O 1
ATOM 2756 N N . GLY A 1 366 ? 14.977 48.698 19.510 1.00 32.19 366 GLY A N 1
ATOM 2757 C CA . GLY A 1 366 ? 14.823 49.461 20.734 1.00 32.19 366 GLY A CA 1
ATOM 2758 C C . GLY A 1 366 ? 14.401 50.885 20.403 1.00 32.19 366 GLY A C 1
ATOM 2759 O O . GLY A 1 366 ? 14.936 51.486 19.474 1.00 32.19 366 GLY A O 1
ATOM 2760 N N . ASP A 1 367 ? 13.479 51.416 21.193 1.00 28.25 367 ASP A N 1
ATOM 2761 C CA . ASP A 1 367 ? 13.416 52.844 21.463 1.00 28.25 367 ASP A CA 1
ATOM 2762 C C . ASP A 1 367 ? 12.930 53.064 22.900 1.00 28.25 367 ASP A C 1
ATOM 2764 O O . ASP A 1 367 ? 12.111 52.312 23.436 1.00 28.25 367 ASP A O 1
ATOM 2768 N N . HIS A 1 368 ? 13.535 54.056 23.537 1.00 33.94 368 HIS A N 1
ATOM 2769 C CA . HIS A 1 368 ? 13.395 54.416 24.936 1.00 33.94 368 HIS A CA 1
ATOM 2770 C C . HIS A 1 368 ? 12.115 55.227 25.181 1.00 33.94 368 HIS A C 1
ATOM 2772 O O . HIS A 1 368 ? 11.814 56.165 24.451 1.00 33.94 368 HIS A O 1
ATOM 2778 N N . GLY A 1 369 ? 11.422 54.959 26.289 1.00 27.72 369 GLY A N 1
ATOM 2779 C CA . GLY A 1 369 ? 10.342 55.817 26.775 1.00 27.72 369 GLY A CA 1
ATOM 2780 C C . GLY A 1 369 ? 9.965 55.486 28.214 1.00 27.72 369 GLY A C 1
ATOM 2781 O O . GLY A 1 369 ? 9.383 54.443 28.478 1.00 27.72 369 GLY A O 1
ATOM 2782 N N . ALA A 1 370 ? 10.361 56.367 29.128 1.00 29.84 370 ALA A N 1
ATOM 2783 C CA . ALA A 1 370 ? 10.251 56.254 30.575 1.00 29.84 370 ALA A CA 1
ATOM 2784 C C . ALA A 1 370 ? 8.810 56.305 31.115 1.00 29.84 370 ALA A C 1
ATOM 2786 O O . ALA A 1 370 ? 7.992 57.076 30.617 1.00 29.84 370 ALA A O 1
ATOM 2787 N N . ALA A 1 371 ? 8.565 55.584 32.211 1.00 31.48 371 ALA A N 1
ATOM 2788 C CA . ALA A 1 371 ? 7.674 56.007 33.290 1.00 31.48 371 ALA A CA 1
ATOM 2789 C C . ALA A 1 371 ? 8.032 55.232 34.571 1.00 31.48 371 ALA A C 1
ATOM 2791 O O . ALA A 1 371 ? 8.039 54.002 34.573 1.00 31.48 371 ALA A O 1
ATOM 2792 N N . ASP A 1 372 ? 8.378 55.989 35.611 1.00 32.72 372 ASP A N 1
ATOM 2793 C CA . ASP A 1 372 ? 8.523 55.560 37.001 1.00 32.72 372 ASP A CA 1
ATOM 2794 C C . ASP A 1 372 ? 7.240 54.886 37.511 1.00 32.72 372 ASP A C 1
ATOM 2796 O O . ASP A 1 372 ? 6.150 55.392 37.259 1.00 32.72 372 ASP A O 1
ATOM 2800 N N . ASP A 1 373 ? 7.373 53.805 38.284 1.00 36.62 373 ASP A N 1
ATOM 2801 C CA . ASP A 1 373 ? 6.645 53.692 39.549 1.00 36.62 373 ASP A CA 1
ATOM 2802 C C . ASP A 1 373 ? 7.290 52.651 40.480 1.00 36.62 373 ASP A C 1
ATOM 2804 O O . ASP A 1 373 ? 7.815 51.612 40.076 1.00 36.62 373 ASP A O 1
ATOM 2808 N N . ASP A 1 374 ? 7.288 53.035 41.746 1.00 39.81 374 ASP A N 1
ATOM 2809 C CA . ASP A 1 374 ? 8.041 52.546 42.891 1.00 39.81 374 ASP A CA 1
ATOM 2810 C C . ASP A 1 374 ? 7.281 51.380 43.564 1.00 39.81 374 ASP A C 1
ATOM 2812 O O . ASP A 1 374 ? 6.180 51.584 44.069 1.00 39.81 374 ASP A O 1
ATOM 2816 N N . ASP A 1 375 ? 7.831 50.156 43.592 1.00 41.31 375 ASP A N 1
ATOM 2817 C CA . ASP A 1 375 ? 7.327 49.089 44.480 1.00 41.31 375 ASP A CA 1
ATOM 2818 C C . ASP A 1 375 ? 8.454 48.140 44.931 1.00 41.31 375 ASP A C 1
ATOM 2820 O O . ASP A 1 375 ? 8.758 47.103 44.332 1.00 41.31 375 ASP A O 1
ATOM 2824 N N . GLN A 1 376 ? 9.128 48.520 46.020 1.00 47.62 376 GLN A N 1
ATOM 2825 C CA . GLN A 1 376 ? 10.100 47.683 46.726 1.00 47.62 376 GLN A CA 1
ATOM 2826 C C . GLN A 1 376 ? 9.396 46.584 47.545 1.00 47.62 376 GLN A C 1
ATOM 2828 O O . GLN A 1 376 ? 9.385 46.601 48.775 1.00 47.62 376 GLN A O 1
ATOM 2833 N N . GLY A 1 377 ? 8.865 45.574 46.856 1.00 45.34 377 GLY A N 1
ATOM 2834 C CA . GLY A 1 377 ? 8.456 44.279 47.411 1.00 45.34 377 GLY A CA 1
ATOM 2835 C C . GLY A 1 377 ? 9.494 43.200 47.091 1.00 45.34 377 GLY A C 1
ATOM 2836 O O . GLY A 1 377 ? 9.299 42.380 46.200 1.00 45.34 377 GLY A O 1
ATOM 2837 N N . GLY A 1 378 ? 10.647 43.243 47.765 1.00 49.59 378 GLY A N 1
ATOM 2838 C CA . GLY A 1 378 ? 11.843 42.472 47.404 1.00 49.59 378 GLY A CA 1
ATOM 2839 C C . GLY A 1 378 ? 11.667 40.944 47.336 1.00 49.59 378 GLY A C 1
ATOM 2840 O O . GLY A 1 378 ? 10.983 40.332 48.149 1.00 49.59 378 GLY A O 1
ATOM 2841 N N . LEU A 1 379 ? 12.401 40.321 46.404 1.00 61.25 379 LEU A N 1
ATOM 2842 C CA . LEU A 1 379 ? 12.561 38.870 46.180 1.00 61.25 379 LEU A CA 1
ATOM 2843 C C . LEU A 1 379 ? 13.081 38.071 47.397 1.00 61.25 379 LEU A C 1
ATOM 2845 O O . LEU A 1 379 ? 13.061 36.840 47.403 1.00 61.25 379 LEU A O 1
ATOM 2849 N N . LEU A 1 380 ? 13.600 38.756 48.415 1.00 62.81 380 LEU A N 1
ATOM 2850 C CA . LEU A 1 380 ? 14.323 38.158 49.535 1.00 62.81 380 LEU A CA 1
ATOM 2851 C C . LEU A 1 380 ? 13.465 37.201 50.397 1.00 62.81 380 LEU A C 1
ATOM 2853 O O . LEU A 1 380 ? 13.915 36.080 50.636 1.00 62.81 380 LEU A O 1
ATOM 2857 N N . PRO A 1 381 ? 12.233 37.548 50.825 1.00 61.34 381 PRO A N 1
ATOM 2858 C CA . PRO A 1 381 ? 11.327 36.611 51.495 1.00 61.34 381 PRO A CA 1
ATOM 2859 C C . PRO A 1 381 ? 10.993 35.362 50.666 1.00 61.34 381 PRO A C 1
ATOM 2861 O O . PRO A 1 381 ? 10.899 34.273 51.232 1.00 61.34 381 PRO A O 1
ATOM 2864 N N . ILE A 1 382 ? 10.869 35.480 49.339 1.00 71.00 382 ILE A N 1
ATOM 2865 C CA . ILE A 1 382 ? 10.564 34.343 48.450 1.00 71.00 382 ILE A CA 1
ATOM 2866 C C . ILE A 1 382 ? 11.763 33.391 48.366 1.00 71.00 382 ILE A C 1
ATOM 2868 O O . ILE A 1 382 ? 11.600 32.171 48.451 1.00 71.00 382 ILE A O 1
ATOM 2872 N N . LEU A 1 383 ? 12.976 33.938 48.262 1.00 70.12 383 LEU A N 1
ATOM 2873 C CA . LEU A 1 383 ? 14.210 33.151 48.239 1.00 70.12 383 LEU A CA 1
ATOM 2874 C C . LEU A 1 383 ? 14.467 32.448 49.577 1.00 70.12 383 LEU A C 1
ATOM 2876 O O . LEU A 1 383 ? 14.848 31.277 49.587 1.00 70.12 383 LEU A O 1
ATOM 2880 N N . LEU A 1 384 ? 14.192 33.113 50.703 1.00 74.25 384 LEU A N 1
ATOM 2881 C CA . LEU A 1 384 ? 14.313 32.509 52.034 1.00 74.25 384 LEU A CA 1
ATOM 2882 C C . LEU A 1 384 ? 13.296 31.379 52.248 1.00 74.25 384 LEU A C 1
ATOM 2884 O O . LEU A 1 384 ? 13.662 30.315 52.752 1.00 74.25 384 LEU A O 1
ATOM 2888 N N . ALA A 1 385 ? 12.045 31.572 51.820 1.00 74.75 385 ALA A N 1
ATOM 2889 C CA . ALA A 1 385 ? 11.017 30.536 51.901 1.00 74.75 385 ALA A CA 1
ATOM 2890 C C . ALA A 1 385 ? 11.361 29.321 51.021 1.00 74.75 385 ALA A C 1
ATOM 2892 O O . ALA A 1 385 ? 11.280 28.179 51.475 1.00 74.75 385 ALA A O 1
ATOM 2893 N N . SER A 1 386 ? 11.821 29.563 49.791 1.00 76.69 386 SER A N 1
ATOM 2894 C CA . SER A 1 386 ? 12.198 28.501 48.848 1.00 76.69 386 SER A CA 1
ATOM 2895 C C . SER A 1 386 ? 13.430 27.722 49.324 1.00 76.69 386 SER A C 1
ATOM 2897 O O . SER A 1 386 ? 13.459 26.492 49.247 1.00 76.69 386 SER A O 1
ATOM 2899 N N . GLY A 1 387 ? 14.423 28.418 49.891 1.00 86.19 387 GLY A N 1
ATOM 2900 C CA . GLY A 1 387 ? 15.616 27.798 50.468 1.00 86.19 387 GLY A CA 1
ATOM 2901 C C . GLY A 1 387 ? 15.305 26.909 51.675 1.00 86.19 387 GLY A C 1
ATOM 2902 O O . GLY A 1 387 ? 15.855 25.813 51.786 1.00 86.19 387 GLY A O 1
ATOM 2903 N N . ALA A 1 388 ? 14.381 27.330 52.545 1.00 83.06 388 ALA A N 1
ATOM 2904 C CA . ALA A 1 388 ? 13.968 26.540 53.705 1.00 83.06 388 ALA A CA 1
ATOM 2905 C C . ALA A 1 388 ? 13.278 25.225 53.301 1.00 83.06 388 ALA A C 1
ATOM 2907 O O . ALA A 1 388 ? 13.570 24.175 53.877 1.00 83.06 388 ALA A O 1
ATOM 2908 N N . VAL A 1 389 ? 12.415 25.257 52.280 1.00 80.62 389 VAL A N 1
ATOM 2909 C CA . VAL A 1 389 ? 11.738 24.055 51.759 1.00 80.62 389 VAL A CA 1
ATOM 2910 C C . VAL A 1 389 ? 12.748 23.066 51.173 1.00 80.62 389 VAL A C 1
ATOM 2912 O O . VAL A 1 389 ? 12.686 21.872 51.476 1.00 80.62 389 VAL A O 1
ATOM 2915 N N . PHE A 1 390 ? 13.721 23.555 50.400 1.00 79.62 390 PHE A N 1
ATOM 2916 C CA . PHE A 1 390 ? 14.777 22.706 49.842 1.00 79.62 390 PHE A CA 1
ATOM 2917 C C . PHE A 1 390 ? 15.645 22.060 50.927 1.00 79.62 390 PHE A C 1
ATOM 2919 O O . PHE A 1 390 ? 15.941 20.870 50.839 1.00 79.62 390 PHE A O 1
ATOM 2926 N N . LEU A 1 391 ? 16.004 22.805 51.977 1.00 77.88 391 LEU A N 1
ATOM 2927 C CA . LEU A 1 391 ? 16.790 22.287 53.103 1.00 77.88 391 LEU A CA 1
ATOM 2928 C C . LEU A 1 391 ? 16.054 21.185 53.875 1.00 77.88 391 LEU A C 1
ATOM 2930 O O . LEU A 1 391 ? 16.666 20.176 54.229 1.00 77.88 391 LEU A O 1
ATOM 2934 N N . ILE A 1 392 ? 14.745 21.339 54.090 1.00 83.12 392 ILE A N 1
ATOM 2935 C CA . ILE A 1 392 ? 13.915 20.318 54.745 1.00 83.12 392 ILE A CA 1
ATOM 2936 C C . ILE A 1 392 ? 13.836 19.051 53.882 1.00 83.12 392 ILE A C 1
ATOM 2938 O O . ILE A 1 392 ? 14.005 17.947 54.403 1.00 83.12 392 ILE A O 1
ATOM 2942 N N . ALA A 1 393 ? 13.643 19.193 52.566 1.00 74.00 393 ALA A N 1
ATOM 2943 C CA . ALA A 1 393 ? 13.625 18.056 51.645 1.00 74.00 393 ALA A CA 1
ATOM 2944 C C . ALA A 1 393 ? 14.977 17.319 51.618 1.00 74.00 393 ALA A C 1
ATOM 2946 O O . ALA A 1 393 ? 15.017 16.088 51.677 1.00 74.00 393 ALA A O 1
ATOM 2947 N N . PHE A 1 394 ? 16.088 18.062 51.602 1.00 77.56 394 PHE A N 1
ATOM 2948 C CA . PHE A 1 394 ? 17.433 17.485 51.620 1.00 77.56 394 PHE A CA 1
ATOM 2949 C C . PHE A 1 394 ? 17.737 16.758 52.934 1.00 77.56 394 PHE A C 1
ATOM 2951 O O . PHE A 1 394 ? 18.266 15.646 52.916 1.00 77.56 394 PHE A O 1
ATOM 2958 N N . ALA A 1 395 ? 17.347 17.339 54.073 1.00 78.50 395 ALA A N 1
ATOM 2959 C CA . ALA A 1 395 ? 17.487 16.700 55.379 1.00 78.50 395 ALA A CA 1
ATOM 2960 C C . ALA A 1 395 ? 16.634 15.423 55.488 1.00 78.50 395 ALA A C 1
ATOM 2962 O O . ALA A 1 395 ? 17.102 14.420 56.029 1.00 78.50 395 ALA A O 1
ATOM 2963 N N . GLY A 1 396 ? 15.419 15.427 54.925 1.00 78.88 396 GLY A N 1
ATOM 2964 C CA . GLY A 1 396 ? 14.547 14.252 54.859 1.00 78.88 396 GLY A CA 1
ATOM 2965 C C . GLY A 1 396 ? 15.140 13.113 54.025 1.00 78.88 396 GLY A C 1
ATOM 2966 O O . GLY A 1 396 ? 15.137 11.963 54.464 1.00 78.88 396 GLY A O 1
ATOM 2967 N N . MET A 1 397 ? 15.722 13.429 52.863 1.00 74.38 397 MET A N 1
ATOM 2968 C CA . MET A 1 397 ? 16.422 12.442 52.030 1.00 74.38 397 MET A CA 1
ATOM 2969 C C . MET A 1 397 ? 17.685 11.903 52.716 1.00 74.38 397 MET A C 1
ATOM 2971 O O . MET A 1 397 ? 17.904 10.692 52.722 1.00 74.38 397 MET A O 1
ATOM 2975 N N . ALA A 1 398 ? 18.480 12.765 53.359 1.00 71.44 398 ALA A N 1
ATOM 2976 C CA . ALA A 1 398 ? 19.682 12.354 54.086 1.00 71.44 398 ALA A CA 1
ATOM 2977 C C . ALA A 1 398 ? 19.358 11.449 55.288 1.00 71.44 398 ALA A C 1
ATOM 2979 O O . ALA A 1 398 ? 19.997 10.414 55.472 1.00 71.44 398 ALA A O 1
ATOM 2980 N N . ALA A 1 399 ? 18.323 11.781 56.067 1.00 71.94 399 ALA A N 1
ATOM 2981 C CA . ALA A 1 399 ? 17.844 10.925 57.151 1.00 71.94 399 ALA A CA 1
ATOM 2982 C C . ALA A 1 399 ? 17.305 9.587 56.614 1.00 71.94 399 ALA A C 1
ATOM 2984 O O . ALA A 1 399 ? 17.611 8.534 57.171 1.00 71.94 399 ALA A O 1
ATOM 2985 N N . GLY A 1 400 ? 16.577 9.605 55.492 1.00 60.16 400 GLY A N 1
ATOM 2986 C CA . GLY A 1 400 ? 16.102 8.394 54.823 1.00 60.16 400 GLY A CA 1
ATOM 2987 C C . GLY A 1 400 ? 17.235 7.439 54.437 1.00 60.16 400 GLY A C 1
ATOM 2988 O O . GLY A 1 400 ? 17.112 6.237 54.657 1.00 60.16 400 GLY A O 1
ATOM 2989 N N . VAL A 1 401 ? 18.360 7.963 53.944 1.00 65.50 401 VAL A N 1
ATOM 2990 C CA . VAL A 1 401 ? 19.544 7.166 53.569 1.00 65.50 401 VAL A CA 1
ATOM 2991 C C . VAL A 1 401 ? 20.318 6.657 54.792 1.00 65.50 401 VAL A C 1
ATOM 2993 O O . VAL A 1 401 ? 20.825 5.540 54.762 1.00 65.50 401 VAL A O 1
ATOM 2996 N N . ILE A 1 402 ? 20.379 7.427 55.883 1.00 68.44 402 ILE A N 1
ATOM 2997 C CA . ILE A 1 402 ? 21.083 7.023 57.115 1.00 68.44 402 ILE A CA 1
ATOM 2998 C C . ILE A 1 402 ? 20.300 5.949 57.893 1.00 68.44 402 ILE A C 1
ATOM 3000 O O . ILE A 1 402 ? 20.905 5.035 58.452 1.00 68.44 402 ILE A O 1
ATOM 3004 N N . PHE A 1 403 ? 18.963 6.027 57.924 1.00 67.06 403 PHE A N 1
ATOM 3005 C CA . PHE A 1 403 ? 18.119 5.087 58.679 1.00 67.06 403 PHE A CA 1
ATOM 3006 C C . PHE A 1 403 ? 17.639 3.881 57.860 1.00 67.06 403 PHE A C 1
ATOM 3008 O O . PHE A 1 403 ? 17.345 2.827 58.429 1.00 67.06 403 PHE A O 1
ATOM 3015 N N . SER A 1 404 ? 17.596 3.980 56.529 1.00 53.53 404 SER A N 1
ATOM 3016 C CA . SER A 1 404 ? 17.411 2.817 55.663 1.00 53.53 404 SER A CA 1
ATOM 3017 C C . SER A 1 404 ? 18.760 2.132 55.471 1.00 53.53 404 SER A C 1
ATOM 3019 O O . SER A 1 404 ? 19.483 2.438 54.528 1.00 53.53 404 SER A O 1
ATOM 3021 N N . ASN A 1 405 ? 19.086 1.159 56.325 1.00 51.84 405 ASN A N 1
ATOM 3022 C CA . ASN A 1 405 ? 20.264 0.288 56.192 1.00 51.84 405 ASN A CA 1
ATOM 3023 C C . ASN A 1 405 ? 20.148 -0.682 54.985 1.00 51.84 405 ASN A C 1
ATOM 3025 O O . ASN A 1 405 ? 20.381 -1.886 55.090 1.00 51.84 405 ASN A O 1
ATOM 3029 N N . ARG A 1 406 ? 19.714 -0.172 53.827 1.00 53.94 406 ARG A N 1
ATOM 3030 C CA . ARG A 1 406 ? 19.610 -0.873 52.549 1.00 53.94 406 ARG A CA 1
ATOM 3031 C C . ARG A 1 406 ? 20.723 -0.357 51.648 1.00 53.94 406 ARG A C 1
ATOM 3033 O O . ARG A 1 406 ? 20.722 0.807 51.261 1.00 53.94 406 ARG A O 1
ATOM 3040 N N . ARG A 1 407 ? 21.658 -1.236 51.283 1.00 48.78 407 ARG A N 1
ATOM 3041 C CA . ARG A 1 407 ? 22.612 -0.950 50.208 1.00 48.78 407 ARG A CA 1
ATOM 3042 C C . ARG A 1 407 ? 21.830 -0.710 48.914 1.00 48.78 407 ARG A C 1
ATOM 3044 O O . ARG A 1 407 ? 20.984 -1.526 48.547 1.00 48.78 407 ARG A O 1
ATOM 3051 N N . LEU A 1 408 ? 22.113 0.403 48.243 1.00 46.94 408 LEU A N 1
ATOM 3052 C CA . LEU A 1 408 ? 21.636 0.679 46.891 1.00 46.94 408 LEU A CA 1
ATOM 3053 C C . LEU A 1 408 ? 22.067 -0.484 45.986 1.00 46.94 408 LEU A C 1
ATOM 3055 O O . LEU A 1 408 ? 23.261 -0.722 45.805 1.00 46.94 408 LEU A O 1
ATOM 3059 N N . LYS A 1 409 ? 21.104 -1.232 45.437 1.00 43.53 409 LYS A N 1
ATOM 3060 C CA . LYS A 1 409 ? 21.373 -2.138 44.318 1.00 43.53 409 LYS A CA 1
ATOM 3061 C C . LYS A 1 409 ? 21.686 -1.260 43.111 1.00 43.53 409 LYS A C 1
ATOM 3063 O O . LYS A 1 409 ? 20.791 -0.607 42.582 1.00 43.53 409 LYS A O 1
ATOM 3068 N N . GLY A 1 410 ? 22.955 -1.221 42.717 1.00 43.16 410 GLY A N 1
ATOM 3069 C CA . GLY A 1 410 ? 23.361 -0.627 41.451 1.00 43.16 410 GLY A CA 1
ATOM 3070 C C . GLY A 1 410 ? 22.662 -1.356 40.308 1.00 43.16 410 GLY A C 1
ATOM 3071 O O . GLY A 1 410 ? 22.787 -2.570 40.168 1.00 43.16 410 GLY A O 1
ATOM 3072 N N . SER A 1 411 ? 21.899 -0.613 39.514 1.00 44.62 411 SER A N 1
ATOM 3073 C CA . SER A 1 411 ? 21.485 -1.046 38.188 1.00 44.62 411 SER A CA 1
ATOM 3074 C C . SER A 1 411 ? 22.705 -0.900 37.285 1.00 44.62 411 SER A C 1
ATOM 3076 O O . SER A 1 411 ? 23.098 0.224 36.979 1.00 44.62 411 SER A O 1
ATOM 3078 N N . CYS A 1 412 ? 23.326 -2.006 36.871 1.00 45.69 412 CYS A N 1
ATOM 3079 C CA . CYS A 1 412 ? 24.242 -1.980 35.732 1.00 45.69 412 CYS A CA 1
ATOM 3080 C C . CYS A 1 412 ? 23.418 -1.527 34.522 1.00 45.69 412 CYS A C 1
ATOM 3082 O O . CYS A 1 412 ? 22.607 -2.294 34.008 1.00 45.69 412 CYS A O 1
ATOM 3084 N N . GLY A 1 413 ? 23.551 -0.256 34.138 1.00 44.81 413 GLY A N 1
ATOM 3085 C CA . GLY A 1 413 ? 22.794 0.371 33.059 1.00 44.81 413 GLY A CA 1
ATOM 3086 C C . GLY A 1 413 ? 23.059 -0.285 31.707 1.00 44.81 413 GLY A C 1
ATOM 3087 O O . GLY A 1 413 ? 23.887 0.193 30.945 1.00 44.81 413 GLY A O 1
ATOM 3088 N N . GLY A 1 414 ? 22.359 -1.382 31.415 1.00 47.41 414 GLY A N 1
ATOM 3089 C CA . GLY A 1 414 ? 22.288 -1.969 30.076 1.00 47.41 414 GLY A CA 1
ATOM 3090 C C . GLY A 1 414 ? 23.560 -2.650 29.558 1.00 47.41 414 GLY A C 1
ATOM 3091 O O . GLY A 1 414 ? 23.619 -2.946 28.374 1.00 47.41 414 GLY A O 1
ATOM 3092 N N . LEU A 1 415 ? 24.556 -2.934 30.405 1.00 51.09 415 LEU A N 1
ATOM 3093 C CA . LEU A 1 415 ? 25.817 -3.593 30.004 1.00 51.09 415 LEU A CA 1
ATOM 3094 C C . LEU A 1 415 ? 25.872 -5.099 30.310 1.00 51.09 415 LEU A C 1
ATOM 3096 O O . LEU A 1 415 ? 26.916 -5.734 30.172 1.00 51.09 415 LEU A O 1
ATOM 3100 N N . ALA A 1 416 ? 24.752 -5.699 30.715 1.00 43.66 416 ALA A N 1
ATOM 3101 C CA . ALA A 1 416 ? 24.670 -7.139 30.918 1.00 43.66 416 ALA A CA 1
ATOM 3102 C C . ALA A 1 416 ? 24.786 -7.867 29.566 1.00 43.66 416 ALA A C 1
ATOM 3104 O O . ALA A 1 416 ? 23.808 -7.973 28.833 1.00 43.66 416 ALA A O 1
ATOM 3105 N N . GLY A 1 417 ? 25.985 -8.357 29.242 1.00 51.69 417 GLY A N 1
ATOM 3106 C CA . GLY A 1 417 ? 26.220 -9.228 28.086 1.00 51.69 417 GLY A CA 1
ATOM 3107 C C . GLY A 1 417 ? 27.349 -8.811 27.146 1.00 51.69 417 GLY A C 1
ATOM 3108 O O . GLY A 1 417 ? 27.6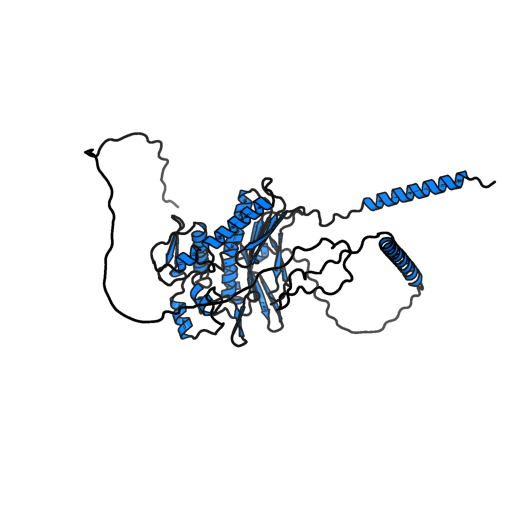55 -9.578 26.237 1.00 51.69 417 GLY A O 1
ATOM 3109 N N . MET A 1 418 ? 28.001 -7.663 27.355 1.00 49.38 418 MET A N 1
ATOM 3110 C CA . MET A 1 418 ? 29.172 -7.301 26.550 1.00 49.38 418 MET A CA 1
ATOM 3111 C C . MET A 1 418 ? 30.426 -8.014 27.065 1.00 49.38 418 MET A C 1
ATOM 3113 O O . MET A 1 418 ? 30.788 -7.900 28.238 1.00 49.38 418 MET A O 1
ATOM 3117 N N . ARG A 1 419 ? 31.052 -8.780 26.170 1.00 60.03 419 ARG A N 1
ATOM 3118 C CA . ARG A 1 419 ? 32.349 -9.427 26.367 1.00 60.03 419 ARG A CA 1
ATOM 3119 C C . ARG A 1 419 ? 33.382 -8.711 25.504 1.00 60.03 419 ARG A C 1
ATOM 3121 O O . ARG A 1 419 ? 33.035 -8.257 24.416 1.00 60.03 419 ARG A O 1
ATOM 3128 N N . ASP A 1 420 ? 34.613 -8.602 25.985 1.00 65.62 420 ASP A N 1
ATOM 3129 C CA . ASP A 1 420 ? 35.734 -8.205 25.127 1.00 65.62 420 ASP A CA 1
ATOM 3130 C C . ASP A 1 420 ? 36.112 -9.329 24.138 1.00 65.62 420 ASP A C 1
ATOM 3132 O O . ASP A 1 420 ? 35.548 -10.428 24.179 1.00 65.62 420 ASP A O 1
ATOM 3136 N N . GLU A 1 421 ? 37.044 -9.046 23.222 1.00 58.81 421 GLU A N 1
ATOM 3137 C CA . GLU A 1 421 ? 37.501 -9.995 22.190 1.00 58.81 421 GLU A CA 1
ATOM 3138 C C . GLU A 1 421 ? 38.176 -11.256 22.770 1.00 58.81 421 GLU A C 1
ATOM 3140 O O . GLU A 1 421 ? 38.306 -12.253 22.059 1.00 58.81 421 GLU A O 1
ATOM 3145 N N . ASP A 1 422 ? 38.500 -11.263 24.068 1.00 58.44 422 ASP A N 1
ATOM 3146 C CA . ASP A 1 422 ? 39.049 -12.408 24.804 1.00 58.44 422 ASP A CA 1
ATOM 3147 C C . ASP A 1 422 ? 37.993 -13.118 25.688 1.00 58.44 422 ASP A C 1
ATOM 3149 O O . ASP A 1 422 ? 38.287 -14.104 26.372 1.00 58.44 422 ASP A O 1
ATOM 3153 N N . GLY A 1 423 ? 36.732 -12.669 25.656 1.00 57.31 423 GLY A N 1
ATOM 3154 C CA . GLY A 1 423 ? 35.602 -13.295 26.345 1.00 57.31 423 GLY A CA 1
ATOM 3155 C C . GLY A 1 423 ? 35.385 -12.863 27.803 1.00 57.31 423 GLY A C 1
ATOM 3156 O O . GLY A 1 423 ? 34.546 -13.472 28.481 1.00 57.31 423 GLY A O 1
ATOM 3157 N N . GLY A 1 424 ? 36.086 -11.835 28.285 1.00 56.50 424 GLY A N 1
ATOM 3158 C CA . GLY A 1 424 ? 35.974 -11.276 29.634 1.00 56.50 424 GLY A CA 1
ATOM 3159 C C . GLY A 1 424 ? 34.761 -10.355 29.814 1.00 56.50 424 GLY A C 1
ATOM 3160 O O . GLY A 1 424 ? 34.423 -9.555 28.944 1.00 56.50 424 GLY A O 1
ATOM 3161 N N . VAL A 1 425 ? 34.078 -10.461 30.961 1.00 57.59 425 VAL A N 1
ATOM 3162 C CA . VAL A 1 425 ? 32.970 -9.565 31.345 1.00 57.59 425 VAL A CA 1
ATOM 3163 C C . VAL A 1 425 ? 33.519 -8.271 31.942 1.00 57.59 425 VAL A C 1
ATOM 3165 O O . VAL A 1 425 ? 34.133 -8.280 33.008 1.00 57.59 425 VAL A O 1
ATOM 3168 N N . GLN A 1 426 ? 33.253 -7.140 31.290 1.00 54.62 426 GLN A N 1
ATOM 3169 C CA . GLN A 1 426 ? 33.670 -5.829 31.786 1.00 54.62 426 GLN A CA 1
ATOM 3170 C C . GLN A 1 426 ? 32.771 -5.357 32.936 1.00 54.62 426 GLN A C 1
ATOM 3172 O O . GLN A 1 426 ? 31.741 -4.720 32.722 1.00 54.62 426 GLN A O 1
ATOM 3177 N N . CYS A 1 427 ? 33.168 -5.652 34.175 1.00 46.94 427 CYS A N 1
ATOM 3178 C CA . CYS A 1 427 ? 32.685 -4.924 35.350 1.00 46.94 427 CYS A CA 1
ATOM 3179 C C . CYS A 1 427 ? 33.676 -5.016 36.527 1.00 46.94 427 CYS A C 1
ATOM 3181 O O . CYS A 1 427 ? 33.329 -5.498 37.603 1.00 46.94 427 CYS A O 1
ATOM 3183 N N . GLU A 1 428 ? 34.910 -4.533 36.361 1.00 48.06 428 GLU A N 1
ATOM 3184 C CA . GLU A 1 428 ? 35.845 -4.341 37.482 1.00 48.06 428 GLU A CA 1
ATOM 3185 C C . GLU A 1 428 ? 35.761 -2.915 38.035 1.00 48.06 428 GLU A C 1
ATOM 3187 O O . GLU A 1 428 ? 36.642 -2.084 37.846 1.00 48.06 428 GLU A O 1
ATOM 3192 N N . SER A 1 429 ? 34.678 -2.623 38.755 1.00 42.78 429 SER A N 1
ATOM 3193 C CA . SER A 1 429 ? 34.667 -1.512 39.712 1.00 42.78 429 SER A CA 1
ATOM 3194 C C . SER A 1 429 ? 33.494 -1.641 40.684 1.00 42.78 429 SER A C 1
ATOM 3196 O O . SER A 1 429 ? 32.458 -1.014 40.486 1.00 42.78 429 SER A O 1
ATOM 3198 N N . CYS A 1 430 ? 33.641 -2.458 41.732 1.00 35.12 430 CYS A N 1
ATOM 3199 C CA . CYS A 1 430 ? 33.033 -2.249 43.057 1.00 35.12 430 CYS A CA 1
ATOM 3200 C C . CYS A 1 430 ? 33.593 -3.275 44.061 1.00 35.12 430 CYS A C 1
ATOM 3202 O O . CYS A 1 430 ? 33.743 -4.449 43.747 1.00 35.12 430 CYS A O 1
ATOM 3204 N N . GLY A 1 431 ? 33.953 -2.798 45.255 1.00 37.19 431 GLY A N 1
ATOM 3205 C CA . GLY A 1 431 ? 34.850 -3.465 46.202 1.00 37.19 431 GLY A CA 1
ATOM 3206 C C . GLY A 1 431 ? 34.368 -4.760 46.875 1.00 37.19 431 GLY A C 1
ATOM 3207 O O . GLY A 1 431 ? 33.177 -4.991 47.054 1.00 37.19 431 GLY A O 1
ATOM 3208 N N . THR A 1 432 ? 35.382 -5.539 47.274 1.00 41.03 432 THR A N 1
ATOM 3209 C CA . THR A 1 432 ? 35.467 -6.696 48.197 1.00 41.03 432 THR A CA 1
ATOM 3210 C C . THR A 1 432 ? 34.274 -7.663 48.287 1.00 41.03 432 THR A C 1
ATOM 3212 O O . THR A 1 432 ? 33.217 -7.278 48.794 1.00 41.03 432 THR A O 1
ATOM 3215 N N . PRO A 1 433 ? 34.459 -8.955 47.944 1.00 41.72 433 PRO A N 1
ATOM 3216 C CA . PRO A 1 433 ? 33.437 -9.974 48.152 1.00 41.72 433 PRO A CA 1
ATOM 3217 C C . PRO A 1 433 ? 33.260 -10.321 49.642 1.00 41.72 433 PRO A C 1
ATOM 3219 O O . PRO A 1 433 ? 34.198 -10.264 50.437 1.00 41.72 433 PRO A O 1
ATOM 3222 N N . SER A 1 434 ? 32.021 -10.664 50.003 1.00 36.47 434 SER A N 1
ATOM 3223 C CA . SER A 1 434 ? 31.590 -11.137 51.330 1.00 36.47 434 SER A CA 1
ATOM 3224 C C . SER A 1 434 ? 32.153 -12.541 51.647 1.00 36.47 434 SER A C 1
ATOM 3226 O O . SER A 1 434 ? 32.301 -13.325 50.709 1.00 36.47 434 SER A O 1
ATOM 3228 N N . PRO A 1 435 ? 32.406 -12.920 52.922 1.00 42.66 435 PRO A N 1
ATOM 3229 C CA . PRO A 1 435 ? 33.020 -14.207 53.294 1.00 42.66 435 PRO A CA 1
ATOM 3230 C C . PRO A 1 435 ? 32.161 -15.471 53.085 1.00 42.66 435 PRO A C 1
ATOM 3232 O O . PRO A 1 435 ? 32.634 -16.570 53.361 1.00 42.66 435 PRO A O 1
ATOM 3235 N N . ASP A 1 436 ? 30.935 -15.363 52.571 1.00 41.12 436 ASP A N 1
ATOM 3236 C CA . ASP A 1 436 ? 30.038 -16.522 52.396 1.00 41.12 436 ASP A CA 1
ATOM 3237 C C . ASP A 1 436 ? 30.307 -17.343 51.120 1.00 41.12 436 ASP A C 1
ATOM 3239 O O . ASP A 1 436 ? 29.539 -18.233 50.766 1.00 41.12 436 ASP A O 1
ATOM 3243 N N . CYS A 1 437 ? 31.419 -17.093 50.429 1.00 42.50 437 CYS A N 1
ATOM 3244 C CA . CYS A 1 437 ? 31.946 -18.007 49.414 1.00 42.50 437 CYS A CA 1
ATOM 3245 C C . CYS A 1 437 ? 33.052 -18.872 50.031 1.00 42.50 437 CYS A C 1
ATOM 3247 O O . CYS A 1 437 ? 34.227 -18.736 49.701 1.00 42.50 437 CYS A O 1
ATOM 3249 N N . SER A 1 438 ? 32.673 -19.742 50.967 1.00 37.62 438 SER A N 1
ATOM 3250 C CA . SER A 1 438 ? 33.535 -20.807 51.485 1.00 37.62 438 SER A CA 1
ATOM 3251 C C . SER A 1 438 ? 32.789 -22.145 51.443 1.00 37.62 438 SER A C 1
ATOM 3253 O O . SER A 1 438 ? 31.901 -22.423 52.242 1.00 37.62 438 SER A O 1
ATOM 3255 N N . GLY A 1 439 ? 33.151 -22.963 50.455 1.00 32.25 439 GLY A N 1
ATOM 3256 C CA . GLY A 1 439 ? 32.718 -24.346 50.273 1.00 32.25 439 GLY A CA 1
ATOM 3257 C C . GLY A 1 439 ? 33.655 -25.023 49.272 1.00 32.25 439 GLY A C 1
ATOM 3258 O O . GLY A 1 439 ? 33.710 -24.623 48.116 1.00 32.25 439 GLY A O 1
ATOM 3259 N N . GLU A 1 440 ? 34.446 -25.959 49.781 1.00 34.12 440 GLU A N 1
ATOM 3260 C CA . GLU A 1 440 ? 35.709 -26.512 49.269 1.00 34.12 440 GLU A CA 1
ATOM 3261 C C . GLU A 1 440 ? 35.669 -27.368 47.974 1.00 34.12 440 GLU A C 1
ATOM 3263 O O . GLU A 1 440 ? 34.592 -27.725 47.493 1.00 34.12 440 GLU A O 1
ATOM 3268 N N . PRO A 1 441 ? 36.857 -27.692 47.402 1.00 43.66 441 PRO A N 1
ATOM 3269 C CA . PRO A 1 441 ? 37.041 -28.231 46.053 1.00 43.66 441 PRO A CA 1
ATOM 3270 C C . PRO A 1 441 ? 37.130 -29.768 46.005 1.00 43.66 441 PRO A C 1
ATOM 3272 O O . PRO A 1 441 ? 37.452 -30.421 46.994 1.00 43.66 441 PRO A O 1
ATOM 3275 N N . ALA A 1 442 ? 36.944 -30.342 44.811 1.00 32.81 442 ALA A N 1
ATOM 3276 C CA . ALA A 1 442 ? 37.392 -31.697 44.491 1.00 32.81 442 ALA A CA 1
ATOM 3277 C C . ALA A 1 442 ? 38.394 -31.662 43.327 1.00 32.81 442 ALA A C 1
ATOM 3279 O O . ALA A 1 442 ? 38.217 -30.941 42.346 1.00 32.81 442 ALA A O 1
ATOM 3280 N N . GLU A 1 443 ? 39.470 -32.416 43.523 1.00 30.73 443 GLU A N 1
ATOM 3281 C CA . GLU A 1 443 ? 40.760 -32.356 42.850 1.00 30.73 443 GLU A CA 1
ATOM 3282 C C . GLU A 1 443 ? 40.814 -32.879 41.405 1.00 30.73 443 GLU A C 1
ATOM 3284 O O . GLU A 1 443 ? 39.926 -33.546 40.880 1.00 30.73 443 GLU A O 1
ATOM 3289 N N . ALA A 1 444 ? 41.958 -32.542 40.812 1.00 33.88 444 ALA A N 1
ATOM 3290 C CA . ALA A 1 444 ? 42.471 -32.790 39.480 1.00 33.88 444 ALA A CA 1
ATOM 3291 C C . ALA A 1 444 ? 42.699 -34.262 39.088 1.00 33.88 444 ALA A C 1
ATOM 3293 O O . ALA A 1 444 ? 42.958 -35.127 39.920 1.00 33.88 444 ALA A O 1
ATOM 3294 N N . GLY A 1 445 ? 42.824 -34.478 37.773 1.00 28.17 445 GLY A N 1
ATOM 3295 C CA . GLY A 1 445 ? 43.732 -35.488 37.227 1.00 28.17 445 GLY A CA 1
ATOM 3296 C C . GLY A 1 445 ? 43.343 -36.018 35.849 1.00 28.17 445 GLY A C 1
ATOM 3297 O O . GLY A 1 445 ? 42.333 -36.696 35.722 1.00 28.17 445 GLY A O 1
ATOM 3298 N N . GLY A 1 446 ? 44.194 -35.795 34.837 1.00 27.98 446 GLY A N 1
ATOM 3299 C CA . GLY A 1 446 ? 44.258 -36.697 33.678 1.00 27.98 446 GLY A CA 1
ATOM 3300 C C . GLY A 1 446 ? 44.413 -36.062 32.295 1.00 27.98 446 GLY A C 1
ATOM 3301 O O . GLY A 1 446 ? 43.462 -36.007 31.532 1.00 27.98 446 GLY A O 1
ATOM 3302 N N . THR A 1 447 ? 45.640 -35.641 31.977 1.00 30.12 447 THR A N 1
ATOM 3303 C CA . THR A 1 447 ? 46.368 -35.906 30.713 1.00 30.12 447 THR A CA 1
ATOM 3304 C C . THR A 1 447 ? 45.609 -35.991 29.375 1.00 30.12 447 THR A C 1
ATOM 3306 O O . THR A 1 447 ? 44.870 -36.934 29.111 1.00 30.12 447 THR A O 1
ATOM 3309 N N . ALA A 1 448 ? 45.978 -35.090 28.454 1.00 31.20 448 ALA A N 1
ATOM 3310 C CA . ALA A 1 448 ? 45.831 -35.248 27.003 1.00 31.20 448 ALA A CA 1
ATOM 3311 C C . ALA A 1 448 ? 46.606 -36.481 26.466 1.00 31.20 448 ALA A C 1
ATOM 3313 O O . ALA A 1 448 ? 47.519 -36.970 27.140 1.00 31.20 448 ALA A O 1
ATOM 3314 N N . PRO A 1 449 ? 46.322 -36.937 25.228 1.00 37.97 449 PRO A N 1
ATOM 3315 C CA . PRO A 1 449 ? 47.061 -36.359 24.102 1.00 37.97 449 PRO A CA 1
ATOM 3316 C C . PRO A 1 449 ? 46.229 -36.076 22.836 1.00 37.97 449 PRO A C 1
ATOM 3318 O O . PRO A 1 449 ? 45.143 -36.601 22.616 1.00 37.97 449 PRO A O 1
ATOM 3321 N N . ARG A 1 450 ? 46.809 -35.207 21.999 1.00 29.56 450 ARG A N 1
ATOM 3322 C CA . ARG A 1 450 ? 46.384 -34.814 20.648 1.00 29.56 450 ARG A CA 1
ATOM 3323 C C . ARG A 1 450 ? 46.729 -35.869 19.580 1.00 29.56 450 ARG A C 1
ATOM 3325 O O . ARG A 1 450 ? 47.736 -36.559 19.719 1.00 29.56 450 ARG A O 1
ATOM 3332 N N . SER A 1 451 ? 46.005 -35.739 18.453 1.00 29.00 451 SER A N 1
ATOM 3333 C CA . SER A 1 451 ? 46.379 -36.000 17.037 1.00 29.00 451 SER A CA 1
ATOM 3334 C C . SER A 1 451 ? 46.179 -37.414 16.454 1.00 29.00 451 SER A C 1
ATOM 3336 O O . SER A 1 451 ? 46.260 -38.375 17.212 1.00 29.00 451 SER A O 1
ATOM 3338 N N . PRO A 1 452 ? 46.113 -37.587 15.103 1.00 46.88 452 PRO A N 1
ATOM 3339 C CA . PRO A 1 452 ? 45.739 -36.658 14.002 1.00 46.88 452 PRO A CA 1
ATOM 3340 C C . PRO A 1 452 ? 44.937 -37.328 12.831 1.00 46.88 452 PRO A C 1
ATOM 3342 O O . PRO A 1 452 ? 44.544 -38.484 12.927 1.00 46.88 452 PRO A O 1
ATOM 3345 N N . ALA A 1 453 ? 44.831 -36.600 11.701 1.00 31.22 453 ALA A N 1
ATOM 3346 C CA . ALA A 1 453 ? 44.463 -36.991 10.319 1.00 31.22 453 ALA A CA 1
ATOM 3347 C C . ALA A 1 453 ? 42.959 -36.893 9.975 1.00 31.22 453 ALA A C 1
ATOM 3349 O O . ALA A 1 453 ? 42.123 -37.416 10.694 1.00 31.22 453 ALA A O 1
ATOM 3350 N N . GLY A 1 454 ? 42.504 -36.195 8.928 1.00 27.19 454 GLY A N 1
ATOM 3351 C CA . GLY A 1 454 ? 43.151 -35.804 7.674 1.00 27.19 454 GLY A CA 1
ATOM 3352 C C . GLY A 1 454 ? 42.793 -36.811 6.581 1.00 27.19 454 GLY A C 1
ATOM 3353 O O . GLY A 1 454 ? 43.243 -37.946 6.665 1.00 27.19 454 GLY A O 1
ATOM 3354 N N . ASN A 1 455 ? 41.985 -36.402 5.597 1.00 31.28 455 ASN A N 1
ATOM 3355 C CA . ASN A 1 455 ? 42.145 -36.819 4.203 1.00 31.28 455 ASN A CA 1
ATOM 3356 C C . ASN A 1 455 ? 41.289 -35.964 3.259 1.00 31.28 455 ASN A C 1
ATOM 3358 O O . ASN A 1 455 ? 40.061 -36.017 3.270 1.00 31.28 455 ASN A O 1
ATOM 3362 N N . ASP A 1 456 ? 42.012 -35.213 2.431 1.00 29.67 456 ASP A N 1
ATOM 3363 C CA . ASP A 1 456 ? 41.673 -34.870 1.055 1.00 29.67 456 ASP A CA 1
ATOM 3364 C C . ASP A 1 456 ? 41.319 -36.119 0.236 1.00 29.67 456 ASP A C 1
ATOM 3366 O O . ASP A 1 456 ? 41.940 -37.171 0.395 1.00 29.67 456 ASP A O 1
ATOM 3370 N N . CYS A 1 457 ? 40.426 -35.952 -0.740 1.00 27.25 457 CYS A N 1
ATOM 3371 C CA . CYS A 1 457 ? 40.464 -36.689 -2.002 1.00 27.25 457 CYS A CA 1
ATOM 3372 C C . CYS A 1 457 ? 39.990 -35.765 -3.131 1.00 27.25 457 CYS A C 1
ATOM 3374 O O . CYS A 1 457 ? 38.800 -35.512 -3.295 1.00 27.25 457 CYS A O 1
ATOM 3376 N N . SER A 1 458 ? 40.953 -35.280 -3.911 1.00 26.48 458 SER A N 1
ATOM 3377 C CA . SER A 1 458 ? 40.765 -34.832 -5.292 1.00 26.48 458 SER A CA 1
ATOM 3378 C C . SER A 1 458 ? 41.181 -35.972 -6.227 1.00 26.48 458 SER A C 1
ATOM 3380 O O . SER A 1 458 ? 42.237 -36.554 -5.985 1.00 26.48 458 SER A O 1
ATOM 3382 N N . ALA A 1 459 ? 40.393 -36.255 -7.274 1.00 30.36 459 ALA A N 1
ATOM 3383 C CA . ALA A 1 459 ? 40.828 -36.423 -8.677 1.00 30.36 459 ALA A CA 1
ATOM 3384 C C . ALA A 1 459 ? 39.874 -37.296 -9.534 1.00 30.36 459 ALA A C 1
ATOM 3386 O O . ALA A 1 459 ? 39.629 -38.458 -9.231 1.00 30.36 459 ALA A O 1
ATOM 3387 N N . ASP A 1 460 ? 39.452 -36.693 -10.652 1.00 30.44 460 ASP A N 1
ATOM 3388 C CA . ASP A 1 460 ? 39.393 -37.201 -12.034 1.00 30.44 460 ASP A CA 1
ATOM 3389 C C . ASP A 1 460 ? 38.459 -38.337 -12.530 1.00 30.44 460 ASP A C 1
ATOM 3391 O O . ASP A 1 460 ? 38.633 -39.515 -12.246 1.00 30.44 460 ASP A O 1
ATOM 3395 N N . LYS A 1 461 ? 37.649 -37.905 -13.522 1.00 28.86 461 LYS A N 1
ATOM 3396 C CA . LYS A 1 461 ? 37.342 -38.476 -14.859 1.00 28.86 461 LYS A CA 1
ATOM 3397 C C . LYS A 1 461 ? 36.408 -39.691 -15.041 1.00 28.86 461 LYS A C 1
ATOM 3399 O O . LYS A 1 461 ? 36.699 -40.793 -14.606 1.00 28.86 461 LYS A O 1
ATOM 3404 N N . ALA A 1 462 ? 35.443 -39.453 -15.948 1.00 27.66 462 ALA A N 1
ATOM 3405 C CA . ALA A 1 462 ? 35.048 -40.250 -17.130 1.00 27.66 462 ALA A CA 1
ATOM 3406 C C . ALA A 1 462 ? 33.561 -40.674 -17.204 1.00 27.66 462 ALA A C 1
ATOM 3408 O O . ALA A 1 462 ? 33.078 -41.467 -16.412 1.00 27.66 462 ALA A O 1
ATOM 3409 N N . GLU A 1 463 ? 32.883 -40.081 -18.196 1.00 30.02 463 GLU A N 1
ATOM 3410 C CA . GLU A 1 463 ? 31.952 -40.654 -19.189 1.00 30.02 463 GLU A CA 1
ATOM 3411 C C . GLU A 1 463 ? 30.981 -41.797 -18.811 1.00 30.02 463 GLU A C 1
ATOM 3413 O O . GLU A 1 463 ? 31.386 -42.920 -18.554 1.00 30.02 463 GLU A O 1
ATOM 3418 N N . GLY A 1 464 ? 29.681 -41.494 -18.973 1.00 26.50 464 GLY A N 1
ATOM 3419 C CA . GLY A 1 464 ? 28.719 -42.256 -19.786 1.00 26.50 464 GLY A CA 1
ATOM 3420 C C . GLY A 1 464 ? 28.242 -43.632 -19.308 1.00 26.50 464 GLY A C 1
ATOM 3421 O O . GLY A 1 464 ? 28.939 -44.608 -19.504 1.00 26.50 464 GLY A O 1
ATOM 3422 N N . GLU A 1 465 ? 26.986 -43.731 -18.853 1.00 28.36 465 GLU A N 1
ATOM 3423 C CA . GLU A 1 465 ? 25.948 -44.591 -19.462 1.00 28.36 465 GLU A CA 1
ATOM 3424 C C . GLU A 1 465 ? 24.606 -44.480 -18.722 1.00 28.36 465 GLU A C 1
ATOM 3426 O O . GLU A 1 465 ? 24.527 -44.187 -17.531 1.00 28.36 465 GLU A O 1
ATOM 3431 N N . ALA A 1 466 ? 23.534 -44.668 -19.488 1.00 30.05 466 ALA A N 1
ATOM 3432 C CA . ALA A 1 466 ? 22.141 -44.579 -19.082 1.00 30.05 466 ALA A CA 1
ATOM 3433 C C . ALA A 1 466 ? 21.680 -45.796 -18.263 1.00 30.05 466 ALA A C 1
ATOM 3435 O O . ALA A 1 466 ? 22.083 -46.919 -18.549 1.00 30.05 466 ALA A O 1
ATOM 3436 N N . CYS A 1 467 ? 20.722 -45.594 -17.353 1.00 26.12 467 CYS A N 1
ATOM 3437 C CA . CYS A 1 467 ? 19.774 -46.625 -16.918 1.00 26.12 467 CYS A CA 1
ATOM 3438 C C . CYS A 1 467 ? 18.420 -45.978 -16.582 1.00 26.12 467 CYS A C 1
ATOM 3440 O O . CYS A 1 467 ? 18.356 -44.986 -15.859 1.00 26.12 467 CYS A O 1
ATOM 3442 N N . GLY A 1 468 ? 17.356 -46.520 -17.184 1.00 30.28 468 GLY A N 1
ATOM 3443 C CA . GLY A 1 468 ? 15.956 -46.126 -17.001 1.00 30.28 468 GLY A CA 1
ATOM 3444 C C . GLY A 1 468 ? 15.307 -46.701 -15.728 1.00 30.28 468 GLY A C 1
ATOM 3445 O O . GLY A 1 468 ? 16.003 -47.280 -14.898 1.00 30.28 468 GLY A O 1
ATOM 3446 N N . PRO A 1 469 ? 13.982 -46.520 -15.558 1.00 38.69 469 PRO A N 1
ATOM 3447 C CA . PRO A 1 469 ? 13.334 -46.494 -14.247 1.00 38.69 469 PRO A CA 1
ATOM 3448 C C . PRO A 1 469 ? 12.804 -47.861 -13.788 1.00 38.69 469 PRO A C 1
ATOM 3450 O O . PRO A 1 469 ? 12.291 -48.641 -14.590 1.00 38.69 469 PRO A O 1
ATOM 3453 N N . GLU A 1 470 ? 12.840 -48.104 -12.476 1.00 29.73 470 GLU A N 1
ATOM 3454 C CA . GLU A 1 470 ? 12.158 -49.228 -11.825 1.00 29.73 470 GLU A CA 1
ATOM 3455 C C . GLU A 1 470 ? 10.809 -48.802 -11.223 1.00 29.73 470 GLU A C 1
ATOM 3457 O O . GLU A 1 470 ? 10.694 -47.812 -10.501 1.00 29.73 470 GLU A O 1
ATOM 3462 N N . VAL A 1 471 ? 9.788 -49.606 -11.523 1.00 35.12 471 VAL A N 1
ATOM 3463 C CA . VAL A 1 471 ? 8.446 -49.636 -10.923 1.00 35.12 471 VAL A CA 1
ATOM 3464 C C . VAL A 1 471 ? 8.350 -50.908 -10.076 1.00 35.12 471 VAL A C 1
ATOM 3466 O O . VAL A 1 471 ? 8.818 -51.949 -10.540 1.00 35.12 471 VAL A O 1
ATOM 3469 N N . PRO A 1 472 ? 7.636 -50.908 -8.937 1.00 35.19 472 PRO A N 1
ATOM 3470 C CA . PRO A 1 472 ? 7.044 -52.139 -8.422 1.00 35.19 472 PRO A CA 1
ATOM 3471 C C . PRO A 1 472 ? 5.511 -52.092 -8.448 1.00 35.19 472 PRO A C 1
ATOM 3473 O O . PRO A 1 472 ? 4.874 -51.177 -7.929 1.00 35.19 472 PRO A O 1
ATOM 3476 N N . ALA A 1 473 ? 4.932 -53.133 -9.045 1.00 30.88 473 ALA A N 1
ATOM 3477 C CA . ALA A 1 473 ? 3.513 -53.463 -9.027 1.00 30.88 473 ALA A CA 1
ATOM 3478 C C . ALA A 1 473 ? 3.142 -54.291 -7.782 1.00 30.88 473 ALA A C 1
ATOM 3480 O O . ALA A 1 473 ? 3.965 -55.045 -7.262 1.00 30.88 473 ALA A O 1
ATOM 3481 N N . GLY A 1 474 ? 1.873 -54.224 -7.366 1.00 27.02 474 GLY A N 1
ATOM 3482 C CA . GLY A 1 474 ? 1.316 -55.115 -6.348 1.00 27.02 474 GLY A CA 1
ATOM 3483 C C . GLY A 1 474 ? -0.197 -54.972 -6.162 1.00 27.02 474 GLY A C 1
ATOM 3484 O O . GLY A 1 474 ? -0.641 -54.283 -5.251 1.00 27.02 474 GLY A O 1
ATOM 3485 N N . CYS A 1 475 ? -0.989 -55.675 -6.976 1.00 25.52 475 CYS A N 1
ATOM 3486 C CA . CYS A 1 475 ? -2.367 -56.061 -6.643 1.00 25.52 475 CYS A CA 1
ATOM 3487 C C . CYS A 1 475 ? -2.545 -57.565 -6.907 1.00 25.52 475 CYS A C 1
ATOM 3489 O O . CYS A 1 475 ? -2.190 -58.016 -7.997 1.00 25.52 475 CYS A O 1
ATOM 3491 N N . PRO A 1 476 ? -3.144 -58.338 -5.985 1.00 35.81 476 PRO A N 1
ATOM 3492 C CA . PRO A 1 476 ? -3.861 -59.558 -6.321 1.00 35.81 476 PRO A CA 1
ATOM 3493 C C . PRO A 1 476 ? -5.356 -59.245 -6.498 1.00 35.81 476 PRO A C 1
ATOM 3495 O O . PRO A 1 476 ? -5.945 -58.500 -5.716 1.00 35.81 476 PRO A O 1
ATOM 3498 N N . GLY A 1 477 ? -5.951 -59.783 -7.562 1.00 28.83 477 GLY A N 1
ATOM 3499 C CA . GLY A 1 477 ? -7.369 -59.616 -7.870 1.00 28.83 477 GLY A CA 1
ATOM 3500 C C . GLY A 1 477 ? -8.279 -60.573 -7.105 1.00 28.83 477 GLY A C 1
ATOM 3501 O O . GLY A 1 477 ? -7.815 -61.576 -6.576 1.00 28.83 477 GLY A O 1
ATOM 3502 N N . ASP A 1 478 ? -9.583 -60.292 -7.140 1.00 28.66 478 ASP A N 1
ATOM 3503 C CA . ASP A 1 478 ? -10.580 -61.333 -7.379 1.00 28.66 478 ASP A CA 1
ATOM 3504 C C . ASP A 1 478 ? -11.905 -60.745 -7.909 1.00 28.66 478 ASP A C 1
ATOM 3506 O O . ASP A 1 478 ? -12.403 -59.735 -7.422 1.00 28.66 478 ASP A O 1
ATOM 3510 N N . GLN A 1 479 ? -12.398 -61.397 -8.961 1.00 30.97 479 GLN A N 1
ATOM 3511 C CA . GLN A 1 479 ? -13.777 -61.591 -9.432 1.00 30.97 479 GLN A CA 1
ATOM 3512 C C . GLN A 1 479 ? -14.892 -60.562 -9.130 1.00 30.97 479 GLN A C 1
ATOM 3514 O O . GLN A 1 479 ? -15.339 -60.395 -8.001 1.00 30.97 479 GLN A O 1
ATOM 3519 N N . GLY A 1 480 ? -15.510 -60.045 -10.203 1.00 27.55 480 GLY A N 1
ATOM 3520 C CA . GLY A 1 480 ? -16.858 -59.464 -10.160 1.00 27.55 480 GLY A CA 1
ATOM 3521 C C . GLY A 1 480 ? -17.211 -58.667 -11.415 1.00 27.55 480 GLY A C 1
ATOM 3522 O O . GLY A 1 480 ? -16.724 -57.565 -11.614 1.00 27.55 480 GLY A O 1
ATOM 3523 N N . ASN A 1 481 ? -18.031 -59.248 -12.285 1.00 29.59 481 ASN A N 1
ATOM 3524 C CA . ASN A 1 481 ? -18.364 -58.757 -13.621 1.00 29.59 481 ASN A CA 1
ATOM 3525 C C . ASN A 1 481 ? -19.575 -57.787 -13.617 1.00 29.59 481 ASN A C 1
ATOM 3527 O O . ASN A 1 481 ? -20.508 -57.994 -12.848 1.00 29.59 481 ASN A O 1
ATOM 3531 N N . CYS A 1 482 ? -19.591 -56.869 -14.596 1.00 24.42 482 CYS A N 1
ATOM 3532 C CA . CYS A 1 482 ? -20.755 -56.292 -15.307 1.00 24.42 482 CYS A CA 1
ATOM 3533 C C . CYS A 1 482 ? -21.538 -55.045 -14.798 1.00 24.42 482 CYS A C 1
ATOM 3535 O O . CYS A 1 482 ? -22.331 -55.108 -13.869 1.00 24.42 482 CYS A O 1
ATOM 3537 N N . THR A 1 483 ? -21.403 -53.983 -15.619 1.00 30.67 483 THR A N 1
ATOM 3538 C CA . THR A 1 483 ? -22.433 -53.186 -16.349 1.00 30.67 483 THR A CA 1
ATOM 3539 C C . THR A 1 483 ? -23.357 -52.173 -15.657 1.00 30.67 483 THR A C 1
ATOM 3541 O O . THR A 1 483 ? -23.858 -52.370 -14.560 1.00 30.67 483 THR A O 1
ATOM 3544 N N . GLU A 1 484 ? -23.600 -51.091 -16.412 1.00 32.06 484 GLU A N 1
ATOM 3545 C CA . GLU A 1 484 ? -24.495 -49.951 -16.178 1.00 32.06 484 GLU A CA 1
ATOM 3546 C C . GLU A 1 484 ? -25.982 -50.301 -15.958 1.00 32.06 484 GLU A C 1
ATOM 3548 O O . GLU A 1 484 ? -26.461 -51.373 -16.327 1.00 32.06 484 GLU A O 1
ATOM 3553 N N . THR A 1 485 ? -26.707 -49.266 -15.503 1.00 28.80 485 THR A N 1
ATOM 3554 C CA . THR A 1 485 ? -28.165 -49.049 -15.354 1.00 28.80 485 THR A CA 1
ATOM 3555 C C . THR A 1 485 ? -28.844 -49.528 -14.067 1.00 28.80 485 THR A C 1
ATOM 3557 O O . THR A 1 485 ? -29.208 -50.686 -13.958 1.00 28.80 485 THR A O 1
ATOM 3560 N N . GLU A 1 486 ? -29.125 -48.578 -13.157 1.00 26.83 486 GLU A N 1
ATOM 3561 C CA . GLU A 1 486 ? -30.471 -48.280 -12.621 1.00 26.83 486 GLU A CA 1
ATOM 3562 C C . GLU A 1 486 ? -30.484 -46.943 -11.827 1.00 26.83 486 GLU A C 1
ATOM 3564 O O . GLU A 1 486 ? -29.587 -46.633 -11.049 1.00 26.83 486 GLU A O 1
ATOM 3569 N N . CYS A 1 487 ? -31.504 -46.120 -12.091 1.00 24.61 487 CYS A N 1
ATOM 3570 C CA . CYS A 1 487 ? -31.929 -44.886 -11.387 1.00 24.61 487 CYS A CA 1
ATOM 3571 C C . CYS A 1 487 ? -33.071 -45.264 -10.387 1.00 24.61 487 CYS A C 1
ATOM 3573 O O . CYS A 1 487 ? -33.453 -46.434 -10.430 1.00 24.61 487 CYS A O 1
ATOM 3575 N N . PRO A 1 488 ? -33.788 -44.386 -9.622 1.00 42.62 488 PRO A N 1
ATOM 3576 C CA . PRO A 1 488 ? -33.637 -42.954 -9.259 1.00 42.62 488 PRO A CA 1
ATOM 3577 C C . PRO A 1 488 ? -34.071 -42.594 -7.783 1.00 42.62 488 PRO A C 1
ATOM 3579 O O . PRO A 1 488 ? -34.357 -43.475 -6.979 1.00 42.62 488 PRO A O 1
ATOM 3582 N N . LEU A 1 489 ? -34.244 -41.276 -7.510 1.00 28.45 489 LEU A N 1
ATOM 3583 C CA . LEU A 1 489 ? -34.943 -40.550 -6.399 1.00 28.45 489 LEU A CA 1
ATOM 3584 C C . LEU A 1 489 ? -34.020 -40.026 -5.272 1.00 28.45 489 LEU A C 1
ATOM 3586 O O . LEU A 1 489 ? -33.276 -40.786 -4.678 1.00 28.45 489 LEU A O 1
ATOM 3590 N N . SER A 1 490 ? -33.996 -38.738 -4.898 1.00 27.81 490 SER A N 1
ATOM 3591 C CA . SER A 1 490 ? -35.067 -37.733 -4.816 1.00 27.81 490 SER A CA 1
ATOM 3592 C C . SER A 1 490 ? -34.527 -36.302 -4.981 1.00 27.81 490 SER A C 1
ATOM 3594 O O . SER A 1 490 ? -33.526 -35.927 -4.375 1.00 27.81 490 SER A O 1
ATOM 3596 N N . ALA A 1 491 ? -35.268 -35.502 -5.749 1.00 28.75 491 ALA A N 1
ATOM 3597 C CA . ALA A 1 491 ? -35.140 -34.061 -5.916 1.00 28.75 491 ALA A CA 1
ATOM 3598 C C . ALA A 1 491 ? -36.108 -33.292 -4.994 1.00 28.75 491 ALA A C 1
ATOM 3600 O O . ALA A 1 491 ? -37.226 -33.737 -4.750 1.00 28.75 491 ALA A O 1
ATOM 3601 N N . ALA A 1 492 ? -35.692 -32.100 -4.567 1.00 28.92 492 ALA A N 1
ATOM 3602 C CA . ALA A 1 492 ? -36.511 -30.993 -4.060 1.00 28.92 492 ALA A CA 1
ATOM 3603 C C . ALA A 1 492 ? -35.612 -29.738 -4.126 1.00 28.92 492 ALA A C 1
ATOM 3605 O O . ALA A 1 492 ? -34.502 -29.797 -3.617 1.00 28.92 492 ALA A O 1
ATOM 3606 N N . VAL A 1 493 ? -35.909 -28.585 -4.727 1.00 28.27 493 VAL A N 1
ATOM 3607 C CA . VAL A 1 493 ? -37.025 -28.010 -5.492 1.00 28.27 493 VAL A CA 1
ATOM 3608 C C . VAL A 1 493 ? -36.383 -26.928 -6.380 1.00 28.27 493 VAL A C 1
ATOM 3610 O O . VAL A 1 493 ? -35.497 -26.206 -5.925 1.00 28.27 493 VAL A O 1
ATOM 3613 N N . THR A 1 494 ? -36.821 -26.799 -7.632 1.00 29.17 494 THR A N 1
ATOM 3614 C CA . THR A 1 494 ? -36.430 -25.716 -8.548 1.00 29.17 494 THR A CA 1
ATOM 3615 C C . THR A 1 494 ? -37.528 -24.646 -8.589 1.00 29.17 494 THR A C 1
ATOM 3617 O O . THR A 1 494 ? -38.711 -24.969 -8.552 1.00 29.17 494 THR A O 1
ATOM 3620 N N . GLU A 1 495 ? -37.098 -23.397 -8.796 1.00 29.95 495 GLU A N 1
ATOM 3621 C CA . GLU A 1 495 ? -37.681 -22.441 -9.756 1.00 29.95 495 GLU A CA 1
ATOM 3622 C C . GLU A 1 495 ? -38.560 -21.280 -9.248 1.00 29.95 495 GLU A C 1
ATOM 3624 O O . GLU A 1 495 ? -39.712 -21.439 -8.855 1.00 29.95 495 GLU A O 1
ATOM 3629 N N . ALA A 1 496 ? -38.043 -20.058 -9.442 1.00 27.88 496 ALA A N 1
ATOM 3630 C CA . ALA A 1 496 ? -38.846 -18.878 -9.759 1.00 27.88 496 ALA A CA 1
ATOM 3631 C C . ALA A 1 496 ? -38.083 -17.910 -10.696 1.00 27.88 496 ALA A C 1
ATOM 3633 O O . ALA A 1 496 ? -37.358 -17.023 -10.264 1.00 27.88 496 ALA A O 1
ATOM 3634 N N . ARG A 1 497 ? -38.325 -18.111 -12.000 1.00 28.75 497 ARG A N 1
ATOM 3635 C CA . ARG A 1 497 ? -38.550 -17.115 -13.071 1.00 28.75 497 ARG A CA 1
ATOM 3636 C C . ARG A 1 497 ? -37.463 -16.093 -13.454 1.00 28.75 497 ARG A C 1
ATOM 3638 O O . ARG A 1 497 ? -37.333 -15.019 -12.878 1.00 28.75 497 ARG A O 1
ATOM 3645 N N . ARG A 1 498 ? -36.901 -16.333 -14.648 1.00 33.34 498 ARG A N 1
ATOM 3646 C CA . ARG A 1 498 ? -36.630 -15.302 -15.668 1.00 33.34 498 ARG A CA 1
ATOM 3647 C C . ARG A 1 498 ? -37.951 -14.777 -16.250 1.00 33.34 498 ARG A C 1
ATOM 3649 O O . ARG A 1 498 ? -38.768 -15.596 -16.648 1.00 33.34 498 ARG A O 1
ATOM 3656 N N . THR A 1 499 ? -38.092 -13.456 -16.376 1.00 33.78 499 THR A N 1
ATOM 3657 C CA . THR A 1 499 ? -38.510 -12.727 -17.598 1.00 33.78 499 THR A CA 1
ATOM 3658 C C . THR A 1 499 ? -38.619 -11.231 -17.290 1.00 33.78 499 THR A C 1
ATOM 3660 O O . THR A 1 499 ? -39.538 -10.839 -16.578 1.00 33.78 499 THR A O 1
ATOM 3663 N N . SER A 1 500 ? -37.765 -10.406 -17.896 1.00 28.47 500 SER A N 1
ATOM 3664 C CA . SER A 1 500 ? -38.197 -9.285 -18.748 1.00 28.47 500 SER A CA 1
ATOM 3665 C C . SER A 1 500 ? -36.983 -8.534 -19.303 1.00 28.47 500 SER A C 1
ATOM 3667 O O . SER A 1 500 ? -36.090 -8.102 -18.582 1.00 28.47 500 SER A O 1
ATOM 3669 N N . ALA A 1 501 ? -36.962 -8.403 -20.626 1.00 34.66 501 ALA A N 1
ATOM 3670 C CA . ALA A 1 501 ? -36.163 -7.435 -21.353 1.00 34.66 501 ALA A CA 1
ATOM 3671 C C . ALA A 1 501 ? -37.104 -6.329 -21.857 1.00 34.66 501 ALA A C 1
ATOM 3673 O O . ALA A 1 501 ? -38.212 -6.635 -22.289 1.00 34.66 501 ALA A O 1
ATOM 3674 N N . SER A 1 502 ? -36.597 -5.092 -21.848 1.00 34.41 502 SER A N 1
ATOM 3675 C CA . SER A 1 502 ? -36.969 -3.927 -22.673 1.00 34.41 502 SER A CA 1
ATOM 3676 C C . SER A 1 502 ? -38.399 -3.356 -22.603 1.00 34.41 502 SER A C 1
ATOM 3678 O O . SER A 1 502 ? -39.343 -3.956 -23.108 1.00 34.41 502 SER A O 1
ATOM 3680 N N . ALA A 1 503 ? -38.518 -2.116 -22.100 1.00 37.91 503 ALA A N 1
ATOM 3681 C CA . ALA A 1 503 ? -39.102 -0.979 -22.833 1.00 37.91 503 ALA A CA 1
ATOM 3682 C C . ALA A 1 503 ? -39.001 0.344 -22.031 1.00 37.91 503 ALA A C 1
ATOM 3684 O O . ALA A 1 503 ? -39.541 0.423 -20.930 1.00 37.91 503 ALA A O 1
ATOM 3685 N N . ARG A 1 504 ? -38.458 1.374 -22.704 1.00 35.56 504 ARG A N 1
ATOM 3686 C CA . ARG A 1 504 ? -38.409 2.827 -22.400 1.00 35.56 504 ARG A CA 1
ATOM 3687 C C . ARG A 1 504 ? -37.311 3.356 -21.489 1.00 35.56 504 ARG A C 1
ATOM 3689 O O . ARG A 1 504 ? -37.190 2.885 -20.343 1.00 35.56 504 ARG A O 1
#

Foldseek 3Di:
DPDCVVVVVVVVVVVVVVVVVVVVVVPPPDPPPVPLPWDWDKDDAPNFIKIKIASDDFPPDDPVRLNVVLVVLRVLLCQAAPLQDCNRVQNVLQQFLDQDWAQGDLLNLVLLVLQLVLCVLLVNQRFQQLQLLLCQQQNGNNRDDGADDDPVSLVVSLVLGDSVQKDFDNVVTTIGGPGSNRHGHSSLQSQLSSQVSSVVVCVVSPGQWMWIDIPQKIATEAPRPVRFADWRFDADLAAPDGHGDDTWRDYQKIKHKDFQRPDWDAYPNDIARSQARSVSSGGADAQWGMKMWMGNTSSNNSSLRSSLNSLYDPSSLVSCQVVLTFMKIWGADPVRDIDIDTHPSVVVRDDPDPDDDPDDDDDDDDDDDDDDDDDPPDCVVVVVVVVVVVVVVVVVVVVVVVPPPDDPDDDPPPQPPDADPVRDRPDPDDDDDDPVPDDDDDDDDDDDDDDDDDDDDDDDDDDDDDDDDDDDDDDDDDDDDDDDDDDDDDDDDDDDDDDDDDDD

Radius of gyration: 36.29 Å; chains: 1; bounding box: 86×118×111 Å